Protein AF-F5YII7-F1 (afdb_monomer)

Mean predicted aligned error: 12.64 Å

pLDDT: mean 72.4, std 22.64, range [20.16, 98.38]

Sequence (478 aa):
MKQLIKSAAVVLTGLLVSCAFEPGFPAQTGPGVQIETSVNEYLSRKDVLALSHLQTEHVVGEEKLKTLVLDFIGGGNTPGRSAVSPGPVITGLTKLEGKGFGSPGNNARMSLGNPDPAEIPFYVFTIENREEGTLGFALTCGDDRIGNVLAVVEKGVYDDMENPFLPIFYSYLDQYIGNTIDIYNSITEEDINAALAKSGSSPAPVTRSVLPIIDDMFFYDIESVKDMGIPLLKTYWGQGYPYNALVSSALGGSYPTGCVATAMAQIMAYHKFPNNWYNNGVPLARYNWDAMISGRADNGVATLMVEIGQRVQMGYSPNGSNTDADNIAGAFVNMGYISSSFMSFNPAHIMTSINSGCPVLINGYDTKTVTLSFLGIPIKTKYTGHTWIIDGFRSRYLVVNKTIVNLQNPMQYVHCNLGWDGYCDGWYLGDVFYAAPGMIPEPDPPVQQRSQTPNNYQYKLEIMPYVYPNPALQNMGY

Secondary structure (DSSP, 8-state):
-------------------------PPPPPTT-----EEEEEEPHHHHHHHHTT-S--B--HHHHHHHHHHHTT-S--TT--------EEEEEEEE-S--SS-TT---PBPTT-SS-PBPPEEEEEEEETTTTEEEEEEEESBTTT-SEEEEESS--S-TTT-THHHHHHHHHHHHHHHHHHHHHT--HHHHHHHHHHTT-------SS--TTSTT-EE------SS-SS-S------SSTTTTHHHHHHHTS-----HHHHHHHHHHHHHT--SEEEETTEEEEE--HHHHHTT-S-THHHHHHHHHHHHTT-B--TT--B--THHHHHHHHHTTEE-PPPEE--HHHHHHHHHTT--EEEEEEEEEEEEEPTTS-EEEEEEEEEEEEEEEEEE-EEEETTEEEEES--EEEEEEE-SSTTTT-EEEEHHHHHSSSSSSPPPPP-S-----STT---SEEEEE---EE-HHHHHTT-

Solvent-accessible surface area (backbone atoms only — not comparable to full-atom values): 27402 Å² total; per-residue (Å²): 136,81,86,89,84,88,85,80,89,74,82,86,76,85,78,88,76,77,80,79,79,77,83,86,70,87,86,81,73,71,97,84,69,84,70,81,53,74,47,94,42,65,41,45,74,67,29,54,47,26,55,50,70,75,52,95,74,53,76,50,53,70,70,59,51,50,48,53,51,30,49,73,70,66,57,50,91,62,93,81,73,76,93,69,75,80,61,59,40,78,80,45,78,45,76,55,75,71,67,36,59,78,54,99,83,49,66,46,61,60,40,82,94,49,100,64,69,50,65,58,47,33,38,38,34,32,30,37,31,68,85,80,72,35,48,12,32,31,39,30,34,26,35,59,88,80,35,44,74,42,32,42,26,64,27,40,69,97,40,68,90,83,26,74,58,50,38,36,54,22,40,23,38,50,41,25,50,51,51,48,48,54,54,55,74,67,59,46,73,68,48,29,53,53,28,34,55,52,59,74,43,80,86,64,83,81,64,97,69,87,76,98,45,71,89,65,39,67,47,74,59,84,76,72,91,79,80,62,83,52,57,69,58,85,66,51,53,37,28,47,84,70,39,11,49,55,54,16,66,74,72,74,51,75,30,36,45,15,43,59,26,34,34,53,50,48,54,28,56,66,69,56,47,45,37,45,45,60,62,97,85,40,76,76,51,70,57,57,50,72,44,50,63,71,66,45,98,58,66,59,51,17,51,50,26,50,51,43,24,61,52,32,60,50,48,75,31,70,92,56,23,47,60,62,75,82,31,48,41,55,30,40,42,77,55,46,29,41,58,44,71,74,40,68,62,47,68,70,54,49,53,53,14,45,78,68,75,11,54,24,41,33,39,40,20,26,35,55,48,73,42,60,44,100,86,70,45,82,74,44,78,45,74,45,67,53,33,27,30,41,32,31,55,41,43,48,35,38,34,50,80,53,23,46,31,42,42,69,70,37,59,42,28,33,26,37,46,57,38,48,57,44,46,61,19,31,40,34,39,33,54,26,66,58,57,27,83,84,80,65,76,77,74,80,82,81,82,85,63,77,62,86,47,86,50,39,37,77,75,45,53,30,27,27,42,53,41,45,71,28,66,72,43,56,76,71,61,63

InterPro domains:
  IPR000200 Peptidase C10, streptopain [PF01640] (237-428)
  IPR000200 Peptidase C10, streptopain [PR00797] (252-276)
  IPR000200 Peptidase C10, streptopain [PR00797] (414-435)
  IPR038765 Papain-like cysteine peptidase superfamily [SSF54001] (59-435)
  IPR044934 Peptidase C10, streptopain superfmaily [G3DSA:3.90.70.50] (220-464)

Radius of gyration: 25.05 Å; Cα contacts (8 Å, |Δi|>4): 859; chains: 1; bounding box: 67×79×68 Å

Nearest PDB structures (foldseek):
  3bb7-assembly1_A  TM=6.457E-01  e=1.725E-14  Prevotella intermedia
  3bba-assembly1_A  TM=6.073E-01  e=8.404E-11  Prevotella intermedia

Structure (mmCIF, N/CA/C/O backbone):
data_AF-F5YII7-F1
#
_entry.id   AF-F5YII7-F1
#
loop_
_atom_site.group_PDB
_atom_site.id
_atom_site.type_symbol
_atom_site.label_atom_id
_atom_site.label_alt_id
_atom_site.label_comp_id
_atom_site.label_asym_id
_atom_site.label_entity_id
_atom_site.label_seq_id
_atom_site.pdbx_PDB_ins_code
_atom_site.Cartn_x
_atom_site.Cartn_y
_atom_site.Cartn_z
_atom_site.occupancy
_atom_site.B_iso_or_equiv
_atom_site.auth_seq_id
_atom_site.auth_comp_id
_atom_site.auth_asym_id
_atom_site.auth_atom_id
_atom_site.pdbx_PDB_model_num
ATOM 1 N N . MET A 1 1 ? 13.188 54.161 -24.840 1.00 30.58 1 MET A N 1
ATOM 2 C CA . MET A 1 1 ? 12.229 54.316 -25.957 1.00 30.58 1 MET A CA 1
ATOM 3 C C . MET A 1 1 ? 11.121 53.296 -25.705 1.00 30.58 1 MET A C 1
ATOM 5 O O . MET A 1 1 ? 11.364 52.115 -25.847 1.00 30.58 1 MET A O 1
ATOM 9 N N . LYS A 1 2 ? 10.168 53.649 -24.836 1.00 24.30 2 LYS A N 1
ATOM 10 C CA . LYS A 1 2 ? 8.803 54.078 -25.192 1.00 24.30 2 LYS A CA 1
ATOM 11 C C . LYS A 1 2 ? 7.964 52.958 -25.834 1.00 24.30 2 LYS A C 1
ATOM 13 O O . LYS A 1 2 ? 8.177 52.641 -26.990 1.00 24.30 2 LYS A O 1
ATOM 18 N N . GLN A 1 3 ? 6.982 52.505 -25.046 1.00 23.98 3 GLN A N 1
ATOM 19 C CA . GLN A 1 3 ? 5.601 52.159 -25.414 1.00 23.98 3 GLN A CA 1
ATOM 20 C C . GLN A 1 3 ? 5.353 51.139 -26.535 1.00 23.98 3 GLN A C 1
ATOM 22 O O . GLN A 1 3 ? 5.551 51.438 -27.703 1.00 23.98 3 GLN A O 1
ATOM 27 N N . LEU A 1 4 ? 4.632 50.069 -26.182 1.00 26.09 4 LEU A N 1
ATOM 28 C CA . LEU A 1 4 ? 3.226 49.953 -26.588 1.00 26.09 4 LEU A CA 1
ATOM 29 C C . LEU A 1 4 ? 2.436 49.084 -25.595 1.00 26.09 4 LEU A C 1
ATOM 31 O O . LEU A 1 4 ? 2.820 47.976 -25.246 1.00 26.09 4 LEU A O 1
ATOM 35 N N . ILE A 1 5 ? 1.362 49.693 -25.096 1.00 25.86 5 ILE A N 1
ATOM 36 C CA . ILE A 1 5 ? 0.361 49.216 -24.137 1.00 25.86 5 ILE A CA 1
ATOM 37 C C . ILE A 1 5 ? -0.919 48.929 -24.939 1.00 25.86 5 ILE A C 1
ATOM 39 O O . ILE A 1 5 ? -1.145 49.613 -25.939 1.00 25.86 5 ILE A O 1
ATOM 43 N N . LYS A 1 6 ? -1.784 48.069 -24.372 1.00 23.72 6 LYS A N 1
ATOM 44 C CA . LYS A 1 6 ? -3.248 47.903 -24.571 1.00 23.72 6 LYS A CA 1
ATOM 45 C C . LYS A 1 6 ? -3.612 46.668 -25.397 1.00 23.72 6 LYS A C 1
ATOM 47 O O . LYS A 1 6 ? -3.021 46.443 -26.436 1.00 23.72 6 LYS A O 1
ATOM 52 N N . SER A 1 7 ? -4.607 45.850 -25.066 1.00 22.45 7 SER A N 1
ATOM 53 C CA . SER A 1 7 ? -5.544 45.751 -23.942 1.00 22.45 7 SER A CA 1
ATOM 54 C C . SER A 1 7 ? -6.296 44.435 -24.158 1.00 22.45 7 SER A C 1
ATOM 56 O O . SER A 1 7 ? -6.769 44.203 -25.264 1.00 22.45 7 SER A O 1
ATOM 58 N N . ALA A 1 8 ? -6.474 43.618 -23.125 1.00 22.64 8 ALA A N 1
ATOM 59 C CA . ALA A 1 8 ? -7.580 42.663 -23.055 1.00 22.64 8 ALA A CA 1
ATOM 60 C C . ALA A 1 8 ? -7.880 42.404 -21.577 1.00 22.64 8 ALA A C 1
ATOM 62 O O . ALA A 1 8 ? -7.425 41.436 -20.978 1.00 22.64 8 ALA A O 1
ATOM 63 N N . ALA A 1 9 ? -8.608 43.343 -20.974 1.00 22.47 9 ALA A N 1
ATOM 64 C CA . ALA A 1 9 ? -9.363 43.073 -19.767 1.00 22.47 9 ALA A CA 1
ATOM 65 C C . ALA A 1 9 ? -10.507 42.138 -20.169 1.00 22.47 9 ALA A C 1
ATOM 67 O O . ALA A 1 9 ? -11.498 42.585 -20.743 1.00 22.47 9 ALA A O 1
ATOM 68 N N . VAL A 1 10 ? -10.345 40.841 -19.919 1.00 23.98 10 VAL A N 1
ATOM 69 C CA . VAL A 1 10 ? -11.479 39.923 -19.883 1.00 23.98 10 VAL A CA 1
ATOM 70 C C . VAL A 1 10 ? -11.956 39.897 -18.442 1.00 23.98 10 VAL A C 1
ATOM 72 O O . VAL A 1 10 ? -11.278 39.427 -17.533 1.00 23.98 10 VAL A O 1
ATOM 75 N N . VAL A 1 11 ? -13.122 40.502 -18.265 1.00 22.59 11 VAL A N 1
ATOM 76 C CA . VAL A 1 11 ? -13.971 40.422 -17.088 1.00 22.59 11 VAL A CA 1
ATOM 77 C C . VAL A 1 11 ? -14.243 38.941 -16.809 1.00 22.59 11 VAL A C 1
ATOM 79 O O . VAL A 1 11 ? -14.967 38.294 -17.561 1.00 22.59 11 VAL A O 1
ATOM 82 N N . LEU A 1 12 ? -13.653 38.393 -15.745 1.00 22.33 12 LEU A N 1
ATOM 83 C CA . LEU A 1 12 ? -13.983 37.059 -15.248 1.00 22.33 12 LEU A CA 1
ATOM 84 C C . LEU A 1 12 ? -15.157 37.186 -14.264 1.00 22.33 12 LEU A C 1
ATOM 86 O O . LEU A 1 12 ? -14.990 37.102 -13.051 1.00 22.33 12 LEU A O 1
ATOM 90 N N . THR A 1 13 ? -16.355 37.462 -14.783 1.00 22.33 13 THR A N 1
ATOM 91 C CA . THR A 1 13 ? -17.598 37.240 -14.031 1.00 22.33 13 THR A CA 1
ATOM 92 C C . THR A 1 13 ? -18.026 35.791 -14.194 1.00 22.33 13 THR A C 1
ATOM 94 O O . THR A 1 13 ? -18.364 35.375 -15.295 1.00 22.33 13 THR A O 1
ATOM 97 N N . GLY A 1 14 ? -18.081 35.079 -13.067 1.00 22.17 14 GLY A N 1
ATOM 98 C CA . GLY A 1 14 ? -19.050 34.014 -12.816 1.00 22.17 14 GLY A CA 1
ATOM 99 C C . GLY A 1 14 ? -18.752 32.642 -13.413 1.00 22.17 14 GLY A C 1
ATOM 100 O O . GLY A 1 14 ? -19.131 32.361 -14.540 1.00 22.17 14 GLY A O 1
ATOM 101 N N . LEU A 1 15 ? -18.203 31.753 -12.583 1.00 20.70 15 LEU A N 1
ATOM 102 C CA . LEU A 1 15 ? -18.854 30.490 -12.205 1.00 20.70 15 LEU A CA 1
ATOM 103 C C . LEU A 1 15 ? -18.031 29.862 -11.072 1.00 20.70 15 LEU A C 1
ATOM 105 O O . LEU A 1 15 ? -17.136 29.051 -11.287 1.00 20.70 15 LEU A O 1
ATOM 109 N N . LEU A 1 16 ? -18.329 30.279 -9.838 1.00 20.78 16 LEU A N 1
ATOM 110 C CA . LEU A 1 16 ? -18.077 29.442 -8.670 1.00 20.78 16 LEU A CA 1
ATOM 111 C C . LEU A 1 16 ? -19.004 28.234 -8.813 1.00 20.78 16 LEU A C 1
ATOM 113 O O . LEU A 1 16 ? -20.172 28.297 -8.439 1.00 20.78 16 LEU A O 1
ATOM 117 N N . VAL A 1 17 ? -18.510 27.155 -9.414 1.00 20.27 17 VAL A N 1
ATOM 118 C CA . VAL A 1 17 ? -19.157 25.853 -9.282 1.00 20.27 17 VAL A CA 1
ATOM 119 C C . VAL A 1 17 ? -18.735 25.319 -7.920 1.00 20.27 17 VAL A C 1
ATOM 121 O O . VAL A 1 17 ? -17.680 24.711 -7.766 1.00 20.27 17 VAL A O 1
ATOM 124 N N . SER A 1 18 ? -19.545 25.608 -6.904 1.00 21.38 18 SER A N 1
ATOM 125 C CA . SER A 1 18 ? -19.548 24.817 -5.683 1.00 21.38 18 SER A CA 1
ATOM 126 C C . SER A 1 18 ? -20.050 23.423 -6.053 1.00 21.38 18 SER A C 1
ATOM 128 O O . SER A 1 18 ? -21.255 23.204 -6.174 1.00 21.38 18 SER A O 1
ATOM 130 N N . CYS A 1 19 ? -19.145 22.473 -6.260 1.00 20.16 19 CYS A N 1
ATOM 131 C CA . CYS A 1 19 ? -19.513 21.062 -6.255 1.00 20.16 19 CYS A CA 1
ATOM 132 C C . CYS A 1 19 ? -19.747 20.637 -4.799 1.00 20.16 19 CYS A C 1
ATOM 134 O O . CYS A 1 19 ? -18.913 19.970 -4.196 1.00 20.16 19 CYS A O 1
ATOM 136 N N . ALA A 1 20 ? -20.880 21.048 -4.226 1.00 22.27 20 ALA A N 1
ATOM 137 C CA . ALA A 1 20 ? -21.517 20.271 -3.176 1.00 22.27 20 ALA A CA 1
ATOM 138 C C . ALA A 1 20 ? -22.091 19.033 -3.874 1.00 22.27 20 ALA A C 1
ATOM 140 O O . ALA A 1 20 ? -23.184 19.066 -4.434 1.00 22.27 20 ALA A O 1
ATOM 141 N N . PHE A 1 21 ? -21.280 17.982 -3.967 1.00 22.36 21 PHE A N 1
ATOM 142 C CA . PHE A 1 21 ? -21.750 16.676 -4.397 1.00 22.36 21 PHE A CA 1
ATOM 143 C C . PHE A 1 21 ? -22.321 16.005 -3.145 1.00 22.36 21 PHE A C 1
ATOM 145 O O . PHE A 1 21 ? -21.570 15.479 -2.332 1.00 22.36 21 PHE A O 1
ATOM 152 N N . GLU A 1 22 ? -23.635 16.108 -2.950 1.00 23.97 22 GLU A N 1
ATOM 153 C CA . GLU A 1 22 ? -24.386 15.228 -2.052 1.00 23.97 22 GLU A CA 1
ATOM 154 C C . GLU A 1 22 ? -24.820 14.006 -2.871 1.00 23.97 22 GLU A C 1
ATOM 156 O O . GLU A 1 22 ? -25.709 14.130 -3.720 1.00 23.97 22 GLU A O 1
ATOM 161 N N . PRO A 1 23 ? -24.224 12.818 -2.683 1.00 25.84 23 PRO A N 1
ATOM 162 C CA . PRO A 1 23 ? -24.765 11.610 -3.265 1.00 25.84 23 PRO A CA 1
ATOM 163 C C . PRO A 1 23 ? -25.861 11.095 -2.328 1.00 25.84 23 PRO A C 1
ATOM 165 O O . PRO A 1 23 ? -25.599 10.380 -1.365 1.00 25.84 23 PRO A O 1
ATOM 168 N N . GLY A 1 24 ? -27.106 11.473 -2.609 1.00 24.94 24 GLY A N 1
ATOM 169 C CA . GLY A 1 24 ? -28.259 10.743 -2.097 1.00 24.94 24 GLY A CA 1
ATOM 170 C C . GLY A 1 24 ? -28.347 9.395 -2.810 1.00 24.94 24 GLY A C 1
ATOM 171 O O . GLY A 1 24 ? -28.827 9.334 -3.940 1.00 24.94 24 GLY A O 1
ATOM 172 N N . PHE A 1 25 ? -27.886 8.324 -2.164 1.00 26.69 25 PHE A N 1
ATOM 173 C CA . PHE A 1 25 ? -28.122 6.952 -2.612 1.00 26.69 25 PHE A CA 1
ATOM 174 C C . PHE A 1 25 ? -29.016 6.226 -1.598 1.00 26.69 25 PHE A C 1
ATOM 176 O O . PHE A 1 25 ? -28.711 6.233 -0.406 1.00 26.69 25 PHE A O 1
ATOM 183 N N . PRO A 1 26 ? -30.128 5.607 -2.031 1.00 25.30 26 PRO A N 1
ATOM 184 C CA . PRO A 1 26 ? -30.895 4.724 -1.168 1.00 25.30 26 PRO A CA 1
ATOM 185 C C . PRO A 1 26 ? -30.112 3.420 -0.969 1.00 25.30 26 PRO A C 1
ATOM 187 O O . PRO A 1 26 ? -29.884 2.686 -1.929 1.00 25.30 26 PRO A O 1
ATOM 190 N N . ALA A 1 27 ? -29.715 3.139 0.273 1.00 31.20 27 ALA A N 1
ATOM 191 C CA . ALA A 1 27 ? -29.120 1.866 0.666 1.00 31.20 27 ALA A CA 1
ATOM 192 C C . ALA A 1 27 ? -30.115 0.723 0.397 1.00 31.20 27 ALA A C 1
ATOM 194 O O . ALA A 1 27 ? -31.223 0.729 0.939 1.00 31.20 27 ALA A O 1
ATOM 195 N N . GLN A 1 28 ? -29.745 -0.258 -0.428 1.00 27.92 28 GLN A N 1
ATOM 196 C CA . GLN A 1 28 ? -30.428 -1.551 -0.438 1.00 27.92 28 GLN A CA 1
ATOM 197 C C . GLN A 1 28 ? -29.589 -2.529 0.376 1.00 27.92 28 GLN A C 1
ATOM 199 O O . GLN A 1 28 ? -28.430 -2.781 0.078 1.00 27.92 28 GLN A O 1
ATOM 204 N N . THR A 1 29 ? -30.166 -3.018 1.469 1.00 34.28 29 THR A N 1
ATOM 205 C CA . THR A 1 29 ? -29.465 -3.801 2.482 1.00 34.28 29 THR A CA 1
ATOM 206 C C . THR A 1 29 ? -29.534 -5.299 2.197 1.00 34.28 29 THR A C 1
ATOM 208 O O . THR A 1 29 ? -30.548 -5.827 1.735 1.00 34.28 29 THR A O 1
ATOM 211 N N . GLY A 1 30 ? -28.456 -6.007 2.544 1.00 32.12 30 GLY A N 1
ATOM 212 C CA . GLY A 1 30 ? -28.489 -7.454 2.750 1.00 32.12 30 GLY A CA 1
ATOM 213 C C . GLY A 1 30 ? -29.461 -7.857 3.876 1.00 32.12 30 GLY A C 1
ATOM 214 O O . GLY A 1 30 ? -29.926 -7.013 4.650 1.00 32.12 30 GLY A O 1
ATOM 215 N N . PRO A 1 31 ? -29.808 -9.150 3.990 1.00 31.08 31 PRO A N 1
ATOM 216 C CA . PRO A 1 31 ? -30.879 -9.598 4.872 1.00 31.08 31 PRO A CA 1
ATOM 217 C C . PRO A 1 31 ? -30.448 -9.519 6.345 1.00 31.08 31 PRO A C 1
ATOM 219 O O . PRO A 1 31 ? -29.656 -10.340 6.795 1.00 31.08 31 PRO A O 1
ATOM 222 N N . GLY A 1 32 ? -30.998 -8.572 7.117 1.00 38.06 32 GLY A N 1
ATOM 223 C CA . GLY A 1 32 ? -30.904 -8.633 8.583 1.00 38.06 32 GLY A CA 1
ATOM 224 C C . GLY A 1 32 ? -31.210 -7.364 9.380 1.00 38.06 32 GLY A C 1
ATOM 225 O O . GLY A 1 32 ? -31.740 -7.478 10.482 1.00 38.06 32 GLY A O 1
ATOM 226 N N . VAL A 1 33 ? -30.952 -6.161 8.854 1.00 38.72 33 VAL A N 1
ATOM 227 C CA . VAL A 1 33 ? -31.155 -4.910 9.613 1.00 38.72 33 VAL A CA 1
ATOM 228 C C . VAL A 1 33 ? -32.065 -3.958 8.841 1.00 38.72 33 VAL A C 1
ATOM 230 O O . VAL A 1 33 ? -31.747 -3.521 7.738 1.00 38.72 33 VAL A O 1
ATOM 233 N N . GLN A 1 34 ? -33.232 -3.660 9.418 1.00 37.34 34 GLN A N 1
ATOM 234 C CA . GLN A 1 34 ? -34.125 -2.596 8.952 1.00 37.34 34 GLN A CA 1
ATOM 235 C C . GLN A 1 34 ? -33.504 -1.258 9.385 1.00 37.34 34 GLN A C 1
ATOM 237 O O . GLN A 1 34 ? -33.444 -0.976 10.582 1.00 37.34 34 GLN A O 1
ATOM 242 N N . ILE A 1 35 ? -32.978 -0.492 8.427 1.00 47.47 35 ILE A N 1
ATOM 243 C CA . ILE A 1 35 ? -32.297 0.791 8.654 1.00 47.47 35 ILE A CA 1
ATOM 244 C C . ILE A 1 35 ? -33.331 1.910 8.554 1.00 47.47 35 ILE A C 1
ATOM 246 O O . ILE A 1 35 ? -34.030 2.012 7.548 1.00 47.47 35 ILE A O 1
ATOM 250 N N . GLU A 1 36 ? -33.453 2.728 9.600 1.00 41.91 36 GLU A N 1
ATOM 251 C CA . GLU A 1 36 ? -34.583 3.659 9.727 1.00 41.91 36 GLU A CA 1
ATOM 252 C C . GLU A 1 36 ? -34.295 5.065 9.166 1.00 41.91 36 GLU A C 1
ATOM 254 O O . GLU A 1 36 ? -35.227 5.693 8.677 1.00 41.91 36 GLU A O 1
ATOM 259 N N . THR A 1 37 ? -33.043 5.557 9.153 1.00 52.19 37 THR A N 1
ATOM 260 C CA . THR A 1 37 ? -32.648 6.864 8.560 1.00 52.19 37 THR A CA 1
ATOM 261 C C . THR A 1 37 ? -31.118 6.986 8.351 1.00 52.19 37 THR A C 1
ATOM 263 O O . THR A 1 37 ? -30.356 6.179 8.886 1.00 52.19 37 THR A O 1
ATOM 266 N N . SER A 1 38 ? -30.656 7.991 7.585 1.00 51.88 38 SER A N 1
ATOM 267 C CA . SER A 1 38 ? -29.241 8.410 7.467 1.00 51.88 38 SER A CA 1
ATOM 268 C C . SER A 1 38 ? -29.039 9.820 8.039 1.00 51.88 38 SER A C 1
ATOM 270 O O . SER A 1 38 ? -29.822 10.717 7.720 1.00 51.88 38 SER A O 1
ATOM 272 N N . VAL A 1 39 ? -27.992 10.046 8.841 1.00 58.56 39 VAL A N 1
ATOM 273 C CA . VAL A 1 39 ? -27.667 11.383 9.391 1.00 58.56 39 VAL A CA 1
ATOM 274 C C . VAL A 1 39 ? -26.689 12.132 8.471 1.00 58.56 39 VAL A C 1
ATOM 276 O O . VAL A 1 39 ? -25.735 11.542 7.965 1.00 58.56 39 VAL A O 1
ATOM 279 N N . ASN A 1 40 ? -26.902 13.439 8.267 1.00 58.09 40 ASN A N 1
ATOM 280 C CA . ASN A 1 40 ? -26.084 14.289 7.378 1.00 58.09 40 ASN A CA 1
ATOM 281 C C . ASN A 1 40 ? -24.724 14.718 7.970 1.00 58.09 40 ASN A C 1
ATOM 283 O O . ASN A 1 40 ? -23.935 15.362 7.279 1.00 58.09 40 ASN A O 1
ATOM 287 N N . GLU A 1 41 ? -24.439 14.401 9.234 1.00 70.38 41 GLU A N 1
ATOM 288 C CA . GLU A 1 41 ? -23.177 14.759 9.889 1.00 70.38 41 GLU A CA 1
ATOM 289 C C . GLU A 1 41 ? -22.161 13.609 9.850 1.00 70.38 41 GLU A C 1
ATOM 291 O O . GLU A 1 41 ? -22.517 12.430 9.874 1.00 70.38 41 GLU A O 1
ATOM 296 N N . TYR A 1 42 ? -20.876 13.970 9.779 1.00 77.38 42 TYR A N 1
ATOM 297 C CA . TYR A 1 42 ? -19.761 13.031 9.677 1.00 77.38 42 TYR A CA 1
ATOM 298 C C . TYR A 1 42 ? -19.045 12.890 11.022 1.00 77.38 42 TYR A C 1
ATOM 300 O O . TYR A 1 42 ? -18.550 13.877 11.574 1.00 77.38 42 TYR A O 1
ATOM 308 N N . LEU A 1 43 ? -18.911 11.658 11.512 1.00 77.25 43 LEU A N 1
ATOM 309 C CA . LEU A 1 43 ? -18.154 11.350 12.723 1.00 77.25 43 LEU A CA 1
ATOM 310 C C . LEU A 1 43 ? -16.658 11.250 12.430 1.00 77.25 43 LEU A C 1
ATOM 312 O O . LEU A 1 43 ? -16.215 10.534 11.528 1.00 77.25 43 LEU A O 1
ATOM 316 N N . SER A 1 44 ? -15.867 11.962 13.225 1.00 83.38 44 SER A N 1
ATOM 317 C CA . SER A 1 44 ? -14.417 11.796 13.285 1.00 83.38 44 SER A CA 1
ATOM 318 C C . SER A 1 44 ? -14.039 10.529 14.056 1.00 83.38 44 SER A C 1
ATOM 320 O O . SER A 1 44 ? -14.843 9.966 14.799 1.00 83.38 44 SER A O 1
ATOM 322 N N . ARG A 1 45 ? -12.770 10.113 13.973 1.00 81.75 45 ARG A N 1
ATOM 323 C CA . ARG A 1 45 ? -12.241 9.027 14.817 1.00 81.75 45 ARG A CA 1
ATOM 324 C C . ARG A 1 45 ? -12.376 9.329 16.315 1.00 81.75 45 ARG A C 1
ATOM 326 O O . ARG A 1 45 ? -12.673 8.417 17.079 1.00 81.75 45 ARG A O 1
ATOM 333 N N . LYS A 1 46 ? -12.210 10.594 16.731 1.00 85.62 46 LYS A N 1
ATOM 334 C CA . LYS A 1 46 ? -12.441 11.007 18.125 1.00 85.62 46 LYS A CA 1
ATOM 335 C C . LYS A 1 46 ? -13.906 10.814 18.513 1.00 85.62 46 LYS A C 1
ATOM 337 O O . LYS A 1 46 ? -14.164 10.300 19.592 1.00 85.62 46 LYS A O 1
ATOM 342 N N . ASP A 1 47 ? -14.842 11.160 17.628 1.00 84.75 47 ASP A N 1
ATOM 343 C CA . ASP A 1 47 ? -16.273 10.970 17.890 1.00 84.75 47 ASP A CA 1
ATOM 344 C C . ASP A 1 47 ? -16.626 9.479 18.023 1.00 84.75 47 ASP A C 1
ATOM 346 O O . ASP A 1 47 ? -17.333 9.100 18.949 1.00 84.75 47 ASP A O 1
ATOM 350 N N . VAL A 1 48 ? -16.089 8.615 17.151 1.00 81.56 48 VAL A N 1
ATOM 351 C CA . VAL A 1 48 ? -16.293 7.155 17.242 1.00 81.56 48 VAL A CA 1
ATOM 352 C C . VAL A 1 48 ? -15.752 6.604 18.565 1.00 81.56 48 VAL A C 1
ATOM 354 O O . VAL A 1 48 ? -16.445 5.853 19.248 1.00 81.56 48 VAL A O 1
ATOM 357 N N . LEU A 1 49 ? -14.545 7.013 18.970 1.00 83.50 49 LEU A N 1
ATOM 358 C CA . LEU A 1 49 ? -13.980 6.616 20.263 1.00 83.50 49 LEU A CA 1
ATOM 359 C C . LEU A 1 49 ? -14.780 7.200 21.441 1.00 83.50 49 LEU A C 1
ATOM 361 O O . LEU A 1 49 ? -14.914 6.539 22.467 1.00 83.50 49 LEU A O 1
ATOM 365 N N . ALA A 1 50 ? -15.367 8.390 21.307 1.00 84.94 50 ALA A N 1
ATOM 366 C CA . ALA A 1 50 ? -16.231 8.971 22.335 1.00 84.94 50 ALA A CA 1
ATOM 367 C C . ALA A 1 50 ? -17.531 8.180 22.501 1.00 84.94 50 ALA A C 1
ATOM 369 O O . ALA A 1 50 ? -17.941 7.912 23.625 1.00 84.94 50 ALA A O 1
ATOM 370 N N . LEU A 1 51 ? -18.132 7.713 21.405 1.00 79.88 51 LEU A N 1
ATOM 371 C CA . LEU A 1 51 ? -19.271 6.795 21.476 1.00 79.88 51 LEU A CA 1
ATOM 372 C C . LEU A 1 51 ? -18.889 5.454 22.120 1.00 79.88 51 LEU A C 1
ATOM 374 O O . LEU A 1 51 ? -19.704 4.881 22.838 1.00 79.88 51 LEU A O 1
ATOM 378 N N . SER A 1 52 ? -17.652 4.980 21.933 1.00 79.50 52 SER A N 1
ATOM 379 C CA . SER A 1 52 ? -17.189 3.733 22.559 1.00 79.50 52 SER A CA 1
ATOM 380 C C . SER A 1 52 ? -17.105 3.812 24.094 1.00 79.50 52 SER A C 1
ATOM 382 O O . SER A 1 52 ? -17.329 2.806 24.750 1.00 79.50 52 SER A O 1
ATOM 384 N N . HIS A 1 53 ? -16.948 5.001 24.701 1.00 79.81 53 HIS A N 1
ATOM 385 C CA . HIS A 1 53 ? -17.043 5.169 26.171 1.00 79.81 53 HIS A CA 1
ATOM 386 C C . HIS A 1 53 ? -18.423 4.809 26.750 1.00 79.81 53 HIS A C 1
ATOM 388 O O . HIS A 1 53 ? -18.570 4.667 27.964 1.00 79.81 53 HIS A O 1
ATOM 394 N N . LEU A 1 54 ? -19.447 4.671 25.903 1.00 73.94 54 LEU A N 1
ATOM 395 C CA . LEU A 1 54 ? -20.781 4.223 26.306 1.00 73.94 54 LEU A CA 1
ATOM 396 C C . LEU A 1 54 ? -20.884 2.691 26.415 1.00 73.94 54 LEU A C 1
ATOM 398 O O . LEU A 1 54 ? -21.859 2.188 26.978 1.00 73.94 54 LEU A O 1
ATOM 402 N N . GLN A 1 55 ? -19.910 1.948 25.879 1.00 71.38 55 GLN A N 1
ATOM 403 C CA . GLN A 1 55 ? -19.821 0.495 26.006 1.00 71.38 55 GLN A CA 1
ATOM 404 C C . GLN A 1 55 ? -19.201 0.118 27.355 1.00 71.38 55 GLN A C 1
ATOM 406 O O . GLN A 1 55 ? -18.346 0.814 27.898 1.00 71.38 55 GLN A O 1
ATOM 411 N N . THR A 1 56 ? -19.642 -1.007 27.918 1.00 65.50 56 THR A N 1
ATOM 412 C CA . THR A 1 56 ? -19.111 -1.521 29.191 1.00 65.50 56 THR A CA 1
ATOM 413 C C . THR A 1 56 ? -17.970 -2.516 29.011 1.00 65.50 56 THR A C 1
ATOM 415 O O . THR A 1 56 ? -17.276 -2.817 29.978 1.00 65.50 56 THR A O 1
ATOM 418 N N . GLU A 1 57 ? -17.795 -3.049 27.803 1.00 72.25 57 GLU A N 1
ATOM 419 C CA . GLU A 1 57 ? -16.793 -4.053 27.461 1.00 72.25 57 GLU A CA 1
ATOM 420 C C . GLU A 1 57 ? -16.307 -3.820 26.028 1.00 72.25 57 GLU A C 1
ATOM 422 O O . GLU A 1 57 ? -17.109 -3.530 25.145 1.00 72.25 57 GLU A O 1
ATOM 427 N N . HIS A 1 58 ? -14.995 -3.950 25.832 1.00 75.94 58 HIS A N 1
ATOM 428 C CA . HIS A 1 58 ? -14.312 -3.770 24.543 1.00 75.94 58 HIS A CA 1
ATOM 429 C C . HIS A 1 58 ? -13.592 -5.037 24.075 1.00 75.94 58 HIS A C 1
ATOM 431 O O . HIS A 1 58 ? -12.975 -5.057 23.011 1.00 75.94 58 HIS A O 1
ATOM 437 N N . VAL A 1 59 ? -13.628 -6.090 24.898 1.00 80.69 59 VAL A N 1
ATOM 438 C CA . VAL A 1 59 ? -12.946 -7.347 24.611 1.00 80.69 59 VAL A CA 1
ATOM 439 C C . VAL A 1 59 ? -13.779 -8.146 23.618 1.00 80.69 59 VAL A C 1
ATOM 441 O O . VAL A 1 59 ? -14.935 -8.475 23.870 1.00 80.69 59 VAL A O 1
ATOM 444 N N . VAL A 1 60 ? -13.167 -8.498 22.492 1.00 78.44 60 VAL A N 1
ATOM 445 C CA . VAL A 1 60 ? -13.787 -9.295 21.436 1.00 78.44 60 VAL A CA 1
ATOM 446 C C . VAL A 1 60 ? -13.195 -10.700 21.448 1.00 78.44 60 VAL A C 1
ATOM 448 O O . VAL A 1 60 ? -11.997 -10.894 21.248 1.00 78.44 60 VAL A O 1
ATOM 451 N N . GLY A 1 61 ? -14.053 -11.692 21.693 1.00 83.06 61 GLY A N 1
ATOM 452 C CA . GLY A 1 61 ? -13.664 -13.100 21.753 1.00 83.06 61 GLY A CA 1
ATOM 453 C C . GLY A 1 61 ? -13.360 -13.723 20.386 1.00 83.06 61 GLY A C 1
ATOM 454 O O . GLY A 1 61 ? -13.854 -13.282 19.347 1.00 83.06 61 GLY A O 1
ATOM 455 N N . GLU A 1 62 ? -12.593 -14.814 20.408 1.00 89.25 62 GLU A N 1
ATOM 456 C CA . GLU A 1 62 ? -12.088 -15.536 19.229 1.00 89.25 62 GLU A CA 1
ATOM 457 C C . GLU A 1 62 ? -13.183 -15.938 18.229 1.00 89.25 62 GLU A C 1
ATOM 459 O O . GLU A 1 62 ? -13.006 -15.760 17.027 1.00 89.25 62 GLU A O 1
ATOM 464 N N . GLU A 1 63 ? -14.338 -16.419 18.700 1.00 87.44 63 GLU A N 1
ATOM 465 C CA . GLU A 1 63 ? -15.450 -16.823 17.824 1.00 87.44 63 GLU A CA 1
ATOM 466 C C . GLU A 1 63 ? -16.069 -15.636 17.061 1.00 87.44 63 GLU A C 1
ATOM 468 O O . GLU A 1 63 ? -16.413 -15.762 15.880 1.00 87.44 63 GLU A O 1
ATOM 473 N N . LYS A 1 64 ? -16.157 -14.455 17.695 1.00 83.06 64 LYS A N 1
ATOM 474 C CA . LYS A 1 64 ? -16.630 -13.226 17.032 1.00 83.06 64 LYS A CA 1
ATOM 475 C C . LYS A 1 64 ? -15.602 -12.757 16.001 1.00 83.06 64 LYS A C 1
ATOM 477 O O . LYS A 1 64 ? -15.977 -12.480 14.865 1.00 83.06 64 LYS A O 1
ATOM 482 N N . LEU A 1 65 ? -14.309 -12.765 16.339 1.00 84.69 65 LEU A N 1
ATOM 483 C CA . LEU A 1 65 ? -13.231 -12.442 15.391 1.00 84.69 65 LEU A CA 1
ATOM 484 C C . LEU A 1 65 ? -13.210 -13.396 14.193 1.00 84.69 65 LEU A C 1
ATOM 486 O O . LEU A 1 65 ? -13.109 -12.949 13.054 1.00 84.69 65 LEU A O 1
ATOM 490 N N . LYS A 1 66 ? -13.377 -14.698 14.431 1.00 87.56 66 LYS A N 1
ATOM 491 C CA . LYS A 1 66 ? -13.464 -15.710 13.376 1.00 87.56 66 LYS A CA 1
ATOM 492 C C . LYS A 1 66 ? -14.629 -15.438 12.427 1.00 87.56 66 LYS A C 1
ATOM 494 O O . LYS A 1 66 ? -14.455 -15.533 11.216 1.00 87.56 66 LYS A O 1
ATOM 499 N N . THR A 1 67 ? -15.795 -15.080 12.967 1.00 81.50 67 THR A N 1
ATOM 500 C CA . THR A 1 67 ? -16.979 -14.723 12.169 1.00 81.50 67 THR A CA 1
ATOM 501 C C . THR A 1 67 ? -16.705 -13.492 11.308 1.00 81.50 67 THR A C 1
ATOM 503 O O . THR A 1 67 ? -16.925 -13.538 10.104 1.00 81.50 67 THR A O 1
ATOM 506 N N . LEU A 1 68 ? -16.107 -12.446 11.886 1.00 81.38 68 LEU A N 1
ATOM 507 C CA . LEU A 1 68 ? -15.727 -11.238 11.147 1.00 81.38 68 LEU A CA 1
ATOM 508 C C . LEU A 1 68 ? -14.720 -11.526 10.023 1.00 81.38 68 LEU A C 1
ATOM 510 O O . LEU A 1 68 ? -14.832 -10.955 8.940 1.00 81.38 68 LEU A O 1
ATOM 514 N N . VAL A 1 69 ? -13.753 -12.421 10.248 1.00 84.19 69 VAL A N 1
ATOM 515 C CA . VAL A 1 69 ? -12.815 -12.857 9.200 1.00 84.19 69 VAL A CA 1
ATOM 516 C C . VAL A 1 69 ? -13.548 -13.617 8.093 1.00 84.19 69 VAL A C 1
ATOM 518 O O . VAL A 1 69 ? -13.313 -13.338 6.919 1.00 84.19 69 VAL A O 1
ATOM 521 N N . LEU A 1 70 ? -14.446 -14.545 8.443 1.00 80.31 70 LEU A N 1
ATOM 522 C CA . LEU A 1 70 ? -15.249 -15.292 7.467 1.00 80.31 70 LEU A CA 1
ATOM 523 C C . LEU A 1 70 ? -16.137 -14.366 6.633 1.00 80.31 70 LEU A C 1
ATOM 525 O O . LEU A 1 70 ? -16.201 -14.524 5.415 1.00 80.31 70 LEU A O 1
ATOM 529 N N . ASP A 1 71 ? -16.768 -13.375 7.256 1.00 76.56 71 ASP A N 1
ATOM 530 C CA . ASP A 1 71 ? -17.568 -12.374 6.553 1.00 76.56 71 ASP A CA 1
ATOM 531 C C . ASP A 1 71 ? -16.694 -11.528 5.617 1.00 76.56 71 ASP A C 1
ATOM 533 O O . ASP A 1 71 ? -17.064 -11.295 4.464 1.00 76.56 71 ASP A O 1
ATOM 537 N N . PHE A 1 72 ? -15.489 -11.146 6.057 1.00 78.44 72 PHE A N 1
ATOM 538 C CA . PHE A 1 72 ? -14.551 -10.362 5.251 1.00 78.44 72 PHE A CA 1
ATOM 539 C C . PHE A 1 72 ? -14.096 -11.089 3.975 1.00 78.44 72 PHE A C 1
ATOM 541 O O . PHE A 1 72 ? -13.969 -10.456 2.919 1.00 78.44 72 PHE A O 1
ATOM 548 N N . ILE A 1 73 ? -13.845 -12.401 4.067 1.00 77.62 73 ILE A N 1
ATOM 549 C CA . ILE A 1 73 ? -13.415 -13.244 2.935 1.00 77.62 73 ILE A CA 1
ATOM 550 C C . ILE A 1 73 ? -14.589 -13.814 2.123 1.00 77.62 73 ILE A C 1
ATOM 552 O O . ILE A 1 73 ? -14.369 -14.550 1.165 1.00 77.62 73 ILE A O 1
ATOM 556 N N . GLY A 1 74 ? -15.836 -13.478 2.476 1.00 67.25 74 GLY A N 1
ATOM 557 C CA . GLY A 1 74 ? -17.035 -13.942 1.770 1.00 67.25 74 GLY A CA 1
ATOM 558 C C . GLY A 1 74 ? -17.444 -15.392 2.073 1.00 67.25 74 GLY A C 1
ATOM 559 O O . GLY A 1 74 ? -18.220 -15.972 1.317 1.00 67.25 74 GLY A O 1
ATOM 560 N N . GLY A 1 75 ? -16.941 -15.974 3.166 1.00 47.12 75 GLY A N 1
ATOM 561 C CA . GLY A 1 75 ? -17.269 -17.315 3.666 1.00 47.12 75 GLY A CA 1
ATOM 562 C C . GLY A 1 75 ? -18.472 -17.372 4.622 1.00 47.12 75 GLY A C 1
ATOM 563 O O . GLY A 1 75 ? -18.802 -18.448 5.123 1.00 47.12 75 GLY A O 1
ATOM 564 N N . GLY A 1 76 ? -19.130 -16.241 4.893 1.00 35.06 76 GLY A N 1
ATOM 565 C CA . GLY A 1 76 ? -20.353 -16.178 5.695 1.00 35.06 76 GLY A CA 1
ATOM 566 C C . GLY A 1 76 ? -21.567 -16.734 4.940 1.00 35.06 76 GLY A C 1
ATOM 567 O O . GLY A 1 76 ? -21.852 -16.332 3.810 1.00 35.06 76 GLY A O 1
ATOM 568 N N . ASN A 1 77 ? -22.305 -17.658 5.567 1.00 33.59 77 ASN A N 1
ATOM 569 C CA . ASN A 1 77 ? -23.579 -18.193 5.072 1.00 33.59 77 ASN A CA 1
ATOM 570 C C . ASN A 1 77 ? -24.614 -17.066 4.900 1.00 33.59 77 ASN A C 1
ATOM 572 O O . ASN A 1 77 ? -25.435 -16.825 5.782 1.00 33.59 77 ASN A O 1
ATOM 576 N N . THR A 1 78 ? -24.625 -16.401 3.748 1.00 31.64 78 THR A N 1
ATOM 577 C CA . THR A 1 78 ? -25.766 -15.588 3.321 1.00 31.64 78 THR A CA 1
ATOM 578 C C . THR A 1 78 ? -26.871 -16.540 2.851 1.00 31.64 78 THR A C 1
ATOM 580 O O . THR A 1 78 ? -26.662 -17.292 1.892 1.00 31.64 78 THR A O 1
ATOM 583 N N . PRO A 1 79 ? -28.057 -16.562 3.493 1.00 28.02 79 PRO A N 1
ATOM 584 C CA . PRO A 1 79 ? -29.156 -17.405 3.044 1.00 28.02 79 PRO A CA 1
ATOM 585 C C . PRO A 1 79 ? -29.594 -16.937 1.651 1.00 28.02 79 PRO A C 1
ATOM 587 O O . PRO A 1 79 ? -30.182 -15.869 1.512 1.00 28.02 79 PRO A O 1
ATOM 590 N N . GLY A 1 80 ? -29.282 -17.713 0.610 1.00 33.28 80 GLY A N 1
ATOM 591 C CA . GLY A 1 80 ? -29.769 -17.454 -0.750 1.00 33.28 80 GLY A CA 1
ATOM 592 C C . GLY A 1 80 ? -28.766 -17.638 -1.889 1.00 33.28 80 GLY A C 1
ATOM 593 O O . GLY A 1 80 ? -29.199 -17.718 -3.037 1.00 33.28 80 GLY A O 1
ATOM 594 N N . ARG A 1 81 ? -27.456 -17.767 -1.634 1.00 37.56 81 ARG A N 1
ATOM 595 C CA . ARG A 1 81 ? -26.505 -18.133 -2.700 1.00 37.56 81 ARG A CA 1
ATOM 596 C C . ARG A 1 81 ? -26.445 -19.653 -2.846 1.00 37.56 81 ARG A C 1
ATOM 598 O O . ARG A 1 81 ? -25.894 -20.354 -2.004 1.00 37.56 81 ARG A O 1
ATOM 605 N N . SER A 1 82 ? -27.076 -20.171 -3.902 1.00 33.28 82 SER A N 1
ATOM 606 C CA . SER A 1 82 ? -26.952 -21.574 -4.307 1.00 33.28 82 SER A CA 1
ATOM 607 C C . SER A 1 82 ? -25.482 -21.963 -4.483 1.00 33.28 82 SER A C 1
ATOM 609 O O . SER A 1 82 ? -24.693 -21.167 -4.978 1.00 33.28 82 SER A O 1
ATOM 611 N N . ALA A 1 83 ? -25.163 -23.189 -4.065 1.00 43.88 83 ALA A N 1
ATOM 612 C CA . ALA A 1 83 ? -23.854 -23.836 -4.071 1.00 43.88 83 ALA A CA 1
ATOM 613 C C . ALA A 1 83 ? -22.898 -23.371 -5.188 1.00 43.88 83 ALA A C 1
ATOM 615 O O . ALA A 1 83 ? -23.099 -23.682 -6.361 1.00 43.88 83 ALA A O 1
ATOM 616 N N . VAL A 1 84 ? -21.816 -22.699 -4.796 1.00 40.88 84 VAL A N 1
ATOM 617 C CA . VAL A 1 84 ? -20.617 -22.476 -5.613 1.00 40.88 84 VAL A CA 1
ATOM 618 C C . VAL A 1 84 ? -19.412 -22.842 -4.739 1.00 40.88 84 VAL A C 1
ATOM 620 O O . VAL A 1 84 ? -19.480 -22.613 -3.537 1.00 40.88 84 VAL A O 1
ATOM 623 N N . SER A 1 85 ? -18.414 -23.498 -5.352 1.00 46.56 85 SER A N 1
ATOM 624 C CA . SER A 1 85 ? -17.067 -23.930 -4.895 1.00 46.56 85 SER A CA 1
ATOM 625 C C . SER A 1 85 ? -16.653 -23.620 -3.439 1.00 46.56 85 SER A C 1
ATOM 627 O O . SER A 1 85 ? -16.895 -22.509 -2.976 1.00 46.56 85 SER A O 1
ATOM 629 N N . PRO A 1 86 ? -15.978 -24.534 -2.702 1.00 54.62 86 PRO A N 1
ATOM 630 C CA . PRO A 1 86 ? -15.545 -24.251 -1.333 1.00 54.62 86 PRO A CA 1
ATOM 631 C C . PRO A 1 86 ? -14.541 -23.090 -1.334 1.00 54.62 86 PRO A C 1
ATOM 633 O O . PRO A 1 86 ? -13.370 -23.285 -1.648 1.00 54.62 86 PRO A O 1
ATOM 636 N N . GLY A 1 87 ? -15.028 -21.889 -1.014 1.00 62.53 87 GLY A N 1
ATOM 637 C CA . GLY A 1 87 ? -14.225 -20.676 -0.899 1.00 62.53 87 GLY A CA 1
ATOM 638 C C . GLY A 1 87 ? -13.172 -20.771 0.212 1.00 62.53 87 GLY A C 1
ATOM 639 O O . GLY A 1 87 ? -13.026 -21.824 0.840 1.00 62.53 87 GLY A O 1
ATOM 640 N N . PRO A 1 88 ? -12.435 -19.679 0.475 1.00 76.69 88 PRO A N 1
ATOM 641 C CA . PRO A 1 88 ? -11.407 -19.655 1.506 1.00 76.69 88 PRO A CA 1
ATOM 642 C C . PRO A 1 88 ? -11.954 -20.136 2.856 1.00 76.69 88 PRO A C 1
ATOM 644 O O . PRO A 1 88 ? -13.029 -19.717 3.289 1.00 76.69 88 PRO A O 1
ATOM 647 N N . VAL A 1 89 ? -11.217 -21.020 3.527 1.00 87.12 89 VAL A N 1
ATOM 648 C CA . VAL A 1 89 ? -11.604 -21.572 4.833 1.00 87.12 89 VAL A CA 1
ATOM 649 C C . VAL A 1 89 ? -10.546 -21.287 5.884 1.00 87.12 89 VAL A C 1
ATOM 651 O O . VAL A 1 89 ? -9.351 -21.283 5.603 1.00 87.12 89 VAL A O 1
ATOM 654 N N . ILE A 1 90 ? -10.984 -21.096 7.125 1.00 89.56 90 ILE A N 1
ATOM 655 C CA . ILE A 1 90 ? -10.080 -20.968 8.268 1.00 89.56 90 ILE A CA 1
ATOM 656 C C . ILE A 1 90 ? -9.671 -22.367 8.735 1.00 89.56 90 ILE A C 1
ATOM 658 O O . ILE A 1 90 ? -10.529 -23.179 9.089 1.00 89.56 90 ILE A O 1
ATOM 662 N N . THR A 1 91 ? -8.368 -22.640 8.762 1.00 91.19 91 THR A N 1
ATOM 663 C CA . THR A 1 91 ? -7.798 -23.953 9.119 1.00 91.19 91 THR A CA 1
ATOM 664 C C . THR A 1 91 ? -6.960 -23.934 10.393 1.00 91.19 91 THR A C 1
ATOM 666 O O . THR A 1 91 ? -6.701 -24.992 10.964 1.00 91.19 91 THR A O 1
ATOM 669 N N . GLY A 1 92 ? -6.573 -22.751 10.872 1.00 90.69 92 GLY A N 1
ATOM 670 C CA . GLY A 1 92 ? -5.743 -22.584 12.062 1.00 90.69 92 GLY A CA 1
ATOM 671 C C . GLY A 1 92 ? -6.036 -21.285 12.803 1.00 90.69 92 GLY A C 1
ATOM 672 O O . GLY A 1 92 ? -6.584 -20.342 12.231 1.00 90.69 92 GLY A O 1
ATOM 673 N N . LEU A 1 93 ? -5.667 -21.255 14.082 1.00 92.19 93 LEU A N 1
ATOM 674 C CA . LEU A 1 93 ? -5.740 -20.092 14.960 1.00 92.19 93 LEU A CA 1
ATOM 675 C C . LEU A 1 93 ? -4.522 -20.096 15.883 1.00 92.19 93 LEU A C 1
ATOM 677 O O . LEU A 1 93 ? -4.265 -21.085 16.568 1.00 92.19 93 LEU A O 1
ATOM 681 N N . THR A 1 94 ? -3.823 -18.968 15.931 1.00 90.25 94 THR A N 1
ATOM 682 C CA . THR A 1 94 ? -2.716 -18.713 16.850 1.00 90.25 94 THR A CA 1
ATOM 683 C C . THR A 1 94 ? -3.005 -17.440 17.633 1.00 90.25 94 THR A C 1
ATOM 685 O O . THR A 1 94 ? -3.184 -16.376 17.040 1.00 90.25 94 THR A O 1
ATOM 688 N N . LYS A 1 95 ? -3.020 -17.526 18.966 1.00 87.06 95 LYS A N 1
ATOM 689 C CA . LYS A 1 95 ? -3.014 -16.348 19.842 1.00 87.06 95 LYS A CA 1
ATOM 690 C C . LYS A 1 95 ? -1.586 -15.825 19.977 1.00 87.06 95 LYS A C 1
ATOM 692 O O . LYS A 1 95 ? -0.661 -16.601 20.209 1.00 87.06 95 LYS A O 1
ATOM 697 N N . LEU A 1 96 ? -1.403 -14.520 19.832 1.00 79.50 96 LEU A N 1
ATOM 698 C CA . LEU A 1 96 ? -0.112 -13.863 19.996 1.00 79.50 96 LEU A CA 1
ATOM 699 C C . LEU A 1 96 ? 0.027 -13.414 21.454 1.00 79.50 96 LEU A C 1
ATOM 701 O O . LEU A 1 96 ? -0.666 -12.500 21.894 1.00 79.50 96 LEU A O 1
ATOM 705 N N . GLU A 1 97 ? 0.893 -14.080 22.215 1.00 62.59 97 GLU A N 1
ATOM 706 C CA . GLU A 1 97 ? 1.153 -13.747 23.622 1.00 62.59 97 GLU A CA 1
ATOM 707 C C . GLU A 1 97 ? 2.334 -12.769 23.750 1.00 62.59 97 GLU A C 1
ATOM 709 O O . GLU A 1 97 ? 3.397 -13.004 23.168 1.00 62.59 97 GLU A O 1
ATOM 714 N N . GLY A 1 98 ? 2.168 -11.683 24.519 1.00 53.06 98 GLY A N 1
ATOM 715 C CA . GLY A 1 98 ? 3.260 -10.871 25.080 1.00 53.06 98 GLY A CA 1
ATOM 716 C C . GLY A 1 98 ? 4.228 -10.156 24.120 1.00 53.06 98 GLY A C 1
ATOM 717 O O . GLY A 1 98 ? 5.172 -9.516 24.587 1.00 53.06 98 GLY A O 1
ATOM 718 N N . LYS A 1 99 ? 4.050 -10.225 22.795 1.00 47.44 99 LYS A N 1
ATOM 719 C CA . LYS A 1 99 ? 4.932 -9.556 21.822 1.00 47.44 99 LYS A CA 1
ATOM 720 C C . LYS A 1 99 ? 4.321 -8.240 21.349 1.00 47.44 99 LYS A C 1
ATOM 722 O O . LYS A 1 99 ? 3.299 -8.241 20.674 1.00 47.44 99 LYS A O 1
ATOM 727 N N . GLY A 1 100 ? 4.967 -7.118 21.669 1.00 48.91 100 GLY A N 1
ATOM 728 C CA . GLY A 1 100 ? 4.718 -5.878 20.936 1.00 48.91 100 GLY A CA 1
ATOM 729 C C . GLY A 1 100 ? 5.165 -6.019 19.487 1.00 48.91 100 GLY A C 1
ATOM 730 O O . GLY A 1 100 ? 6.139 -6.716 19.188 1.00 48.91 100 GLY A O 1
ATOM 731 N N . PHE A 1 101 ? 4.447 -5.365 18.585 1.00 52.44 101 PHE A N 1
ATOM 732 C CA . PHE A 1 101 ? 4.699 -5.435 17.156 1.00 52.44 101 PHE A CA 1
ATOM 733 C C . PHE A 1 101 ? 5.899 -4.548 16.788 1.00 52.44 101 PHE A C 1
ATOM 735 O O . PHE A 1 101 ? 5.760 -3.394 16.404 1.00 52.44 101 PHE A O 1
ATOM 742 N N . GLY A 1 102 ? 7.114 -5.095 16.902 1.00 41.34 102 GLY A N 1
ATOM 743 C CA . GLY A 1 102 ? 8.268 -4.618 16.127 1.00 41.34 102 GLY A CA 1
ATOM 744 C C . GLY A 1 102 ? 9.197 -3.563 16.747 1.00 41.34 102 GLY A C 1
ATOM 745 O O . GLY A 1 102 ? 10.114 -3.125 16.055 1.00 41.34 102 GLY A O 1
ATOM 746 N N . SER A 1 103 ? 9.063 -3.185 18.023 1.00 35.31 103 SER A N 1
ATOM 747 C CA . SER A 1 103 ? 10.039 -2.290 18.677 1.00 35.31 103 SER A CA 1
ATOM 748 C C . SER A 1 103 ? 10.758 -2.977 19.851 1.00 35.31 103 SER A C 1
ATOM 750 O O . SER A 1 103 ? 10.079 -3.466 20.759 1.00 35.31 103 SER A O 1
ATOM 752 N N . PRO A 1 104 ? 12.112 -3.023 19.892 1.00 29.58 104 PRO A N 1
ATOM 753 C CA . PRO A 1 104 ? 12.847 -3.520 21.052 1.00 29.58 104 PRO A CA 1
ATOM 754 C C . PRO A 1 104 ? 12.579 -2.594 22.248 1.00 29.58 104 PRO A C 1
ATOM 756 O O . PRO A 1 104 ? 13.187 -1.533 22.367 1.00 29.58 104 PRO A O 1
ATOM 759 N N . GLY A 1 105 ? 11.638 -2.973 23.115 1.00 32.53 105 GLY A N 1
ATOM 760 C CA . GLY A 1 105 ? 11.309 -2.227 24.335 1.00 32.53 105 GLY A CA 1
ATOM 761 C C . GLY A 1 105 ? 9.823 -2.126 24.679 1.00 32.53 105 GLY A C 1
ATOM 762 O O . GLY A 1 105 ? 9.513 -1.853 25.833 1.00 32.53 105 GLY A O 1
ATOM 763 N N . ASN A 1 106 ? 8.909 -2.399 23.743 1.00 37.81 106 ASN A N 1
ATOM 764 C CA . ASN A 1 106 ? 7.467 -2.320 24.001 1.00 37.81 106 ASN A CA 1
ATOM 765 C C . ASN A 1 106 ? 6.866 -3.720 24.143 1.00 37.81 106 ASN A C 1
ATOM 767 O O . ASN A 1 106 ? 6.161 -4.196 23.262 1.00 37.81 106 ASN A O 1
ATOM 771 N N . ASN A 1 107 ? 7.163 -4.404 25.245 1.00 35.53 107 ASN A N 1
ATOM 772 C CA . ASN A 1 107 ? 6.453 -5.634 25.593 1.00 35.53 107 ASN A CA 1
ATOM 773 C C . ASN A 1 107 ? 5.027 -5.262 26.034 1.00 35.53 107 ASN A C 1
ATOM 775 O O . ASN A 1 107 ? 4.877 -4.387 26.881 1.00 35.53 107 ASN A O 1
ATOM 779 N N . ALA A 1 108 ? 4.024 -5.916 25.441 1.00 39.97 108 ALA A N 1
ATOM 780 C CA . ALA A 1 108 ? 2.599 -5.858 25.782 1.00 39.97 108 ALA A CA 1
ATOM 781 C C . ALA A 1 108 ? 1.968 -4.452 25.898 1.00 39.97 108 ALA A C 1
ATOM 783 O O . ALA A 1 108 ? 2.026 -3.783 26.929 1.00 39.97 108 ALA A O 1
ATOM 784 N N . ARG A 1 109 ? 1.284 -4.004 24.837 1.00 49.59 109 ARG A N 1
ATOM 785 C CA . ARG A 1 109 ? 0.476 -2.777 24.901 1.00 49.59 109 ARG A CA 1
ATOM 786 C C . ARG A 1 109 ? -0.815 -3.050 25.681 1.00 49.59 109 ARG A C 1
ATOM 788 O O . ARG A 1 109 ? -1.520 -4.028 25.435 1.00 49.59 109 ARG A O 1
ATOM 795 N N . MET A 1 110 ? -1.055 -2.186 26.660 1.00 47.91 110 MET A N 1
ATOM 796 C CA . MET A 1 110 ? -2.057 -2.312 27.719 1.00 47.91 110 MET A CA 1
ATOM 797 C C . MET A 1 110 ? -3.465 -2.020 27.182 1.00 47.91 110 MET A C 1
ATOM 799 O O . MET A 1 110 ? -3.632 -1.096 26.385 1.00 47.91 110 MET A O 1
ATOM 803 N N . SER A 1 111 ? -4.479 -2.768 27.630 1.00 43.75 111 SER A N 1
ATOM 804 C CA . SER A 1 111 ? -5.882 -2.466 27.323 1.00 43.75 111 SER A CA 1
ATOM 805 C C . SER A 1 111 ? -6.283 -1.092 27.865 1.00 43.75 111 SER A C 1
ATOM 807 O O . SER A 1 111 ? -5.901 -0.686 28.965 1.00 43.75 111 SER A O 1
ATOM 809 N N . LEU A 1 112 ? -7.076 -0.372 27.077 1.00 48.62 112 LEU A N 1
ATOM 810 C CA . LEU A 1 112 ? -7.598 0.942 27.428 1.00 48.62 112 LEU A CA 1
ATOM 811 C C . LEU A 1 112 ? -8.672 0.847 28.524 1.00 48.62 112 LEU A C 1
ATOM 813 O O . LEU A 1 112 ? -9.589 0.030 28.442 1.00 48.62 112 LEU A O 1
ATOM 817 N N . GLY A 1 113 ? -8.596 1.725 29.529 1.00 42.50 113 GLY A N 1
ATOM 818 C CA . GLY A 1 113 ? -9.679 1.956 30.497 1.00 42.50 113 GLY A CA 1
ATOM 819 C C . GLY A 1 113 ? -9.842 0.940 31.638 1.00 42.50 113 GLY A C 1
ATOM 820 O O . GLY A 1 113 ? -10.807 1.061 32.389 1.00 42.50 113 GLY A O 1
ATOM 821 N N . ASN A 1 114 ? -8.932 -0.024 31.819 1.00 40.12 114 ASN A N 1
ATOM 822 C CA . ASN A 1 114 ? -8.985 -0.971 32.940 1.00 40.12 114 ASN A CA 1
ATOM 823 C C . ASN A 1 114 ? -7.992 -0.554 34.054 1.00 40.12 114 ASN A C 1
ATOM 825 O O . ASN A 1 114 ? -6.834 -0.277 33.737 1.00 40.12 114 ASN A O 1
ATOM 829 N N . PRO A 1 115 ? -8.382 -0.500 35.347 1.00 36.62 115 PRO A N 1
ATOM 830 C CA . PRO A 1 115 ? -7.447 -0.247 36.453 1.00 36.62 115 PRO A CA 1
ATOM 831 C C . PRO A 1 115 ? -6.378 -1.340 36.630 1.00 36.62 115 PRO A C 1
ATOM 833 O O . PRO A 1 115 ? -5.387 -1.096 37.316 1.00 36.62 115 PRO A O 1
ATOM 836 N N . ASP A 1 116 ? -6.570 -2.510 36.012 1.00 39.81 116 ASP A N 1
ATOM 837 C CA . ASP A 1 116 ? -5.602 -3.606 35.942 1.00 39.81 116 ASP A CA 1
ATOM 838 C C . ASP A 1 116 ? -5.317 -3.913 34.453 1.00 39.81 116 ASP A C 1
ATOM 840 O O . ASP A 1 116 ? -6.245 -4.263 33.713 1.00 39.81 116 ASP A O 1
ATOM 844 N N . PRO A 1 117 ? -4.090 -3.700 33.947 1.00 47.97 117 PRO A N 1
ATOM 845 C CA . PRO A 1 117 ? -3.806 -3.733 32.517 1.00 47.97 117 PRO A CA 1
ATOM 846 C C . PRO A 1 117 ? -3.784 -5.166 31.979 1.00 47.97 117 PRO A C 1
ATOM 848 O O . PRO A 1 117 ? -2.749 -5.826 31.958 1.00 47.97 117 PRO A O 1
ATOM 851 N N . ALA A 1 118 ? -4.929 -5.644 31.496 1.00 53.16 118 ALA A N 1
ATOM 852 C CA . ALA A 1 118 ? -4.965 -6.819 30.633 1.00 53.16 118 ALA A CA 1
ATOM 853 C C . ALA A 1 118 ? -4.267 -6.490 29.297 1.00 53.16 118 ALA A C 1
ATOM 855 O O . ALA A 1 118 ? -4.483 -5.415 28.733 1.00 53.16 118 ALA A O 1
ATOM 856 N N . GLU A 1 119 ? -3.412 -7.384 28.797 1.00 63.59 119 GLU A N 1
ATOM 857 C CA . GLU A 1 119 ? -2.777 -7.235 27.479 1.00 63.59 119 GLU A CA 1
ATOM 858 C C . GLU A 1 119 ? -3.846 -7.222 26.375 1.00 63.59 119 GLU A C 1
ATOM 860 O O . GLU A 1 119 ? -4.789 -8.014 26.430 1.00 63.59 119 GLU A O 1
ATOM 865 N N . ILE A 1 120 ? -3.704 -6.356 25.363 1.00 67.88 120 ILE A N 1
ATOM 866 C CA . ILE A 1 120 ? -4.557 -6.401 24.164 1.00 67.88 120 ILE A CA 1
ATOM 867 C C . ILE A 1 120 ? -4.266 -7.721 23.424 1.00 67.88 120 ILE A C 1
ATOM 869 O O . ILE A 1 120 ? -3.134 -7.903 22.964 1.00 67.88 120 ILE A O 1
ATOM 873 N N . PRO A 1 121 ? -5.230 -8.653 23.292 1.00 77.88 121 PRO A N 1
ATOM 874 C CA . PRO A 1 121 ? -4.964 -9.937 22.662 1.00 77.88 121 PRO A CA 1
ATOM 875 C C . PRO A 1 121 ? -5.033 -9.805 21.139 1.00 77.88 121 PRO A C 1
ATOM 877 O O . PRO A 1 121 ? -6.011 -9.301 20.591 1.00 77.88 121 PRO A O 1
ATOM 880 N N . PHE A 1 122 ? -4.015 -10.307 20.445 1.00 86.06 122 PHE A N 1
ATOM 881 C CA . PHE A 1 122 ? -4.015 -10.403 18.987 1.00 86.06 122 PHE A CA 1
ATOM 882 C C . PHE A 1 122 ? -4.082 -11.861 18.554 1.00 86.06 122 PHE A C 1
ATOM 884 O O . PHE A 1 122 ? -3.554 -12.751 19.228 1.00 86.06 122 PHE A O 1
ATOM 891 N N . TYR A 1 123 ? -4.712 -12.102 17.409 1.00 89.25 123 TYR A N 1
ATOM 892 C CA . TYR A 1 123 ? -4.911 -13.445 16.883 1.00 89.25 123 TYR A CA 1
ATOM 893 C C . TYR A 1 123 ? -4.623 -13.507 15.392 1.00 89.25 123 TYR A C 1
ATOM 895 O O . TYR A 1 123 ? -4.958 -12.593 14.635 1.00 89.25 123 TYR A O 1
ATOM 903 N N . VAL A 1 124 ? -4.039 -14.624 14.974 1.00 93.00 124 VAL A N 1
ATOM 904 C CA . VAL A 1 124 ? -3.762 -14.942 13.578 1.00 93.00 124 VAL A CA 1
ATOM 905 C C . VAL A 1 124 ? -4.585 -16.153 13.186 1.00 93.00 124 VAL A C 1
ATOM 907 O O . VAL A 1 124 ? -4.398 -17.238 13.735 1.00 93.00 124 VAL A O 1
ATOM 910 N N . PHE A 1 125 ? -5.477 -15.974 12.220 1.00 92.88 125 PHE A N 1
ATOM 911 C CA . PHE A 1 125 ? -6.222 -17.064 11.605 1.00 92.88 125 PHE A CA 1
ATOM 912 C C . PHE A 1 125 ? -5.509 -17.500 10.330 1.00 92.88 125 PHE A C 1
ATOM 914 O O . PHE A 1 125 ? -5.269 -16.672 9.456 1.00 92.88 125 PHE A O 1
ATOM 921 N N . THR A 1 126 ? -5.189 -18.785 10.197 1.00 93.69 126 THR A N 1
ATOM 922 C CA . THR A 1 126 ? -4.674 -19.341 8.938 1.00 93.69 126 THR A CA 1
ATOM 923 C C . THR A 1 126 ? -5.832 -19.549 7.975 1.00 93.69 126 THR A C 1
ATOM 925 O O . THR A 1 126 ? -6.830 -20.176 8.339 1.00 93.69 126 THR A O 1
ATOM 928 N N . ILE A 1 127 ? -5.690 -19.036 6.755 1.00 90.88 127 ILE A N 1
ATOM 929 C CA . ILE A 1 127 ? -6.687 -19.129 5.690 1.00 90.88 127 ILE A CA 1
ATOM 930 C C . ILE A 1 127 ? -6.132 -20.044 4.601 1.00 90.88 127 ILE A C 1
ATOM 932 O O . ILE A 1 127 ? -5.021 -19.846 4.124 1.00 90.88 127 ILE A O 1
ATOM 936 N N . GLU A 1 128 ? -6.897 -21.052 4.203 1.00 89.62 128 GLU A N 1
ATOM 937 C CA . GLU A 1 128 ? -6.574 -21.928 3.079 1.00 89.62 128 GLU A CA 1
ATOM 938 C C . GLU A 1 128 ? -7.513 -21.608 1.913 1.00 89.62 128 GLU A C 1
ATOM 940 O O . GLU A 1 128 ? -8.733 -21.758 2.033 1.00 89.62 128 GLU A O 1
ATOM 945 N N . ASN A 1 129 ? -6.946 -21.203 0.775 1.00 83.19 129 ASN A N 1
ATOM 946 C CA . ASN A 1 129 ? -7.669 -21.144 -0.488 1.00 83.19 129 ASN A CA 1
ATOM 947 C C . ASN A 1 129 ? -7.432 -22.454 -1.247 1.00 83.19 129 ASN A C 1
ATOM 949 O O . ASN A 1 129 ? -6.394 -22.667 -1.876 1.00 83.19 129 ASN A O 1
ATOM 953 N N . ARG A 1 130 ? -8.412 -23.357 -1.169 1.00 80.56 130 ARG A N 1
ATOM 954 C CA . ARG A 1 130 ? -8.306 -24.712 -1.729 1.00 80.56 130 ARG A CA 1
ATOM 955 C C . ARG A 1 130 ? -8.315 -24.748 -3.253 1.00 80.56 130 ARG A C 1
ATOM 957 O O . ARG A 1 130 ? -7.803 -25.706 -3.823 1.00 80.56 130 ARG A O 1
ATOM 964 N N . GLU A 1 131 ? -8.905 -23.747 -3.899 1.00 76.62 131 GLU A N 1
ATOM 965 C CA . GLU A 1 131 ? -8.966 -23.665 -5.360 1.00 76.62 131 GLU A CA 1
ATOM 966 C C . GLU A 1 131 ? -7.607 -23.271 -5.945 1.00 76.62 131 GLU A C 1
ATOM 968 O O . GLU A 1 131 ? -7.137 -23.882 -6.903 1.00 76.62 131 GLU A O 1
ATOM 973 N N . GLU A 1 132 ? -6.939 -22.307 -5.314 1.00 75.06 132 GLU A N 1
ATOM 974 C CA . GLU A 1 132 ? -5.614 -21.838 -5.728 1.00 75.06 132 GLU A CA 1
ATOM 975 C C . GLU A 1 132 ? -4.463 -22.648 -5.111 1.00 75.06 132 GLU A C 1
ATOM 977 O O . GLU A 1 132 ? -3.320 -22.546 -5.557 1.00 75.06 132 GLU A O 1
ATOM 982 N N . GLY A 1 133 ? -4.748 -23.462 -4.089 1.00 82.56 133 GLY A N 1
ATOM 983 C CA . GLY A 1 133 ? -3.740 -24.214 -3.341 1.00 82.56 133 GLY A CA 1
ATOM 984 C C . GLY A 1 133 ? -2.803 -23.311 -2.534 1.00 82.56 133 GLY A C 1
ATOM 985 O O . GLY A 1 133 ? -1.639 -23.659 -2.329 1.00 82.56 133 GLY A O 1
ATOM 986 N N . THR A 1 134 ? -3.282 -22.140 -2.113 1.00 84.12 134 THR A N 1
ATOM 987 C CA . THR A 1 134 ? -2.505 -21.130 -1.389 1.00 84.12 134 THR A CA 1
ATOM 988 C C . THR A 1 134 ? -2.891 -21.085 0.088 1.00 84.12 134 THR A C 1
ATOM 990 O O . THR A 1 134 ? -4.026 -21.369 0.482 1.00 84.12 134 THR A O 1
ATOM 993 N N . LEU A 1 135 ? -1.910 -20.737 0.920 1.00 90.81 135 LEU A N 1
ATOM 994 C CA . LEU A 1 135 ? -2.112 -20.412 2.327 1.00 90.81 135 LEU A CA 1
ATOM 995 C C . LEU A 1 135 ? -1.941 -18.910 2.506 1.00 90.81 135 LEU A C 1
ATOM 997 O O . LEU A 1 135 ? -0.996 -18.335 1.970 1.00 90.81 135 LEU A O 1
ATOM 1001 N N . GLY A 1 136 ? -2.840 -18.322 3.278 1.00 91.94 136 GLY A N 1
ATOM 1002 C CA . GLY A 1 136 ? -2.859 -16.932 3.692 1.00 91.94 136 GLY A CA 1
ATOM 1003 C C . GLY A 1 136 ? -3.148 -16.819 5.187 1.00 91.94 136 GLY A C 1
ATOM 1004 O O . GLY A 1 136 ? -3.196 -17.815 5.921 1.00 91.94 136 GLY A O 1
ATOM 1005 N N . PHE A 1 137 ? -3.375 -15.598 5.658 1.00 93.31 137 PHE A N 1
ATOM 1006 C CA . PHE A 1 137 ? -3.717 -15.358 7.056 1.00 93.31 137 PHE A CA 1
ATOM 1007 C C . PHE A 1 137 ? -4.583 -14.113 7.246 1.00 93.31 137 PHE A C 1
ATOM 1009 O O . PHE A 1 137 ? -4.553 -13.187 6.440 1.00 93.31 137 PHE A O 1
ATOM 1016 N N . ALA A 1 138 ? -5.313 -14.060 8.358 1.00 92.75 138 ALA A N 1
ATOM 1017 C CA . ALA A 1 138 ? -5.904 -12.832 8.872 1.00 92.75 138 ALA A CA 1
ATOM 1018 C C . ALA A 1 138 ? -5.307 -12.481 10.234 1.00 92.75 138 ALA A C 1
ATOM 1020 O O . ALA A 1 138 ? -5.293 -13.317 11.137 1.00 92.75 138 ALA A O 1
ATOM 1021 N N . LEU A 1 139 ? -4.846 -11.240 10.383 1.00 92.31 139 LEU A N 1
ATOM 1022 C CA . LEU A 1 139 ? -4.429 -10.667 11.659 1.00 92.31 139 LEU A CA 1
ATOM 1023 C C . LEU A 1 139 ? -5.605 -9.906 12.268 1.00 92.31 139 LEU A C 1
ATOM 1025 O O . LEU A 1 139 ? -6.227 -9.071 11.608 1.00 92.31 139 LEU A O 1
ATOM 1029 N N . THR A 1 140 ? -5.886 -10.172 13.536 1.00 89.38 140 THR A N 1
ATOM 1030 C CA . THR A 1 140 ? -7.030 -9.619 14.261 1.00 89.38 140 THR A CA 1
ATOM 1031 C C . THR A 1 140 ? -6.633 -9.123 15.649 1.00 89.38 140 THR A C 1
ATOM 1033 O O . THR A 1 140 ? -5.619 -9.551 16.206 1.00 89.38 140 THR A O 1
ATOM 1036 N N . CYS A 1 141 ? -7.433 -8.213 16.196 1.00 86.06 141 CYS A N 1
ATOM 1037 C CA . CYS A 1 141 ? -7.286 -7.647 17.532 1.00 86.06 141 CYS A CA 1
ATOM 1038 C C . CYS A 1 141 ? -8.567 -7.897 18.327 1.00 86.06 141 CYS A C 1
ATOM 1040 O O . CYS A 1 141 ? -9.659 -7.648 17.827 1.00 86.06 141 CYS A O 1
ATOM 1042 N N . GLY A 1 142 ? -8.438 -8.358 19.567 1.00 81.69 142 GLY A N 1
ATOM 1043 C CA . GLY A 1 142 ? -9.561 -8.541 20.482 1.00 81.69 142 GLY A CA 1
ATOM 1044 C C . GLY A 1 142 ? -9.948 -7.279 21.253 1.00 81.69 142 GLY A C 1
ATOM 1045 O O . GLY A 1 142 ? -10.568 -7.409 22.299 1.00 81.69 142 GLY A O 1
ATOM 1046 N N . ASP A 1 143 ? -9.563 -6.087 20.791 1.00 81.81 143 ASP A N 1
ATOM 1047 C CA . ASP A 1 143 ? -9.993 -4.795 21.341 1.00 81.81 143 ASP A CA 1
ATOM 1048 C C . ASP A 1 143 ? -10.647 -3.965 20.227 1.00 81.81 143 ASP A C 1
ATOM 1050 O O . ASP A 1 143 ? -9.980 -3.522 19.280 1.00 81.81 143 ASP A O 1
ATOM 1054 N N . ASP A 1 144 ? -11.964 -3.778 20.317 1.00 77.88 144 ASP A N 1
ATOM 1055 C CA . ASP A 1 144 ? -12.769 -3.184 19.243 1.00 77.88 144 ASP A CA 1
ATOM 1056 C C . ASP A 1 144 ? -12.456 -1.704 18.967 1.00 77.88 144 ASP A C 1
ATOM 1058 O O . ASP A 1 144 ? -12.709 -1.214 17.862 1.00 77.88 144 ASP A O 1
ATOM 1062 N N . ARG A 1 145 ? -11.808 -1.014 19.913 1.00 80.44 145 ARG A N 1
ATOM 1063 C CA . ARG A 1 145 ? -11.349 0.377 19.766 1.00 80.44 145 ARG A CA 1
ATOM 1064 C C . ARG A 1 145 ? -10.158 0.499 18.822 1.00 80.44 145 ARG A C 1
ATOM 1066 O O . ARG A 1 145 ? -9.972 1.544 18.200 1.00 80.44 145 ARG A O 1
ATOM 1073 N N . ILE A 1 146 ? -9.348 -0.557 18.718 1.00 81.19 146 ILE A N 1
ATOM 1074 C CA . ILE A 1 146 ? -8.258 -0.676 17.737 1.00 81.19 146 ILE A CA 1
ATOM 1075 C C . ILE A 1 146 ? -8.817 -1.144 16.385 1.00 81.19 146 ILE A C 1
ATOM 1077 O O . ILE A 1 146 ? -8.354 -0.727 15.329 1.00 81.19 146 ILE A O 1
ATOM 1081 N N . GLY A 1 147 ? -9.838 -1.995 16.408 1.00 80.56 147 GLY A N 1
ATOM 1082 C CA . GLY A 1 147 ? -10.446 -2.581 15.219 1.00 80.56 147 GLY A CA 1
ATOM 1083 C C . GLY A 1 147 ? -10.137 -4.069 15.100 1.00 80.56 147 GLY A C 1
ATOM 1084 O O . GLY A 1 147 ? -9.007 -4.510 15.277 1.00 80.56 147 GLY A O 1
ATOM 1085 N N . ASN A 1 148 ? -11.168 -4.847 14.781 1.00 84.25 148 ASN A N 1
ATOM 1086 C CA . ASN A 1 148 ? -11.140 -6.298 14.960 1.00 84.25 148 ASN A CA 1
ATOM 1087 C C . ASN A 1 148 ? -10.342 -7.048 13.890 1.00 84.25 148 ASN A C 1
ATOM 1089 O O . ASN A 1 148 ? -9.553 -7.923 14.223 1.00 84.25 148 ASN A O 1
ATOM 1093 N N . VAL A 1 149 ? -10.523 -6.717 12.608 1.00 88.00 149 VAL A N 1
ATOM 1094 C CA . VAL A 1 149 ? -9.750 -7.302 11.499 1.00 88.00 149 VAL A CA 1
ATOM 1095 C C . VAL A 1 149 ? -8.727 -6.270 11.042 1.00 88.00 149 VAL A C 1
ATOM 1097 O O . VAL A 1 149 ? -9.104 -5.209 10.550 1.00 88.00 149 VAL A O 1
ATOM 1100 N N . LEU A 1 150 ? -7.440 -6.554 11.225 1.00 89.56 150 LEU A N 1
ATOM 1101 C CA . LEU A 1 150 ? -6.350 -5.619 10.930 1.00 89.56 150 LEU A CA 1
ATOM 1102 C C . LEU A 1 150 ? -5.740 -5.853 9.553 1.00 89.56 150 LEU A C 1
ATOM 1104 O O . LEU A 1 150 ? -5.401 -4.896 8.860 1.00 89.56 150 LEU A O 1
ATOM 1108 N N . ALA A 1 151 ? -5.608 -7.116 9.157 1.00 91.56 151 ALA A N 1
ATOM 1109 C CA . ALA A 1 151 ? -5.146 -7.491 7.832 1.00 91.56 151 ALA A CA 1
ATOM 1110 C C . ALA A 1 151 ? -5.762 -8.821 7.398 1.00 91.56 151 ALA A C 1
ATOM 1112 O O . ALA A 1 151 ? -5.991 -9.694 8.234 1.00 91.56 151 ALA A O 1
ATOM 1113 N N . VAL A 1 152 ? -5.981 -8.980 6.096 1.00 90.88 152 VAL A N 1
ATOM 1114 C CA . VAL A 1 152 ? -6.343 -10.240 5.444 1.00 90.88 152 VAL A CA 1
ATOM 1115 C C . VAL A 1 152 ? -5.457 -10.402 4.218 1.00 90.88 152 VAL A C 1
ATOM 1117 O O . VAL A 1 152 ? -5.554 -9.628 3.269 1.00 90.88 152 VAL A O 1
ATOM 1120 N N . VAL A 1 153 ? -4.590 -11.404 4.266 1.00 91.19 153 VAL A N 1
ATOM 1121 C CA . VAL A 1 153 ? -3.597 -11.735 3.246 1.00 91.19 153 VAL A CA 1
ATOM 1122 C C . VAL A 1 153 ? -3.996 -13.051 2.600 1.00 91.19 153 VAL A C 1
ATOM 1124 O O . VAL A 1 153 ? -4.136 -14.061 3.288 1.00 91.19 153 VAL A O 1
ATOM 1127 N N . GLU A 1 154 ? -4.179 -13.039 1.284 1.00 83.56 154 GLU A N 1
ATOM 1128 C CA . GLU A 1 154 ? -4.707 -14.186 0.531 1.00 83.56 154 GLU A CA 1
ATOM 1129 C C . GLU A 1 154 ? -3.638 -15.262 0.302 1.00 83.56 154 GLU A C 1
ATOM 1131 O O . GLU A 1 154 ? -3.923 -16.457 0.365 1.00 83.56 154 GLU A O 1
ATOM 1136 N N . LYS A 1 155 ? -2.386 -14.835 0.102 1.00 88.56 155 LYS A N 1
ATOM 1137 C CA . LYS A 1 155 ? -1.223 -15.701 -0.095 1.00 88.56 155 LYS A CA 1
ATOM 1138 C C . LYS A 1 155 ? -0.051 -15.183 0.728 1.00 88.56 155 LYS A C 1
ATOM 1140 O O . LYS A 1 155 ? 0.443 -14.091 0.480 1.00 88.56 155 LYS A O 1
ATOM 1145 N N . GLY A 1 156 ? 0.441 -15.977 1.665 1.00 86.50 156 GLY A N 1
ATOM 1146 C CA . GLY A 1 156 ? 1.591 -15.654 2.499 1.00 86.50 156 GLY A CA 1
ATOM 1147 C C . GLY A 1 156 ? 1.514 -16.307 3.869 1.00 86.50 156 GLY A C 1
ATOM 1148 O O . GLY A 1 156 ? 0.450 -16.753 4.298 1.00 86.50 156 GLY A O 1
ATOM 1149 N N . VAL A 1 157 ? 2.644 -16.348 4.573 1.00 82.00 157 VAL A N 1
ATOM 1150 C CA . VAL A 1 157 ? 2.669 -16.787 5.970 1.00 82.00 157 VAL A CA 1
ATOM 1151 C C . VAL A 1 157 ? 2.766 -15.602 6.922 1.00 82.00 157 VAL A C 1
ATOM 1153 O O . VAL A 1 157 ? 3.299 -14.537 6.597 1.00 82.00 157 VAL A O 1
ATOM 1156 N N . TYR A 1 158 ? 2.236 -15.808 8.123 1.00 80.81 158 TYR A N 1
ATOM 1157 C CA . TYR A 1 158 ? 2.458 -14.918 9.250 1.00 80.81 158 TYR A CA 1
ATOM 1158 C C . TYR A 1 158 ? 3.826 -15.237 9.873 1.00 80.81 158 TYR A C 1
ATOM 1160 O O . TYR A 1 158 ? 3.922 -16.007 10.826 1.00 80.81 158 TYR A O 1
ATOM 1168 N N . ASP A 1 159 ? 4.892 -14.702 9.283 1.00 75.81 159 ASP A N 1
ATOM 1169 C CA . ASP A 1 159 ? 6.263 -14.813 9.789 1.00 75.81 159 ASP A CA 1
ATOM 1170 C C . ASP A 1 159 ? 7.058 -13.573 9.361 1.00 75.81 159 ASP A C 1
ATOM 1172 O O . ASP A 1 159 ? 7.183 -13.304 8.170 1.00 75.81 159 ASP A O 1
ATOM 1176 N N . ASP A 1 160 ? 7.600 -12.814 10.312 1.00 60.72 160 ASP A N 1
ATOM 1177 C CA . ASP A 1 160 ? 8.308 -11.554 10.040 1.00 60.72 160 ASP A CA 1
ATOM 1178 C C . ASP A 1 160 ? 9.630 -11.744 9.272 1.00 60.72 160 ASP A C 1
ATOM 1180 O O . ASP A 1 160 ? 10.132 -10.796 8.665 1.00 60.72 160 ASP A O 1
ATOM 1184 N N . MET A 1 161 ? 10.217 -12.947 9.298 1.00 61.72 161 MET A N 1
ATOM 1185 C CA . MET A 1 161 ? 11.415 -13.278 8.520 1.00 61.72 161 MET A CA 1
ATOM 1186 C C . MET A 1 161 ? 11.074 -13.609 7.069 1.00 61.72 161 MET A C 1
ATOM 1188 O O . MET A 1 161 ? 11.872 -13.326 6.175 1.00 61.72 161 MET A O 1
ATOM 1192 N N . GLU A 1 162 ? 9.904 -14.203 6.832 1.00 65.62 162 GLU A N 1
ATOM 1193 C CA . GLU A 1 162 ? 9.456 -14.583 5.489 1.00 65.62 162 GLU A CA 1
ATOM 1194 C C . GLU A 1 162 ? 8.576 -13.513 4.834 1.00 65.62 162 GLU A C 1
ATOM 1196 O O . GLU A 1 162 ? 8.486 -13.467 3.610 1.00 65.62 162 GLU A O 1
ATOM 1201 N N . ASN A 1 163 ? 7.948 -12.637 5.621 1.00 72.06 163 ASN A N 1
ATOM 1202 C CA . ASN A 1 163 ? 7.058 -11.571 5.179 1.00 72.06 163 ASN A CA 1
ATOM 1203 C C . ASN A 1 163 ? 7.652 -10.192 5.520 1.00 72.06 163 ASN A C 1
ATOM 1205 O O . ASN A 1 163 ? 7.390 -9.646 6.595 1.00 72.06 163 ASN A O 1
ATOM 1209 N N . PRO A 1 164 ? 8.398 -9.573 4.587 1.00 71.50 164 PRO A N 1
ATOM 1210 C CA . PRO A 1 164 ? 9.028 -8.283 4.834 1.00 71.50 164 PRO A CA 1
ATOM 1211 C C . PRO A 1 164 ? 8.025 -7.133 4.987 1.00 71.50 164 PRO A C 1
ATOM 1213 O O . PRO A 1 164 ? 8.426 -6.055 5.417 1.00 71.50 164 PRO A O 1
ATOM 1216 N N . PHE A 1 165 ? 6.741 -7.336 4.660 1.00 79.44 165 PHE A N 1
ATOM 1217 C CA . PHE A 1 165 ? 5.701 -6.322 4.829 1.00 79.44 165 PHE A CA 1
ATOM 1218 C C . PHE A 1 165 ? 5.117 -6.283 6.243 1.00 79.44 165 PHE A C 1
ATOM 1220 O O . PHE A 1 165 ? 4.669 -5.222 6.676 1.00 79.44 165 PHE A O 1
ATOM 1227 N N . LEU A 1 166 ? 5.151 -7.390 6.996 1.00 77.25 166 LEU A N 1
ATOM 1228 C CA . LEU A 1 166 ? 4.669 -7.401 8.383 1.00 77.25 166 LEU A CA 1
ATOM 1229 C C . LEU A 1 166 ? 5.409 -6.386 9.261 1.00 77.25 166 LEU A C 1
ATOM 1231 O O . LEU A 1 166 ? 4.726 -5.571 9.878 1.00 77.25 166 LEU A O 1
ATOM 1235 N N . PRO A 1 167 ? 6.755 -6.307 9.255 1.00 74.62 167 PRO A N 1
ATOM 1236 C CA . PRO A 1 167 ? 7.469 -5.253 9.975 1.00 74.62 167 PRO A CA 1
ATOM 1237 C C . PRO A 1 167 ? 7.045 -3.826 9.581 1.00 74.62 167 PRO A C 1
ATOM 1239 O O . PRO A 1 167 ? 6.928 -2.958 10.449 1.00 74.62 167 PRO A O 1
ATOM 1242 N N . ILE A 1 168 ? 6.746 -3.591 8.294 1.00 78.06 168 ILE A N 1
ATOM 1243 C CA . ILE A 1 168 ? 6.236 -2.301 7.793 1.00 78.06 168 ILE A CA 1
ATOM 1244 C C . ILE A 1 168 ? 4.901 -1.988 8.455 1.00 78.06 168 ILE A C 1
ATOM 1246 O O . ILE A 1 168 ? 4.752 -0.958 9.114 1.00 78.06 168 ILE A O 1
ATOM 1250 N N . PHE A 1 169 ? 3.942 -2.900 8.304 1.00 83.56 169 PHE A N 1
ATOM 1251 C CA . PHE A 1 169 ? 2.598 -2.743 8.834 1.00 83.56 169 PHE A CA 1
ATOM 1252 C C . PHE A 1 169 ? 2.610 -2.594 10.359 1.00 83.56 169 PHE A C 1
ATOM 1254 O O . PHE A 1 169 ? 1.927 -1.727 10.894 1.00 83.56 169 PHE A O 1
ATOM 1261 N N . TYR A 1 170 ? 3.448 -3.361 11.053 1.00 78.50 170 TYR A N 1
ATOM 1262 C CA . TYR A 1 170 ? 3.632 -3.296 12.500 1.00 78.50 170 TYR A CA 1
ATOM 1263 C C . TYR A 1 170 ? 4.158 -1.961 12.984 1.00 78.50 170 TYR A C 1
ATOM 1265 O O . TYR A 1 170 ? 3.601 -1.418 13.932 1.00 78.50 170 TYR A O 1
ATOM 1273 N N . SER A 1 171 ? 5.162 -1.392 12.312 1.00 73.44 171 SER A N 1
ATOM 1274 C CA . SER A 1 171 ? 5.698 -0.080 12.690 1.00 73.44 171 SER A CA 1
ATOM 1275 C C . SER A 1 171 ? 4.623 1.013 12.688 1.00 73.44 171 SER A C 1
ATOM 1277 O O . SER A 1 171 ? 4.638 1.912 13.532 1.00 73.44 171 SER A O 1
ATOM 1279 N N . TYR A 1 172 ? 3.649 0.911 11.782 1.00 79.19 172 TYR A N 1
ATOM 1280 C CA . TYR A 1 172 ? 2.500 1.805 11.722 1.00 79.19 172 TYR A CA 1
ATOM 1281 C C . TYR A 1 172 ? 1.388 1.405 12.696 1.00 79.19 172 TYR A C 1
ATOM 1283 O O . TYR A 1 172 ? 0.802 2.277 13.335 1.00 79.19 172 TYR A O 1
ATOM 1291 N N . LEU A 1 173 ? 1.122 0.106 12.865 1.00 82.62 173 LEU A N 1
ATOM 1292 C CA . LEU A 1 173 ? 0.102 -0.416 13.778 1.00 82.62 173 LEU A CA 1
ATOM 1293 C C . LEU A 1 173 ? 0.411 -0.021 15.222 1.00 82.62 173 LEU A C 1
ATOM 1295 O O . LEU A 1 173 ? -0.466 0.434 15.952 1.00 82.62 173 LEU A O 1
ATOM 1299 N N . ASP A 1 174 ? 1.677 -0.120 15.607 1.00 76.06 174 ASP A N 1
ATOM 1300 C CA . ASP A 1 174 ? 2.169 0.308 16.905 1.00 76.06 174 ASP A CA 1
ATOM 1301 C C . ASP A 1 174 ? 1.870 1.796 17.151 1.00 76.06 174 ASP A C 1
ATOM 1303 O O . ASP A 1 174 ? 1.400 2.196 18.218 1.00 76.06 174 ASP A O 1
ATOM 1307 N N . GLN A 1 175 ? 2.084 2.650 16.159 1.00 75.00 175 GLN A N 1
ATOM 1308 C CA . GLN A 1 175 ? 1.803 4.080 16.293 1.00 75.00 175 GLN A CA 1
ATOM 1309 C C . GLN A 1 175 ? 0.302 4.360 16.334 1.00 75.00 175 GLN A C 1
ATOM 1311 O O . GLN A 1 175 ? -0.160 5.130 17.177 1.00 75.00 175 GLN A O 1
ATOM 1316 N N . TYR A 1 176 ? -0.467 3.673 15.490 1.00 82.94 176 TYR A N 1
ATOM 1317 C CA . TYR A 1 176 ? -1.922 3.733 15.480 1.00 82.94 176 TYR A CA 1
ATOM 1318 C C . TYR A 1 176 ? -2.520 3.367 16.844 1.00 82.94 176 TYR A C 1
ATOM 1320 O O . TYR A 1 176 ? -3.334 4.134 17.360 1.00 82.94 176 TYR A O 1
ATOM 1328 N N . ILE A 1 177 ? -2.072 2.265 17.461 1.00 81.25 177 ILE A N 1
ATOM 1329 C CA . ILE A 1 177 ? -2.524 1.825 18.790 1.00 81.25 177 ILE A CA 1
ATOM 1330 C C . ILE A 1 177 ? -2.200 2.880 19.850 1.00 81.25 177 ILE A C 1
ATOM 1332 O O . ILE A 1 177 ? -3.073 3.237 20.638 1.00 81.25 177 ILE A O 1
ATOM 1336 N N . GLY A 1 178 ? -0.967 3.405 19.861 1.00 76.56 178 GLY A N 1
ATOM 1337 C CA . GLY A 1 178 ? -0.566 4.456 20.806 1.00 76.56 178 GLY A CA 1
ATOM 1338 C C . GLY A 1 178 ? -1.437 5.707 20.673 1.00 76.56 178 GLY A C 1
ATOM 1339 O O . GLY A 1 178 ? -1.969 6.212 21.654 1.00 76.56 178 GLY A O 1
ATOM 1340 N N . ASN A 1 179 ? -1.692 6.138 19.439 1.00 79.31 179 ASN A N 1
ATOM 1341 C CA . ASN A 1 179 ? -2.569 7.268 19.175 1.00 79.31 179 ASN A CA 1
ATOM 1342 C C . ASN A 1 179 ? -4.041 6.982 19.538 1.00 79.31 179 ASN A C 1
ATOM 1344 O O . ASN A 1 179 ? -4.722 7.882 20.025 1.00 79.31 179 ASN A O 1
ATOM 1348 N N . THR A 1 180 ? -4.540 5.749 19.349 1.00 82.75 180 THR A N 1
ATOM 1349 C CA . THR A 1 180 ? -5.878 5.356 19.833 1.00 82.75 180 THR A CA 1
ATOM 1350 C C . THR A 1 180 ? -5.958 5.513 21.346 1.00 82.75 180 THR A C 1
ATOM 1352 O O . THR A 1 180 ? -6.933 6.071 21.843 1.00 82.75 180 THR A O 1
ATOM 1355 N N . ILE A 1 181 ? -4.927 5.052 22.060 1.00 79.94 181 ILE A N 1
ATOM 1356 C CA . ILE A 1 181 ? -4.832 5.136 23.519 1.00 79.94 181 ILE A CA 1
ATOM 1357 C C . ILE A 1 181 ? -4.892 6.589 23.987 1.00 79.94 181 ILE A C 1
ATOM 1359 O O . ILE A 1 181 ? -5.715 6.931 24.838 1.00 79.94 181 ILE A O 1
ATOM 1363 N N . ASP A 1 182 ? -4.070 7.448 23.389 1.00 81.31 182 ASP A N 1
ATOM 1364 C CA . ASP A 1 182 ? -3.992 8.862 23.747 1.00 81.31 182 ASP A CA 1
ATOM 1365 C C . ASP A 1 182 ? -5.314 9.589 23.483 1.00 81.31 182 ASP A C 1
ATOM 1367 O O . ASP A 1 182 ? -5.816 10.299 24.357 1.00 81.31 182 ASP A O 1
ATOM 1371 N N . ILE A 1 183 ? -5.924 9.375 22.307 1.00 82.62 183 ILE A N 1
ATOM 1372 C CA . ILE A 1 183 ? -7.230 9.962 21.988 1.00 82.62 183 ILE A CA 1
ATOM 1373 C C . ILE A 1 183 ? -8.265 9.475 22.995 1.00 82.62 183 ILE A C 1
ATOM 1375 O O . ILE A 1 183 ? -8.945 10.304 23.594 1.00 82.62 183 ILE A O 1
ATOM 1379 N N . TYR A 1 184 ? -8.368 8.162 23.205 1.00 84.38 184 TYR A N 1
ATOM 1380 C CA . TYR A 1 184 ? -9.399 7.572 24.052 1.00 84.38 184 TYR A CA 1
ATOM 1381 C C . TYR A 1 184 ? -9.321 8.071 25.502 1.00 84.38 184 TYR A C 1
ATOM 1383 O O . TYR A 1 184 ? -10.348 8.421 26.082 1.00 84.38 184 TYR A O 1
ATOM 1391 N N . ASN A 1 185 ? -8.111 8.173 26.061 1.00 85.56 185 ASN A N 1
ATOM 1392 C CA . ASN A 1 185 ? -7.880 8.683 27.416 1.00 85.56 185 ASN A CA 1
ATOM 1393 C C . ASN A 1 185 ? -8.111 10.198 27.547 1.00 85.56 185 ASN A C 1
ATOM 1395 O O . ASN A 1 185 ? -8.318 10.691 28.653 1.00 85.56 185 ASN A O 1
ATOM 1399 N N . SER A 1 186 ? -8.070 10.942 26.437 1.00 87.44 186 SER A N 1
ATOM 1400 C CA . SER A 1 186 ? -8.320 12.390 26.409 1.00 87.44 186 SER A CA 1
ATOM 1401 C C . SER A 1 186 ? -9.800 12.773 26.269 1.00 87.44 186 SER A C 1
ATOM 1403 O O . SER A 1 186 ? -10.123 13.961 26.290 1.00 87.44 186 SER A O 1
ATOM 1405 N N . ILE A 1 187 ? -10.695 11.796 26.082 1.00 86.44 187 ILE A N 1
ATOM 1406 C CA . ILE A 1 187 ? -12.127 12.035 25.858 1.00 86.44 187 ILE A CA 1
ATOM 1407 C C . ILE A 1 187 ? -12.794 12.561 27.127 1.00 86.44 187 ILE A C 1
ATOM 1409 O O . ILE A 1 187 ? -12.635 12.014 28.216 1.00 86.44 187 ILE A O 1
ATOM 1413 N N . THR A 1 188 ? -13.583 13.619 26.955 1.00 92.31 188 THR A N 1
ATOM 1414 C CA . THR A 1 188 ? -14.373 14.261 28.011 1.00 92.31 188 THR A CA 1
ATOM 1415 C C . THR A 1 188 ? -15.866 13.954 27.866 1.00 92.31 188 THR A C 1
ATOM 1417 O O . THR A 1 188 ? -16.325 13.528 26.807 1.00 92.31 188 THR A O 1
ATOM 1420 N N . GLU A 1 189 ? -16.664 14.236 28.901 1.00 89.81 189 GLU A N 1
ATOM 1421 C CA . GLU A 1 189 ? -18.133 14.156 28.802 1.00 89.81 189 GLU A CA 1
ATOM 1422 C C . GLU A 1 189 ? -18.697 15.076 27.704 1.00 89.81 189 GLU A C 1
ATOM 1424 O O . GLU A 1 189 ? -19.675 14.730 27.041 1.00 89.81 189 GLU A O 1
ATOM 1429 N N . GLU A 1 190 ? -18.069 16.233 27.469 1.00 90.56 190 GLU A N 1
ATOM 1430 C CA . GLU A 1 190 ? -18.451 17.150 26.388 1.00 90.56 190 GLU A CA 1
ATOM 1431 C C . GLU A 1 190 ? -18.251 16.510 25.010 1.00 90.56 190 GLU A C 1
ATOM 1433 O O . GLU A 1 190 ? -19.130 16.614 24.153 1.00 90.56 190 GLU A O 1
ATOM 1438 N N . ASP A 1 191 ? -17.143 15.789 24.814 1.00 88.50 191 ASP A N 1
ATOM 1439 C CA . ASP A 1 191 ? -16.866 15.063 23.572 1.00 88.50 191 ASP A CA 1
ATOM 1440 C C . ASP A 1 191 ? -17.887 13.942 23.327 1.00 88.50 191 ASP A C 1
ATOM 1442 O O . ASP A 1 191 ? -18.363 13.773 22.204 1.00 88.50 191 ASP A O 1
ATOM 1446 N N . ILE A 1 192 ? -18.265 13.205 24.378 1.00 85.56 192 ILE A N 1
ATOM 1447 C CA . ILE A 1 192 ? -19.287 12.147 24.305 1.00 85.56 192 ILE A CA 1
ATOM 1448 C C . ILE A 1 192 ? -20.636 12.743 23.893 1.00 85.56 192 ILE A C 1
ATOM 1450 O O . ILE A 1 192 ? -21.278 12.253 22.961 1.00 85.56 192 ILE A O 1
ATOM 1454 N N . ASN A 1 193 ? -21.054 13.832 24.541 1.00 84.38 193 ASN A N 1
ATOM 1455 C CA . ASN A 1 193 ? -22.315 14.504 24.229 1.00 84.38 193 ASN A CA 1
ATOM 1456 C C . ASN A 1 193 ? -22.325 15.080 22.805 1.00 84.38 193 ASN A C 1
ATOM 1458 O O . ASN A 1 193 ? -23.337 14.983 22.107 1.00 84.38 193 ASN A O 1
ATOM 1462 N N . ALA A 1 194 ? -21.199 15.634 22.347 1.00 86.75 194 ALA A N 1
ATOM 1463 C CA . ALA A 1 194 ? -21.052 16.116 20.979 1.00 86.75 194 ALA A CA 1
ATOM 1464 C C . ALA A 1 194 ? -21.150 14.974 19.953 1.00 86.75 194 ALA A C 1
ATOM 1466 O O . ALA A 1 194 ? -21.836 15.116 18.940 1.00 86.75 194 ALA A O 1
ATOM 1467 N N . ALA A 1 195 ? -20.515 13.828 20.216 1.00 83.19 195 ALA A N 1
ATOM 1468 C CA . ALA A 1 195 ? -20.582 12.661 19.341 1.00 83.19 195 ALA A CA 1
ATOM 1469 C C . ALA A 1 195 ? -21.996 12.054 19.283 1.00 83.19 195 ALA A C 1
ATOM 1471 O O . ALA A 1 195 ? -22.477 11.699 18.203 1.00 83.19 195 ALA A O 1
ATOM 1472 N N . LEU A 1 196 ? -22.700 11.998 20.419 1.00 81.19 196 LEU A N 1
ATOM 1473 C CA . LEU A 1 196 ? -24.099 11.566 20.483 1.00 81.19 196 LEU A CA 1
ATOM 1474 C C . LEU A 1 196 ? -25.003 12.454 19.625 1.00 81.19 196 LEU A C 1
ATOM 1476 O O . LEU A 1 196 ? -25.758 11.925 18.806 1.00 81.19 196 LEU A O 1
ATOM 1480 N N . ALA A 1 197 ? -24.862 13.778 19.744 1.00 81.62 197 ALA A N 1
ATOM 1481 C CA . ALA A 1 197 ? -25.619 14.734 18.940 1.00 81.62 197 ALA A CA 1
ATOM 1482 C C . ALA A 1 197 ? -25.400 14.518 17.431 1.00 81.62 197 ALA A C 1
ATOM 1484 O O . ALA A 1 197 ? -26.375 14.410 16.687 1.00 81.62 197 ALA A O 1
ATOM 1485 N N . LYS A 1 198 ? -24.141 14.350 16.999 1.00 79.06 198 LYS A N 1
ATOM 1486 C CA . LYS A 1 198 ? -23.788 14.059 15.596 1.00 79.06 198 LYS A CA 1
ATOM 1487 C C . LYS A 1 198 ? -24.364 12.735 15.092 1.00 79.06 198 LYS A C 1
ATOM 1489 O O . LYS A 1 198 ? -24.732 12.620 13.930 1.00 79.06 198 LYS A O 1
ATOM 1494 N N . SER A 1 199 ? -24.446 11.723 15.958 1.00 70.44 199 SER A N 1
ATOM 1495 C CA . SER A 1 199 ? -24.988 10.401 15.608 1.00 70.44 199 SER A CA 1
ATOM 1496 C C . SER A 1 199 ? -26.518 10.363 15.480 1.00 70.44 199 SER A C 1
ATOM 1498 O O . SER A 1 199 ? -27.076 9.312 15.175 1.00 70.44 199 SER A O 1
ATOM 1500 N N . GLY A 1 200 ? -27.215 11.477 15.742 1.00 66.88 200 GLY A N 1
ATOM 1501 C CA . GLY A 1 200 ? -28.680 11.517 15.799 1.00 66.88 200 GLY A CA 1
ATOM 1502 C C . GLY A 1 200 ? -29.268 10.872 17.062 1.00 66.88 200 GLY A C 1
ATOM 1503 O O . GLY A 1 200 ? -30.473 10.632 17.126 1.00 66.88 200 GLY A O 1
ATOM 1504 N N . SER A 1 201 ? -28.438 10.600 18.074 1.00 61.28 201 SER A N 1
ATOM 1505 C CA . SER A 1 201 ? -28.848 10.006 19.352 1.00 61.28 201 SER A CA 1
ATOM 1506 C C . SER A 1 201 ? -29.149 11.093 20.391 1.00 61.28 201 SER A C 1
ATOM 1508 O O . SER A 1 201 ? -28.423 12.078 20.504 1.00 61.28 201 SER A O 1
ATOM 1510 N N . SER A 1 202 ? -30.226 10.936 21.172 1.00 48.66 202 SER A N 1
ATOM 1511 C CA . SER A 1 202 ? -30.626 11.934 22.179 1.00 48.66 202 SER A CA 1
ATOM 1512 C C . SER A 1 202 ? -29.782 11.828 23.465 1.00 48.66 202 SER A C 1
ATOM 1514 O O . SER A 1 202 ? -29.595 10.714 23.956 1.00 48.66 202 SER A O 1
ATOM 1516 N N . PRO A 1 203 ? -29.338 12.951 24.070 1.00 44.03 203 PRO A N 1
ATOM 1517 C CA . PRO A 1 203 ? -28.518 12.986 25.288 1.00 44.03 203 PRO A CA 1
ATOM 1518 C C . PRO A 1 203 ? -29.325 12.747 26.581 1.00 44.03 203 PRO A C 1
ATOM 1520 O O . PRO A 1 203 ? -29.058 13.373 27.607 1.00 44.03 203 PRO A O 1
ATOM 1523 N N . ALA A 1 204 ? -30.353 11.888 26.555 1.00 41.59 204 ALA A N 1
ATOM 1524 C CA . ALA A 1 204 ? -31.095 11.550 27.771 1.00 41.59 204 ALA A CA 1
ATOM 1525 C C . ALA A 1 204 ? -30.106 11.089 28.861 1.00 41.59 204 ALA A C 1
ATOM 1527 O O . ALA A 1 204 ? -29.131 10.411 28.527 1.00 41.59 204 ALA A O 1
ATOM 1528 N N . PRO A 1 205 ? -30.312 11.467 30.141 1.00 39.00 205 PRO A N 1
ATOM 1529 C CA . PRO A 1 205 ? -29.350 11.182 31.195 1.00 39.00 205 PRO A CA 1
ATOM 1530 C C . PRO A 1 205 ? -29.087 9.684 31.194 1.00 39.00 205 PRO A C 1
ATOM 1532 O O . PRO A 1 205 ? -30.022 8.895 31.336 1.00 39.00 205 PRO A O 1
ATOM 1535 N N . VAL A 1 206 ? -27.826 9.323 30.958 1.00 40.94 206 VAL A N 1
ATOM 1536 C CA . VAL A 1 206 ? -27.355 7.951 30.788 1.00 40.94 206 VAL A CA 1
ATOM 1537 C C . VAL A 1 206 ? -27.563 7.214 32.109 1.00 40.94 206 VAL A C 1
ATOM 1539 O O . VAL A 1 206 ? -26.665 7.075 32.936 1.00 40.94 206 VAL A O 1
ATOM 1542 N N . THR A 1 207 ? -28.787 6.758 32.367 1.00 35.28 207 THR A N 1
ATOM 1543 C CA . THR A 1 207 ? -29.019 5.715 33.352 1.00 35.28 207 THR A CA 1
ATOM 1544 C C . THR A 1 207 ? -28.348 4.483 32.784 1.00 35.28 207 THR A C 1
ATOM 1546 O O . THR A 1 207 ? -28.675 4.058 31.681 1.00 35.28 207 THR A O 1
ATOM 1549 N N . ARG A 1 208 ? -27.374 3.985 33.547 1.00 38.53 208 ARG A N 1
ATOM 1550 C CA . ARG A 1 208 ? -26.367 2.931 33.319 1.00 38.53 208 ARG A CA 1
ATOM 1551 C C . ARG A 1 208 ? -26.901 1.553 32.885 1.00 38.53 208 ARG A C 1
ATOM 1553 O O . ARG A 1 208 ? -26.284 0.525 33.136 1.00 38.53 208 ARG A O 1
ATOM 1560 N N . SER A 1 209 ? -28.073 1.509 32.287 1.00 38.81 209 SER A N 1
ATOM 1561 C CA . SER A 1 209 ? -28.803 0.324 31.906 1.00 38.81 209 SER A CA 1
ATOM 1562 C C . SER A 1 209 ? -29.536 0.624 30.604 1.00 38.81 209 SER A C 1
ATOM 1564 O O . SER A 1 209 ? -30.465 1.429 30.601 1.00 38.81 209 SER A O 1
ATOM 1566 N N . VAL A 1 210 ? -29.176 -0.116 29.554 1.00 40.22 210 VAL A N 1
ATOM 1567 C CA . VAL A 1 210 ? -29.937 -0.288 28.306 1.00 40.22 210 VAL A CA 1
ATOM 1568 C C . VAL A 1 210 ? -29.655 0.748 27.203 1.00 40.22 210 VAL A C 1
ATOM 1570 O O . VAL A 1 210 ? -30.480 1.600 26.895 1.00 40.22 210 VAL A O 1
ATOM 1573 N N . LEU A 1 211 ? -28.537 0.564 26.493 1.00 39.66 211 LEU A N 1
ATOM 1574 C CA . LEU A 1 211 ? -28.540 0.693 25.030 1.00 39.66 211 LEU A CA 1
ATOM 1575 C C . LEU A 1 211 ? -28.198 -0.690 24.447 1.00 39.66 211 LEU A C 1
ATOM 1577 O O . LE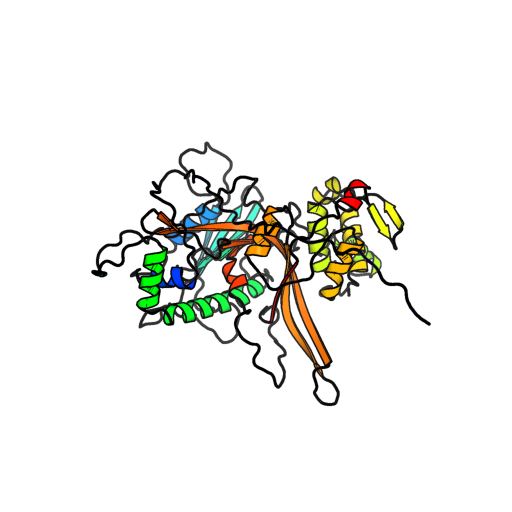U A 1 211 ? -27.032 -1.074 24.445 1.00 39.66 211 LEU A O 1
ATOM 1581 N N . PRO A 1 212 ? -29.185 -1.478 23.980 1.00 39.31 212 PRO A N 1
ATOM 1582 C CA . PRO A 1 212 ? -28.966 -2.796 23.378 1.00 39.31 212 PRO A CA 1
ATOM 1583 C C . PRO A 1 212 ? -28.460 -2.665 21.929 1.00 39.31 212 PRO A C 1
ATOM 1585 O O . PRO A 1 212 ? -29.007 -3.274 21.017 1.00 39.31 212 PRO A O 1
ATOM 1588 N N . ILE A 1 213 ? -27.508 -1.760 21.690 1.00 43.69 213 ILE A N 1
ATOM 1589 C CA . ILE A 1 213 ? -27.319 -1.151 20.368 1.00 43.69 213 ILE A CA 1
ATOM 1590 C C . ILE A 1 213 ? -25.883 -1.261 19.839 1.00 43.69 213 ILE A C 1
ATOM 1592 O O . ILE A 1 213 ? -25.673 -1.199 18.633 1.00 43.69 213 ILE A O 1
ATOM 1596 N N . ILE A 1 214 ? -24.891 -1.446 20.704 1.00 44.91 214 ILE A N 1
ATOM 1597 C CA . ILE A 1 214 ? -23.490 -1.196 20.334 1.00 44.91 214 ILE A CA 1
ATOM 1598 C C . ILE A 1 214 ? -22.710 -2.476 19.986 1.00 44.91 214 ILE A C 1
ATOM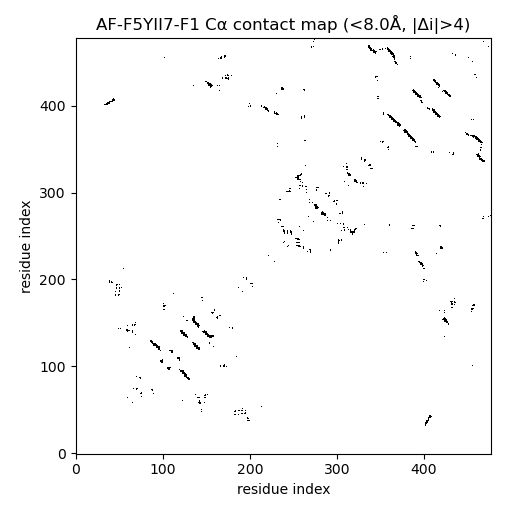 1600 O O . ILE A 1 214 ? -21.496 -2.424 19.823 1.00 44.91 214 ILE A O 1
ATOM 1604 N N . ASP A 1 215 ? -23.377 -3.629 19.893 1.00 39.16 215 ASP A N 1
ATOM 160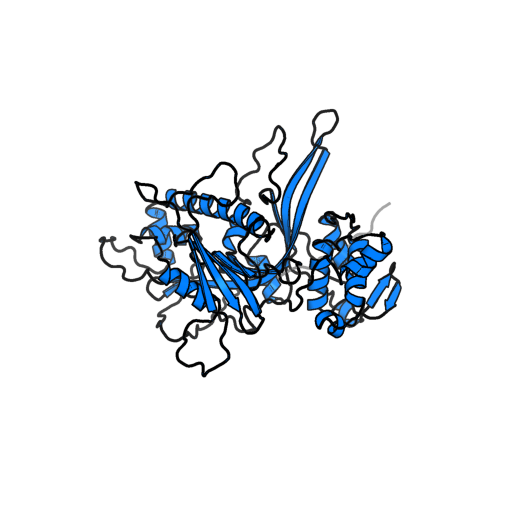5 C CA . ASP A 1 215 ? -22.693 -4.915 19.684 1.00 39.16 215 ASP A CA 1
ATOM 1606 C C . ASP A 1 215 ? -22.260 -5.123 18.213 1.00 39.16 215 ASP A C 1
ATOM 1608 O O . ASP A 1 215 ? -21.220 -5.728 17.951 1.00 39.16 215 ASP A O 1
ATOM 1612 N N . ASP A 1 216 ? -22.985 -4.517 17.260 1.00 45.88 216 ASP A N 1
ATOM 1613 C CA . ASP A 1 216 ? -22.749 -4.618 15.808 1.00 45.88 216 ASP A CA 1
ATOM 1614 C C . ASP A 1 216 ? -22.468 -3.235 15.193 1.00 45.88 216 ASP A C 1
ATOM 1616 O O . ASP A 1 216 ? -23.139 -2.773 14.270 1.00 45.88 216 ASP A O 1
ATOM 1620 N N . MET A 1 217 ? -21.493 -2.516 15.757 1.00 46.53 217 MET A N 1
ATOM 1621 C CA . MET A 1 217 ? -21.271 -1.091 15.469 1.00 46.53 217 MET A CA 1
ATOM 1622 C C . MET A 1 217 ? -20.838 -0.794 14.018 1.00 46.53 217 MET A C 1
ATOM 1624 O O . MET A 1 217 ? -20.946 0.343 13.558 1.00 46.53 217 MET A O 1
ATOM 1628 N N . PHE A 1 218 ? -20.376 -1.794 13.267 1.00 47.19 218 PHE A N 1
ATOM 1629 C CA . PHE A 1 218 ? -19.864 -1.612 11.912 1.00 47.19 218 PHE A CA 1
ATOM 1630 C C . PHE A 1 218 ? -20.548 -2.564 10.939 1.00 47.19 218 PHE A C 1
ATOM 1632 O O . PHE A 1 218 ? -20.393 -3.778 11.042 1.00 47.19 218 PHE A O 1
ATOM 1639 N N . PHE A 1 219 ? -21.245 -1.997 9.957 1.00 45.44 219 PHE A N 1
ATOM 1640 C CA . PHE A 1 219 ? -21.701 -2.734 8.786 1.00 45.44 219 PHE A CA 1
ATOM 1641 C C . PHE A 1 219 ? -20.840 -2.329 7.592 1.00 45.44 219 PHE A C 1
ATOM 1643 O O . PHE A 1 219 ? -20.583 -1.146 7.341 1.00 45.44 219 PHE A O 1
ATOM 1650 N N . TYR A 1 220 ? -20.371 -3.334 6.862 1.00 40.69 220 TYR A N 1
ATOM 1651 C CA . TYR A 1 220 ? -19.713 -3.136 5.582 1.00 40.69 220 TYR A CA 1
ATOM 1652 C C . TYR A 1 220 ? -20.791 -2.860 4.545 1.00 40.69 220 TYR A C 1
ATOM 1654 O O . TYR A 1 220 ? -21.571 -3.753 4.216 1.00 40.69 220 TYR A O 1
ATOM 1662 N N . ASP A 1 221 ? -20.835 -1.639 4.025 1.00 36.88 221 ASP A N 1
ATOM 1663 C CA . ASP A 1 221 ? -21.506 -1.438 2.753 1.00 36.88 221 ASP A CA 1
ATOM 1664 C C . ASP A 1 221 ? -20.511 -1.841 1.664 1.00 36.88 221 ASP A C 1
ATOM 1666 O O . ASP A 1 221 ? -19.470 -1.208 1.461 1.00 36.88 221 ASP A O 1
ATOM 1670 N N . ILE A 1 222 ? -20.792 -2.973 1.028 1.00 38.56 222 ILE A N 1
ATOM 1671 C CA . ILE A 1 222 ? -20.040 -3.454 -0.133 1.00 38.56 222 ILE A CA 1
ATOM 1672 C C . ILE A 1 222 ? -20.535 -2.737 -1.407 1.00 38.56 222 ILE A C 1
ATOM 1674 O O . ILE A 1 222 ? -19.958 -2.907 -2.482 1.00 38.56 222 ILE A O 1
ATOM 1678 N N . GLU A 1 223 ? -21.548 -1.873 -1.313 1.00 29.02 223 GLU A N 1
ATOM 1679 C CA . GLU A 1 223 ? -22.202 -1.267 -2.461 1.00 29.02 223 GLU A CA 1
ATOM 1680 C C . GLU A 1 223 ? -21.892 0.230 -2.602 1.00 29.02 223 GLU A C 1
ATOM 1682 O O . GLU A 1 223 ? -22.654 1.116 -2.236 1.00 29.02 223 GLU A O 1
ATOM 1687 N N . SER A 1 224 ? -20.817 0.526 -3.336 1.00 30.91 224 SER A N 1
ATOM 1688 C CA . SER A 1 224 ? -20.953 1.541 -4.385 1.00 30.91 224 SER A CA 1
ATOM 1689 C C . SER A 1 224 ? -20.703 0.869 -5.730 1.00 30.91 224 SER A C 1
ATOM 1691 O O . SER A 1 224 ? -19.600 0.467 -6.098 1.00 30.91 224 SER A O 1
ATOM 1693 N N . VAL A 1 225 ? -21.813 0.625 -6.417 1.00 37.19 225 VAL A N 1
ATOM 1694 C CA . VAL A 1 225 ? -21.912 -0.172 -7.635 1.00 37.19 225 VAL A CA 1
ATOM 1695 C C . VAL A 1 225 ? -21.320 0.606 -8.809 1.00 37.19 225 VAL A C 1
ATOM 1697 O O . VAL A 1 225 ? -22.013 1.329 -9.525 1.00 37.19 225 VAL A O 1
ATOM 1700 N N . LYS A 1 226 ? -20.016 0.419 -9.018 1.00 33.81 226 LYS A N 1
ATOM 1701 C CA . LYS A 1 226 ? -19.417 0.248 -10.347 1.00 33.81 226 LYS A CA 1
ATOM 1702 C C . LYS A 1 226 ? -18.118 -0.557 -10.212 1.00 33.81 226 LYS A C 1
ATOM 1704 O O . LYS A 1 226 ? -17.023 -0.018 -10.201 1.00 33.81 226 LYS A O 1
ATOM 1709 N N . ASP A 1 227 ? -18.309 -1.864 -10.078 1.00 37.53 227 ASP A N 1
ATOM 1710 C CA . ASP A 1 227 ? -17.306 -2.927 -10.177 1.00 37.53 227 ASP A CA 1
ATOM 1711 C C . ASP A 1 227 ? -16.225 -3.006 -9.088 1.00 37.53 227 ASP A C 1
ATOM 1713 O O . ASP A 1 227 ? -15.033 -2.862 -9.328 1.00 37.53 227 ASP A O 1
ATOM 1717 N N . MET A 1 228 ? -16.721 -3.454 -7.928 1.00 42.00 228 MET A N 1
ATOM 1718 C CA . MET A 1 228 ? -16.094 -4.390 -6.991 1.00 42.00 228 MET A CA 1
ATOM 1719 C C . MET A 1 228 ? -14.976 -3.824 -6.104 1.00 42.00 228 MET A C 1
ATOM 1721 O O . MET A 1 228 ? -13.972 -3.307 -6.576 1.00 42.00 228 MET A O 1
ATOM 1725 N N . GLY A 1 229 ? -15.083 -4.075 -4.793 1.00 49.53 229 GLY A N 1
ATOM 1726 C CA . GLY A 1 229 ? -13.947 -4.127 -3.860 1.00 49.53 229 GLY A CA 1
ATOM 1727 C C . GLY A 1 229 ? -12.983 -5.272 -4.201 1.00 49.53 229 GLY A C 1
ATOM 1728 O O . GLY A 1 229 ? -12.595 -6.047 -3.331 1.00 49.53 229 GLY A O 1
ATOM 1729 N N . ILE A 1 230 ? -12.673 -5.407 -5.488 1.00 68.38 230 ILE A N 1
ATOM 1730 C CA . ILE A 1 230 ? -11.686 -6.267 -6.099 1.00 68.38 230 ILE A CA 1
ATOM 1731 C C . ILE A 1 230 ? -10.530 -5.345 -6.489 1.00 68.38 230 ILE A C 1
ATOM 1733 O O . ILE A 1 230 ? -10.762 -4.309 -7.114 1.00 68.38 230 ILE A O 1
ATOM 1737 N N . PRO A 1 231 ? -9.294 -5.727 -6.161 1.00 84.81 231 PRO A N 1
ATOM 1738 C CA . PRO A 1 231 ? -8.100 -4.997 -6.571 1.00 84.81 231 PRO A CA 1
ATOM 1739 C C . PRO A 1 231 ? -8.103 -4.687 -8.080 1.00 84.81 231 PRO A C 1
ATOM 1741 O O . PRO A 1 231 ? -8.420 -5.561 -8.903 1.00 84.81 231 PRO A O 1
ATOM 1744 N N . LEU A 1 232 ? -7.798 -3.438 -8.456 1.00 90.56 232 LEU A N 1
ATOM 1745 C CA . LEU A 1 232 ? -7.764 -2.985 -9.851 1.00 90.56 232 LEU A CA 1
ATOM 1746 C C . LEU A 1 232 ? -6.764 -3.812 -10.665 1.00 90.56 232 LEU A C 1
ATOM 1748 O O . LEU A 1 232 ? -7.055 -4.185 -11.806 1.00 90.56 232 LEU A O 1
ATOM 1752 N N . LEU A 1 233 ? -5.596 -4.119 -10.092 1.00 92.62 233 LEU A N 1
ATOM 1753 C CA . LEU A 1 233 ? -4.585 -4.903 -10.785 1.00 92.62 233 LEU A CA 1
ATOM 1754 C C . LEU A 1 233 ? -5.029 -6.362 -10.925 1.00 92.62 233 LEU A C 1
ATOM 1756 O O . LEU A 1 233 ? -5.789 -6.919 -10.133 1.00 92.62 233 LEU A O 1
ATOM 1760 N N . LYS A 1 234 ? -4.530 -6.986 -11.992 1.00 90.62 234 LYS A N 1
ATOM 1761 C CA . LYS A 1 234 ? -4.617 -8.436 -12.241 1.00 90.62 234 LYS A CA 1
ATOM 1762 C C . LYS A 1 234 ? -3.241 -9.086 -12.341 1.00 90.62 234 LYS A C 1
ATOM 1764 O O . LYS A 1 234 ? -3.131 -10.287 -12.557 1.00 90.62 234 LYS A O 1
ATOM 1769 N N . THR A 1 235 ? -2.196 -8.271 -12.251 1.00 93.06 235 THR A N 1
ATOM 1770 C CA . THR A 1 235 ? -0.809 -8.708 -12.251 1.00 93.06 235 THR A CA 1
ATOM 1771 C C . THR A 1 235 ? -0.359 -8.938 -10.821 1.00 93.06 235 THR A C 1
ATOM 1773 O O . THR A 1 235 ? -0.681 -8.155 -9.932 1.00 93.06 235 THR A O 1
ATOM 1776 N N . TYR A 1 236 ? 0.446 -9.976 -10.648 1.00 92.88 236 TYR A N 1
ATOM 1777 C CA . TYR A 1 236 ? 1.131 -10.306 -9.406 1.00 92.88 236 TYR A CA 1
ATOM 1778 C C . TYR A 1 236 ? 2.616 -10.425 -9.732 1.00 92.88 236 TYR A C 1
ATOM 1780 O O . TYR A 1 236 ? 3.190 -11.504 -9.653 1.00 92.88 236 TYR A O 1
ATOM 1788 N N . TRP A 1 237 ? 3.211 -9.358 -10.269 1.00 95.31 237 TRP A N 1
ATOM 1789 C CA . TRP A 1 237 ? 4.600 -9.399 -10.728 1.00 95.31 237 TRP A CA 1
ATOM 1790 C C . TRP A 1 237 ? 5.577 -9.238 -9.567 1.00 95.31 237 TRP A C 1
ATOM 1792 O O . TRP A 1 237 ? 5.287 -8.588 -8.565 1.00 95.31 237 TRP A O 1
ATOM 1802 N N . GLY A 1 238 ? 6.744 -9.854 -9.716 1.00 93.69 238 GLY A N 1
ATOM 1803 C CA . GLY A 1 238 ? 7.838 -9.824 -8.761 1.00 93.69 238 GLY A CA 1
ATOM 1804 C C . GLY A 1 238 ? 9.054 -9.059 -9.271 1.00 93.69 238 GLY A C 1
ATOM 1805 O O . GLY A 1 238 ? 9.072 -8.487 -10.362 1.00 93.69 238 GLY A O 1
ATOM 1806 N N . GLN A 1 239 ? 10.120 -9.105 -8.474 1.00 94.12 239 GLN A N 1
ATOM 1807 C CA . GLN A 1 239 ? 11.404 -8.482 -8.811 1.00 94.12 239 GLN A CA 1
ATOM 1808 C C . GLN A 1 239 ? 12.451 -9.468 -9.335 1.00 94.12 239 GLN A C 1
ATOM 1810 O O . GLN A 1 239 ? 13.485 -9.043 -9.852 1.00 94.12 239 GLN A O 1
ATOM 1815 N N . GLY A 1 240 ? 12.221 -10.770 -9.147 1.00 91.44 240 GLY A N 1
ATOM 1816 C CA . GLY A 1 240 ? 13.133 -11.847 -9.525 1.00 91.44 240 GLY A CA 1
ATOM 1817 C C . GLY A 1 240 ? 12.909 -12.355 -10.948 1.00 91.44 240 GLY A C 1
ATOM 1818 O O . GLY A 1 240 ? 12.365 -11.659 -11.804 1.00 91.44 240 GLY A O 1
ATOM 1819 N N . TYR A 1 241 ? 13.340 -13.585 -11.213 1.00 90.75 241 TYR A N 1
ATOM 1820 C CA . TYR A 1 241 ? 13.073 -14.245 -12.490 1.00 90.75 241 TYR A CA 1
ATOM 1821 C C . TYR A 1 241 ? 11.566 -14.557 -12.618 1.00 90.75 241 TYR A C 1
ATOM 1823 O O . TYR A 1 241 ? 10.985 -15.018 -11.638 1.00 90.75 241 TYR A O 1
ATOM 1831 N N . PRO A 1 242 ? 10.926 -14.365 -13.792 1.00 92.12 242 PRO A N 1
ATOM 1832 C CA . PRO A 1 242 ? 11.517 -13.988 -15.082 1.00 92.12 242 PRO A CA 1
ATOM 1833 C C . PRO A 1 242 ? 11.652 -12.475 -15.321 1.00 92.12 242 PRO A C 1
ATOM 1835 O O . PRO A 1 242 ? 12.277 -12.067 -16.299 1.00 92.12 242 PRO A O 1
ATOM 1838 N N . TYR A 1 243 ? 11.107 -11.630 -14.448 1.00 93.50 243 TYR A N 1
ATOM 1839 C CA . TYR A 1 243 ? 11.041 -10.175 -14.635 1.00 93.50 243 TYR A CA 1
ATOM 1840 C C . TYR A 1 243 ? 12.419 -9.512 -14.732 1.00 93.50 243 TYR A C 1
ATOM 1842 O O . TYR A 1 243 ? 12.598 -8.543 -15.467 1.00 93.50 243 TYR A O 1
ATOM 1850 N N . ASN A 1 244 ? 13.420 -10.048 -14.033 1.00 94.06 244 ASN A N 1
ATOM 1851 C CA . ASN A 1 244 ? 14.789 -9.541 -14.065 1.00 94.06 244 ASN A CA 1
ATOM 1852 C C . ASN A 1 244 ? 15.709 -10.230 -15.082 1.00 94.06 244 ASN A C 1
ATOM 1854 O O . ASN A 1 244 ? 16.923 -10.016 -15.022 1.00 94.06 244 ASN A O 1
ATOM 1858 N N . ALA A 1 245 ? 15.187 -11.059 -15.993 1.00 93.31 245 ALA A N 1
ATOM 1859 C CA . ALA A 1 245 ? 16.018 -11.877 -16.880 1.00 93.31 245 ALA A CA 1
ATOM 1860 C C . ALA A 1 245 ? 17.014 -11.037 -17.703 1.00 93.31 245 ALA A C 1
ATOM 1862 O O . ALA A 1 245 ? 18.198 -11.371 -17.777 1.00 93.31 245 ALA A O 1
ATOM 1863 N N . LEU A 1 246 ? 16.565 -9.907 -18.264 1.00 92.12 246 LEU A N 1
ATOM 1864 C CA . LEU A 1 246 ? 17.421 -9.015 -19.056 1.00 92.12 246 LEU A CA 1
ATOM 1865 C C . LEU A 1 246 ? 18.412 -8.221 -18.197 1.00 92.12 246 LEU A C 1
ATOM 1867 O O . LEU A 1 246 ? 19.568 -8.078 -18.587 1.00 92.12 246 LEU A O 1
ATOM 1871 N N . VAL A 1 247 ? 17.992 -7.755 -17.016 1.00 91.44 247 VAL A N 1
ATOM 1872 C CA . VAL A 1 247 ? 18.882 -7.078 -16.054 1.00 91.44 247 VAL A CA 1
ATOM 1873 C C . VAL A 1 247 ? 20.010 -8.024 -15.639 1.00 91.44 247 VAL A C 1
ATOM 1875 O O . VAL A 1 247 ? 21.187 -7.678 -15.723 1.00 91.44 247 VAL A O 1
ATOM 1878 N N . SER A 1 248 ? 19.649 -9.247 -15.255 1.00 90.88 248 SER A N 1
ATOM 1879 C CA . SER A 1 248 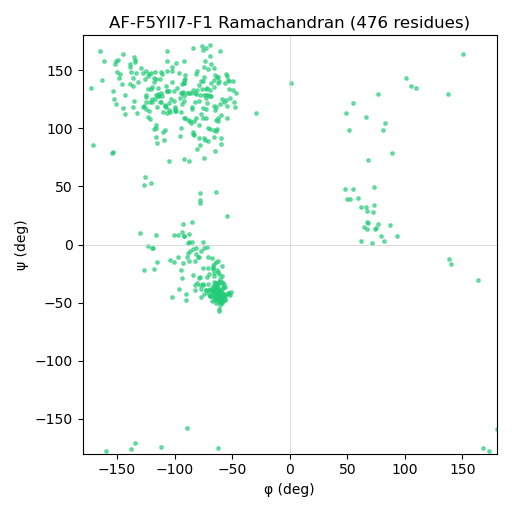? 20.585 -10.276 -14.804 1.00 90.88 248 SER A CA 1
ATOM 1880 C C . SER A 1 248 ? 21.558 -10.688 -15.909 1.00 90.88 248 SER A C 1
ATOM 1882 O O . SER A 1 248 ? 22.761 -10.808 -15.669 1.00 90.88 248 SER A O 1
ATOM 1884 N N . SER A 1 249 ? 21.061 -10.831 -17.143 1.00 90.88 249 SER A N 1
ATOM 1885 C CA . SER A 1 249 ? 21.901 -11.111 -18.311 1.00 90.88 249 SER A CA 1
ATOM 1886 C C . SER A 1 249 ? 22.873 -9.973 -18.626 1.00 90.88 249 SER A C 1
ATOM 1888 O O . SER A 1 249 ? 23.996 -10.249 -19.039 1.00 90.88 249 SER A O 1
ATOM 1890 N N . ALA A 1 250 ? 22.458 -8.713 -18.471 1.00 88.44 250 ALA A N 1
ATOM 1891 C CA . ALA A 1 250 ? 23.295 -7.556 -18.779 1.00 88.44 250 ALA A CA 1
ATOM 1892 C C . ALA A 1 250 ? 24.383 -7.313 -17.719 1.00 88.44 250 ALA A C 1
ATOM 1894 O O . ALA A 1 250 ? 25.485 -6.889 -18.062 1.00 88.44 250 ALA A O 1
ATOM 1895 N N . LEU A 1 251 ? 24.081 -7.579 -16.444 1.00 89.75 251 LEU A N 1
ATOM 1896 C CA . LEU A 1 251 ? 24.978 -7.298 -15.317 1.00 89.75 251 LEU A CA 1
ATOM 1897 C C . LEU A 1 251 ? 25.814 -8.503 -14.861 1.00 89.75 251 LEU A C 1
ATOM 1899 O O . LEU A 1 251 ? 26.747 -8.326 -14.083 1.00 89.75 251 LEU A O 1
ATOM 1903 N N . GLY A 1 252 ? 25.521 -9.714 -15.344 1.00 86.12 252 GLY A N 1
ATOM 1904 C CA . GLY A 1 252 ? 26.310 -10.907 -15.028 1.00 86.12 252 GLY A CA 1
ATOM 1905 C C . GLY A 1 252 ? 26.103 -11.417 -13.598 1.00 86.12 252 GLY A C 1
ATOM 1906 O O . GLY A 1 252 ? 27.068 -11.673 -12.883 1.00 86.12 252 GLY A O 1
ATOM 1907 N N . GLY A 1 253 ? 24.848 -11.572 -13.175 1.00 85.56 253 GLY A N 1
ATOM 1908 C CA . GLY A 1 253 ? 24.471 -12.093 -11.856 1.00 85.56 253 GLY A CA 1
ATOM 1909 C C . GLY A 1 253 ? 22.965 -11.981 -11.621 1.00 85.56 253 GLY A C 1
ATOM 1910 O O . GLY A 1 253 ? 22.247 -11.536 -12.508 1.00 85.56 253 GLY A O 1
ATOM 1911 N N . SER A 1 254 ? 22.471 -12.365 -10.443 1.00 87.25 254 SER A N 1
ATOM 1912 C CA . SER A 1 254 ? 21.057 -12.164 -10.094 1.00 87.25 254 SER A CA 1
ATOM 1913 C C . SER A 1 254 ? 20.867 -10.775 -9.494 1.00 87.25 254 SER A C 1
ATOM 1915 O O . SER A 1 254 ? 21.266 -10.531 -8.357 1.00 87.25 254 SER A O 1
ATOM 1917 N N . TYR A 1 255 ? 20.269 -9.870 -10.265 1.00 92.12 255 TYR A N 1
ATOM 1918 C CA . TYR A 1 255 ? 19.981 -8.499 -9.840 1.00 92.12 255 TYR A CA 1
ATOM 1919 C C . TYR A 1 255 ? 18.471 -8.271 -9.903 1.00 92.12 255 TYR A C 1
ATOM 1921 O O . TYR A 1 255 ? 17.893 -8.476 -10.970 1.00 92.12 255 TYR A O 1
ATOM 1929 N N . PRO A 1 256 ? 17.798 -7.881 -8.809 1.00 93.06 256 PRO A N 1
ATOM 1930 C CA . PRO A 1 256 ? 16.366 -7.613 -8.837 1.00 93.06 256 PRO A CA 1
ATOM 1931 C C . PRO A 1 256 ? 16.046 -6.396 -9.713 1.00 93.06 256 PRO A C 1
ATOM 1933 O O . PRO A 1 256 ? 16.854 -5.470 -9.831 1.00 93.06 256 PRO A O 1
ATOM 1936 N N . THR A 1 257 ? 14.847 -6.365 -10.296 1.00 93.81 257 THR A N 1
ATOM 1937 C CA . THR A 1 257 ? 14.368 -5.215 -11.090 1.00 93.81 257 THR A CA 1
ATOM 1938 C C . THR A 1 257 ? 14.274 -3.929 -10.262 1.00 93.81 257 THR A C 1
ATOM 1940 O O . THR A 1 257 ? 14.527 -2.848 -10.791 1.00 93.81 257 THR A O 1
ATOM 1943 N N . GLY A 1 258 ? 13.958 -4.056 -8.969 1.00 93.62 258 GLY A N 1
ATOM 1944 C CA . GLY A 1 258 ? 13.650 -2.966 -8.044 1.00 93.62 258 GLY A CA 1
ATOM 1945 C C . GLY A 1 258 ? 12.141 -2.810 -7.824 1.00 93.62 258 GLY A C 1
ATOM 1946 O O . GLY A 1 258 ? 11.342 -2.970 -8.753 1.00 93.62 258 GLY A O 1
ATOM 1947 N N . CYS A 1 259 ? 11.746 -2.475 -6.592 1.00 94.44 259 CYS A N 1
ATOM 1948 C CA . CYS A 1 259 ? 10.341 -2.311 -6.196 1.00 94.44 259 CYS A CA 1
ATOM 1949 C C . CYS A 1 259 ? 9.642 -1.223 -7.022 1.00 94.44 259 CYS A C 1
ATOM 1951 O O . CYS A 1 259 ? 8.566 -1.461 -7.560 1.00 94.44 259 CYS A O 1
ATOM 1953 N N . VAL A 1 260 ? 10.310 -0.085 -7.243 1.00 96.56 260 VAL A N 1
ATOM 1954 C CA . VAL A 1 260 ? 9.811 1.009 -8.092 1.00 96.56 260 VAL A CA 1
ATOM 1955 C C . VAL A 1 260 ? 9.539 0.538 -9.520 1.00 96.56 260 VAL A C 1
ATOM 1957 O O . VAL A 1 260 ? 8.462 0.795 -10.050 1.00 96.56 260 VAL A O 1
ATOM 1960 N N . ALA A 1 261 ? 10.481 -0.181 -10.142 1.00 97.62 261 ALA A N 1
ATOM 1961 C CA . ALA A 1 261 ? 10.302 -0.658 -11.513 1.00 97.62 261 ALA A CA 1
ATOM 1962 C C . ALA A 1 261 ? 9.122 -1.631 -11.617 1.00 97.62 261 ALA A C 1
ATOM 1964 O O . ALA A 1 261 ? 8.298 -1.509 -12.521 1.00 97.62 261 ALA A O 1
ATOM 1965 N N . THR A 1 262 ? 9.007 -2.537 -10.646 1.00 97.81 262 THR A N 1
ATOM 1966 C CA . THR A 1 262 ? 7.918 -3.519 -10.576 1.00 97.81 262 THR A CA 1
ATOM 1967 C C . THR A 1 262 ? 6.568 -2.847 -10.380 1.00 97.81 262 THR A C 1
ATOM 1969 O O . THR A 1 262 ? 5.627 -3.133 -11.115 1.00 97.81 262 THR A O 1
ATOM 1972 N N . ALA A 1 263 ? 6.472 -1.901 -9.447 1.00 98.12 263 ALA A N 1
ATOM 1973 C CA . ALA A 1 263 ? 5.233 -1.193 -9.178 1.00 98.12 263 ALA A CA 1
ATOM 1974 C C . ALA A 1 263 ? 4.785 -0.346 -10.386 1.00 98.12 263 ALA A C 1
ATOM 1976 O O . ALA A 1 263 ? 3.645 -0.445 -10.837 1.00 98.12 263 ALA A O 1
ATOM 1977 N N . MET A 1 264 ? 5.700 0.414 -10.995 1.00 98.38 264 MET A N 1
ATOM 1978 C CA . MET A 1 264 ? 5.403 1.166 -12.218 1.00 98.38 264 MET A CA 1
ATOM 1979 C C . MET A 1 264 ? 4.957 0.251 -13.367 1.00 98.38 264 MET A C 1
ATOM 1981 O O . MET A 1 264 ? 3.982 0.562 -14.047 1.00 98.38 264 MET A O 1
ATOM 1985 N N . ALA A 1 265 ? 5.628 -0.889 -13.565 1.00 97.56 265 ALA A N 1
ATOM 1986 C CA . ALA A 1 265 ? 5.294 -1.842 -14.619 1.00 97.56 265 ALA A CA 1
ATOM 1987 C C . ALA A 1 265 ? 3.878 -2.412 -14.457 1.00 97.56 265 ALA A C 1
ATOM 1989 O O . ALA A 1 265 ? 3.154 -2.533 -15.442 1.00 97.56 265 ALA A O 1
ATOM 1990 N N . GLN A 1 266 ? 3.464 -2.727 -13.227 1.00 98.19 266 GLN A N 1
ATOM 1991 C CA . GLN A 1 266 ? 2.120 -3.240 -12.955 1.00 98.19 266 GLN A CA 1
ATOM 1992 C C . GLN A 1 266 ? 1.026 -2.180 -13.170 1.00 98.19 266 GLN A C 1
ATOM 1994 O O . GLN A 1 266 ? -0.010 -2.493 -13.755 1.00 98.19 266 GLN A O 1
ATOM 1999 N N . ILE A 1 267 ? 1.268 -0.914 -12.798 1.00 98.31 267 ILE A N 1
ATOM 2000 C CA . ILE A 1 267 ? 0.362 0.201 -13.146 1.00 98.31 267 ILE A CA 1
ATOM 2001 C C . ILE A 1 267 ? 0.241 0.325 -14.672 1.00 98.31 267 ILE A C 1
ATOM 2003 O O . ILE A 1 267 ? -0.864 0.405 -15.209 1.00 98.31 267 ILE A O 1
ATOM 2007 N N . MET A 1 268 ? 1.368 0.262 -15.388 1.00 97.38 268 MET A N 1
ATOM 2008 C CA . MET A 1 268 ? 1.379 0.333 -16.852 1.00 97.38 268 MET A CA 1
ATOM 2009 C C . MET A 1 268 ? 0.648 -0.839 -17.512 1.00 97.38 268 MET A C 1
ATOM 2011 O O . MET A 1 268 ? -0.047 -0.651 -18.511 1.00 97.38 268 MET A O 1
ATOM 2015 N N . ALA A 1 269 ? 0.756 -2.036 -16.935 1.00 96.31 269 ALA A N 1
ATOM 2016 C CA . ALA A 1 269 ? 0.033 -3.216 -17.386 1.00 96.31 269 ALA A CA 1
ATOM 2017 C C . ALA A 1 269 ? -1.479 -3.078 -17.180 1.00 96.31 269 ALA A C 1
ATOM 2019 O O . ALA A 1 269 ? -2.245 -3.438 -18.073 1.00 96.31 269 ALA A O 1
ATOM 2020 N N . TYR A 1 270 ? -1.914 -2.510 -16.051 1.00 96.88 270 TYR A N 1
ATOM 2021 C CA . TYR A 1 270 ? -3.325 -2.218 -15.801 1.00 96.88 270 TYR A CA 1
ATOM 2022 C C . TYR A 1 270 ? -3.905 -1.273 -16.868 1.00 96.88 270 TYR A C 1
ATOM 2024 O O . TYR A 1 270 ? -4.965 -1.546 -17.432 1.00 96.88 270 TYR A O 1
ATOM 2032 N N . HIS A 1 271 ? -3.179 -0.209 -17.224 1.00 96.50 271 HIS A N 1
ATOM 2033 C CA . HIS A 1 271 ? -3.600 0.714 -18.286 1.00 96.50 271 HIS A CA 1
ATOM 2034 C C . HIS A 1 271 ? -3.326 0.208 -19.711 1.00 96.50 271 HIS A C 1
ATOM 2036 O O . HIS A 1 271 ? -3.813 0.815 -20.667 1.00 96.50 271 HIS A O 1
ATOM 2042 N N . LYS A 1 272 ? -2.557 -0.879 -19.864 1.00 95.38 272 LYS A N 1
ATOM 2043 C CA . LYS A 1 272 ? -2.048 -1.411 -21.142 1.00 95.38 272 LYS A CA 1
ATOM 2044 C C . LYS A 1 272 ? -1.414 -0.321 -22.015 1.00 95.38 272 LYS A C 1
ATOM 2046 O O . LYS A 1 272 ? -1.723 -0.196 -23.201 1.00 95.38 272 LYS A O 1
ATOM 2051 N N . PHE A 1 273 ? -0.553 0.496 -21.411 1.00 95.06 273 PHE A N 1
ATOM 2052 C CA . PHE A 1 273 ? 0.067 1.655 -22.054 1.00 95.06 273 PHE A CA 1
ATOM 2053 C C . PHE A 1 273 ? 1.484 1.900 -21.494 1.00 95.06 273 PHE A C 1
ATOM 2055 O O . PHE A 1 273 ? 1.683 1.731 -20.287 1.00 95.06 273 PHE A O 1
ATOM 2062 N N . PRO A 1 274 ? 2.477 2.325 -22.303 1.00 93.31 274 PRO A N 1
ATOM 2063 C CA . PRO A 1 274 ? 2.415 2.693 -23.728 1.00 93.31 274 PRO A CA 1
ATOM 2064 C C . PRO A 1 274 ? 2.243 1.501 -24.680 1.00 93.31 274 PRO A C 1
ATOM 2066 O O . PRO A 1 274 ? 2.348 0.346 -24.280 1.00 93.31 274 PRO A O 1
ATOM 2069 N N . ASN A 1 275 ? 1.961 1.753 -25.955 1.00 89.94 275 ASN A N 1
ATOM 2070 C CA . ASN A 1 275 ? 1.850 0.707 -26.973 1.00 89.94 275 ASN A CA 1
ATOM 2071 C C . ASN A 1 275 ? 3.206 0.216 -27.463 1.00 89.94 275 ASN A C 1
ATOM 2073 O O . ASN A 1 275 ? 3.300 -0.929 -27.906 1.00 89.94 275 ASN A O 1
ATOM 2077 N N . ASN A 1 276 ? 4.226 1.073 -27.439 1.00 86.69 276 ASN A N 1
ATOM 2078 C CA . ASN A 1 276 ? 5.564 0.757 -27.918 1.00 86.69 276 ASN A CA 1
ATOM 2079 C C . ASN A 1 276 ? 6.586 0.823 -26.788 1.00 86.69 276 ASN A C 1
ATOM 2081 O O . ASN A 1 276 ? 6.475 1.638 -25.873 1.00 86.69 276 ASN A O 1
ATOM 2085 N N . TRP A 1 277 ? 7.611 -0.016 -26.895 1.00 79.06 277 TRP A N 1
ATOM 2086 C CA . TRP A 1 277 ? 8.817 0.105 -26.085 1.00 79.06 277 TRP A CA 1
ATOM 2087 C C . TRP A 1 277 ? 9.829 0.970 -26.842 1.00 79.06 277 TRP A C 1
ATOM 2089 O O . TRP A 1 277 ? 9.941 0.896 -28.074 1.00 79.06 277 TRP A O 1
ATOM 2099 N N . TYR A 1 278 ? 10.506 1.848 -26.108 1.00 72.44 278 TYR A N 1
ATOM 2100 C CA . TYR A 1 278 ? 11.368 2.893 -26.642 1.00 72.44 278 TYR A CA 1
ATOM 2101 C C . TYR A 1 278 ? 12.775 2.805 -26.065 1.00 72.44 278 TYR A C 1
ATOM 2103 O O . TYR A 1 278 ? 12.977 2.967 -24.857 1.00 72.44 278 TYR A O 1
ATOM 2111 N N . ASN A 1 279 ? 13.761 2.759 -26.959 1.00 69.38 279 ASN A N 1
ATOM 2112 C CA . ASN A 1 279 ? 15.166 2.947 -26.618 1.00 69.38 279 ASN A CA 1
ATOM 2113 C C . ASN A 1 279 ? 15.621 4.340 -27.067 1.00 69.38 279 ASN A C 1
ATOM 2115 O O . ASN A 1 279 ? 15.608 4.643 -28.259 1.00 69.38 279 ASN A O 1
ATOM 2119 N N . ASN A 1 280 ? 15.995 5.204 -26.117 1.00 66.06 280 ASN A N 1
ATOM 2120 C CA . ASN A 1 280 ? 16.425 6.586 -26.377 1.00 66.06 280 ASN A CA 1
ATOM 2121 C C . ASN A 1 280 ? 15.459 7.385 -27.283 1.00 66.06 280 ASN A C 1
ATOM 2123 O O . ASN A 1 280 ? 15.887 8.137 -28.156 1.00 66.06 280 ASN A O 1
ATOM 2127 N N . GLY A 1 281 ? 14.147 7.203 -27.094 1.00 65.00 281 GLY A N 1
ATOM 2128 C CA . GLY A 1 281 ? 13.106 7.894 -27.866 1.00 65.00 281 GLY A CA 1
ATOM 2129 C C . GLY A 1 281 ? 12.783 7.274 -29.231 1.00 65.00 281 GLY A C 1
ATOM 2130 O O . GLY A 1 281 ? 11.929 7.799 -29.941 1.00 65.00 281 GLY A O 1
ATOM 2131 N N . VAL A 1 282 ? 13.408 6.149 -29.595 1.00 70.94 282 VAL A N 1
ATOM 2132 C CA . VAL A 1 282 ? 13.112 5.408 -30.831 1.00 70.94 282 VAL A CA 1
ATOM 2133 C C . VAL A 1 282 ? 12.215 4.205 -30.513 1.00 70.94 282 VAL A C 1
ATOM 2135 O O . VAL A 1 282 ? 12.620 3.378 -29.692 1.00 70.94 282 VAL A O 1
ATOM 2138 N N . PRO A 1 283 ? 11.027 4.073 -31.139 1.00 75.56 283 PRO A N 1
ATOM 2139 C CA . PRO A 1 283 ? 10.170 2.908 -30.944 1.00 75.56 283 PRO A CA 1
ATOM 2140 C C . PRO A 1 283 ? 10.825 1.672 -31.568 1.00 75.56 283 PRO A C 1
ATOM 2142 O O . PRO A 1 283 ? 11.221 1.700 -32.735 1.00 75.56 283 PRO A O 1
ATOM 2145 N N . LEU A 1 284 ? 10.946 0.591 -30.797 1.00 78.50 284 LEU A N 1
ATOM 2146 C CA . LEU A 1 284 ? 11.596 -0.643 -31.250 1.00 78.50 284 LEU A CA 1
ATOM 2147 C C . LEU A 1 284 ? 10.592 -1.735 -31.629 1.00 78.50 284 LEU A C 1
ATOM 2149 O O . LEU A 1 284 ? 10.736 -2.368 -32.673 1.00 78.50 284 LEU A O 1
ATOM 2153 N N . ALA A 1 285 ? 9.566 -1.955 -30.808 1.00 82.06 285 ALA A N 1
ATOM 2154 C CA . ALA A 1 285 ? 8.431 -2.818 -31.133 1.00 82.06 285 ALA A CA 1
ATOM 2155 C C . ALA A 1 285 ? 7.220 -2.471 -30.255 1.00 82.06 285 ALA A C 1
ATOM 2157 O O . ALA A 1 285 ? 7.273 -1.558 -29.430 1.00 82.06 285 ALA A O 1
ATOM 2158 N N . ARG A 1 286 ? 6.130 -3.223 -30.422 1.00 86.94 286 ARG A N 1
ATOM 2159 C CA . ARG A 1 286 ? 4.908 -3.062 -29.628 1.00 86.94 286 ARG A CA 1
ATOM 2160 C C . ARG A 1 286 ? 4.922 -3.959 -28.395 1.00 86.94 286 ARG A C 1
ATOM 2162 O O . ARG A 1 286 ? 5.333 -5.114 -28.494 1.00 86.94 286 ARG A O 1
ATOM 2169 N N . TYR A 1 287 ? 4.415 -3.455 -27.276 1.00 89.69 287 TYR A N 1
ATOM 2170 C CA . TYR A 1 287 ? 4.103 -4.274 -26.110 1.00 89.69 287 TYR A CA 1
ATOM 2171 C C . TYR A 1 287 ? 2.901 -5.174 -26.416 1.00 89.69 287 TYR A C 1
ATOM 2173 O O . TYR A 1 287 ? 1.843 -4.707 -26.842 1.00 89.69 287 TYR A O 1
ATOM 2181 N N . ASN A 1 288 ? 3.045 -6.479 -26.182 1.00 91.19 288 ASN A N 1
ATOM 2182 C CA . ASN A 1 288 ? 1.925 -7.415 -26.206 1.00 91.19 288 ASN A CA 1
ATOM 2183 C C . ASN A 1 288 ? 1.352 -7.548 -24.791 1.00 91.19 288 ASN A C 1
ATOM 2185 O O . ASN A 1 288 ? 1.564 -8.556 -24.117 1.00 91.19 288 ASN A O 1
ATOM 2189 N N . TRP A 1 289 ? 0.639 -6.512 -24.339 1.00 93.00 289 TRP A N 1
ATOM 2190 C CA . TRP A 1 289 ? 0.114 -6.434 -22.973 1.00 93.00 289 TRP A CA 1
ATOM 2191 C C . TRP A 1 289 ? -0.701 -7.662 -22.571 1.00 93.00 289 TRP A C 1
ATOM 2193 O O . TRP A 1 289 ? -0.517 -8.182 -21.476 1.00 93.00 289 TRP A O 1
ATOM 2203 N N . ASP A 1 290 ? -1.543 -8.188 -23.463 1.00 91.50 290 ASP A N 1
ATOM 2204 C CA . ASP A 1 290 ? -2.338 -9.382 -23.165 1.00 91.50 290 ASP A CA 1
ATOM 2205 C C . ASP A 1 290 ? -1.460 -10.619 -22.936 1.00 91.50 290 ASP A C 1
ATOM 2207 O O . ASP A 1 290 ? -1.763 -11.437 -22.067 1.00 91.50 290 ASP A O 1
ATOM 2211 N N . ALA A 1 291 ? -0.366 -10.782 -23.690 1.00 90.19 291 ALA A N 1
ATOM 2212 C CA . ALA A 1 291 ? 0.588 -11.868 -23.453 1.00 90.19 291 ALA A CA 1
ATOM 2213 C C . ALA A 1 291 ? 1.371 -11.676 -22.153 1.00 90.19 291 ALA A C 1
ATOM 2215 O O . ALA A 1 291 ? 1.497 -12.627 -21.386 1.00 90.19 291 ALA A O 1
ATOM 2216 N N . MET A 1 292 ? 1.821 -10.449 -21.894 1.00 91.12 292 MET A N 1
ATOM 2217 C CA . MET A 1 292 ? 2.557 -10.086 -20.685 1.00 91.12 292 MET A CA 1
ATOM 2218 C C . MET A 1 292 ? 1.724 -10.323 -19.417 1.00 91.12 292 MET A C 1
ATOM 2220 O O . MET A 1 292 ? 2.208 -10.930 -18.467 1.00 91.12 292 MET A O 1
ATOM 2224 N N . ILE A 1 293 ? 0.459 -9.892 -19.409 1.00 91.50 293 ILE A N 1
ATOM 2225 C CA . ILE A 1 293 ? -0.450 -10.028 -18.259 1.00 91.50 293 ILE A CA 1
ATOM 2226 C C . ILE A 1 293 ? -0.849 -11.490 -18.038 1.00 91.50 293 ILE A C 1
ATOM 2228 O O . ILE A 1 293 ? -0.899 -11.941 -16.900 1.00 91.50 293 ILE A O 1
ATOM 2232 N N . SER A 1 294 ? -1.094 -12.253 -19.110 1.00 87.06 294 SER A N 1
ATOM 2233 C CA . SER A 1 294 ? -1.449 -13.679 -18.999 1.00 87.06 294 SER A CA 1
ATOM 2234 C C . SER A 1 294 ? -0.265 -14.599 -18.671 1.00 87.06 294 SER A C 1
ATOM 2236 O O . SER A 1 294 ? -0.445 -15.814 -18.617 1.00 87.06 294 SER A O 1
ATOM 2238 N N . GLY A 1 295 ? 0.942 -14.053 -18.477 1.00 79.19 295 GLY A N 1
ATOM 2239 C CA . GLY A 1 295 ? 2.138 -14.833 -18.148 1.00 79.19 295 GLY A CA 1
ATOM 2240 C C . GLY A 1 295 ? 2.628 -15.730 -19.289 1.00 79.19 295 GLY A C 1
ATOM 2241 O O . GLY A 1 295 ? 3.374 -16.680 -19.053 1.00 79.19 295 GLY A O 1
ATOM 2242 N N . ARG A 1 296 ? 2.218 -15.464 -20.539 1.00 71.56 296 ARG A N 1
ATOM 2243 C CA . ARG A 1 296 ? 2.759 -16.180 -21.703 1.00 71.56 296 ARG A CA 1
ATOM 2244 C C . ARG A 1 296 ? 4.237 -15.830 -21.856 1.00 71.56 296 ARG A C 1
ATOM 2246 O O . ARG A 1 296 ? 4.614 -14.681 -21.658 1.00 71.56 296 ARG A O 1
ATOM 2253 N N . ALA A 1 297 ? 5.054 -16.819 -22.228 1.00 60.09 297 ALA A N 1
ATOM 2254 C CA . ALA A 1 297 ? 6.499 -16.670 -22.389 1.00 60.09 297 ALA A CA 1
ATOM 2255 C C . ALA A 1 297 ? 6.843 -15.609 -23.452 1.00 60.09 297 ALA A C 1
ATOM 2257 O O . ALA A 1 297 ? 6.938 -15.901 -24.643 1.00 60.09 297 ALA A O 1
ATOM 2258 N N . ASP A 1 298 ? 7.013 -14.373 -22.997 1.00 65.31 298 ASP A N 1
ATOM 2259 C CA . ASP A 1 298 ? 7.472 -13.223 -23.757 1.00 65.31 298 ASP A CA 1
ATOM 2260 C C . ASP A 1 298 ? 8.439 -12.426 -22.875 1.00 65.31 298 ASP A C 1
ATOM 2262 O O . ASP A 1 298 ? 8.198 -12.215 -21.685 1.00 65.31 298 ASP A O 1
ATOM 2266 N N . ASN A 1 299 ? 9.536 -11.955 -23.465 1.00 79.75 299 ASN A N 1
ATOM 2267 C CA . ASN A 1 299 ? 10.495 -11.101 -22.766 1.00 79.75 299 ASN A CA 1
ATOM 2268 C C . ASN A 1 299 ? 9.939 -9.684 -22.530 1.00 79.75 299 ASN A C 1
ATOM 2270 O O . ASN A 1 299 ? 10.618 -8.875 -21.905 1.00 79.75 299 ASN A O 1
ATOM 2274 N N . GLY A 1 300 ? 8.721 -9.375 -22.994 1.00 88.88 300 GLY A N 1
ATOM 2275 C CA . GLY A 1 300 ? 8.082 -8.065 -22.883 1.00 88.88 300 GLY A CA 1
ATOM 2276 C C . GLY A 1 300 ? 8.071 -7.483 -21.468 1.00 88.88 300 GLY A C 1
ATOM 2277 O O . GLY A 1 300 ? 8.378 -6.304 -21.303 1.00 88.88 300 GLY A O 1
ATOM 2278 N N . VAL A 1 301 ? 7.810 -8.295 -20.433 1.00 92.38 301 VAL A N 1
ATOM 2279 C CA . VAL A 1 301 ? 7.842 -7.802 -19.040 1.00 92.38 301 VAL A CA 1
ATOM 2280 C C . VAL A 1 301 ? 9.267 -7.468 -18.606 1.00 92.38 301 VAL A C 1
ATOM 2282 O O . VAL A 1 301 ? 9.500 -6.398 -18.053 1.00 92.38 301 VAL A O 1
ATOM 2285 N N . ALA A 1 302 ? 10.243 -8.325 -18.912 1.00 92.38 302 ALA A N 1
ATOM 2286 C CA . ALA A 1 302 ? 11.641 -8.048 -18.588 1.00 92.38 302 ALA A CA 1
ATOM 2287 C C . ALA A 1 302 ? 12.180 -6.818 -19.342 1.00 92.38 302 ALA A C 1
ATOM 2289 O O . ALA A 1 302 ? 12.942 -6.033 -18.778 1.00 92.38 302 ALA A O 1
ATOM 2290 N N . THR A 1 303 ? 11.749 -6.611 -20.589 1.00 91.94 303 THR A N 1
ATOM 2291 C CA . THR A 1 303 ? 12.044 -5.404 -21.374 1.00 91.94 303 THR A CA 1
ATOM 2292 C C . THR A 1 303 ? 11.472 -4.160 -20.701 1.00 91.94 303 THR A C 1
ATOM 2294 O O . THR A 1 303 ? 12.214 -3.208 -20.467 1.00 91.94 303 THR A O 1
ATOM 2297 N N . LEU A 1 304 ? 10.193 -4.187 -20.313 1.00 93.56 304 LEU A N 1
ATOM 2298 C CA . LEU A 1 304 ? 9.543 -3.080 -19.608 1.00 93.56 304 LEU A CA 1
ATOM 2299 C C . LEU A 1 304 ? 10.275 -2.724 -18.304 1.00 93.56 304 LEU A C 1
ATOM 2301 O O . LEU A 1 304 ? 10.518 -1.551 -18.026 1.00 93.56 304 LEU A O 1
ATOM 2305 N N . MET A 1 305 ? 10.690 -3.730 -17.531 1.00 94.75 305 MET A N 1
ATOM 2306 C CA . MET A 1 305 ? 11.438 -3.535 -16.283 1.00 94.75 305 MET A CA 1
ATOM 2307 C C . MET A 1 305 ? 12.780 -2.824 -16.512 1.00 94.75 305 MET A C 1
ATOM 2309 O O . MET A 1 305 ? 13.152 -1.944 -15.734 1.00 94.75 305 MET A O 1
ATOM 2313 N N . VAL A 1 306 ? 13.497 -3.161 -17.592 1.00 92.44 306 VAL A N 1
ATOM 2314 C CA . VAL A 1 306 ? 14.740 -2.472 -17.983 1.00 92.44 306 VAL A CA 1
ATOM 2315 C C . VAL A 1 306 ? 14.458 -1.035 -18.420 1.00 92.44 306 VAL A C 1
ATOM 2317 O O . VAL A 1 306 ? 15.168 -0.122 -18.000 1.00 92.44 306 VAL A O 1
ATOM 2320 N N . GLU A 1 307 ? 13.421 -0.808 -19.228 1.00 92.25 307 GLU A N 1
ATOM 2321 C CA . GLU A 1 307 ? 13.067 0.531 -19.713 1.00 92.25 307 GLU A CA 1
ATOM 2322 C C . GLU A 1 307 ? 12.692 1.493 -18.592 1.00 92.25 307 GLU A C 1
ATOM 2324 O O . GLU A 1 307 ? 13.102 2.662 -18.607 1.00 92.25 307 GLU A O 1
ATOM 2329 N N . ILE A 1 308 ? 11.920 1.004 -17.621 1.00 95.06 308 ILE A N 1
ATOM 2330 C CA . ILE A 1 308 ? 11.587 1.766 -16.424 1.00 95.06 308 ILE A CA 1
ATOM 2331 C C . ILE A 1 308 ? 12.860 2.004 -15.619 1.00 95.06 308 ILE A C 1
ATOM 2333 O O . ILE A 1 308 ? 13.142 3.150 -15.278 1.00 95.06 308 ILE A O 1
ATOM 2337 N N . GLY A 1 309 ? 13.665 0.961 -15.391 1.00 94.94 309 GLY A N 1
ATOM 2338 C CA . GLY A 1 309 ? 14.938 1.049 -14.679 1.00 94.94 309 GLY A CA 1
ATOM 2339 C C . GLY A 1 309 ? 15.872 2.129 -15.231 1.00 94.94 309 GLY A C 1
ATOM 2340 O O . GLY A 1 309 ? 16.424 2.920 -14.471 1.00 94.94 309 GLY A O 1
ATOM 2341 N N . GLN A 1 310 ? 15.990 2.237 -16.555 1.00 92.88 310 GLN A N 1
ATOM 2342 C CA . GLN A 1 310 ? 16.762 3.296 -17.211 1.00 92.88 310 GLN A CA 1
ATOM 2343 C C . GLN A 1 310 ? 16.188 4.694 -16.941 1.00 92.88 310 GLN A C 1
ATOM 2345 O O . GLN A 1 310 ? 16.939 5.617 -16.625 1.00 92.88 310 GLN A O 1
ATOM 2350 N N . ARG A 1 311 ? 14.863 4.862 -17.031 1.00 93.25 311 ARG A N 1
ATOM 2351 C CA . ARG A 1 311 ? 14.187 6.163 -16.857 1.00 93.25 311 ARG A CA 1
ATOM 2352 C C . ARG A 1 311 ? 14.203 6.655 -15.421 1.00 93.25 311 ARG A C 1
ATOM 2354 O O . ARG A 1 311 ? 14.325 7.856 -15.200 1.00 93.25 311 ARG A O 1
ATOM 2361 N N . VAL A 1 312 ? 14.126 5.736 -14.464 1.00 95.06 312 VAL A N 1
ATOM 2362 C CA . VAL A 1 312 ? 14.286 6.068 -13.049 1.00 95.06 312 VAL A CA 1
ATOM 2363 C C . VAL A 1 312 ? 15.752 6.101 -12.624 1.00 95.06 312 VAL A C 1
ATOM 2365 O O . VAL A 1 312 ? 16.013 6.329 -11.456 1.00 95.06 312 VAL A O 1
ATOM 2368 N N . GLN A 1 313 ? 16.727 5.893 -13.517 1.00 94.94 313 GLN A N 1
ATOM 2369 C CA . GLN A 1 313 ? 18.156 5.868 -13.164 1.00 94.94 313 GLN A CA 1
ATOM 2370 C C . GLN A 1 313 ? 18.469 4.850 -12.048 1.00 94.94 313 GLN A C 1
ATOM 2372 O O . GLN A 1 313 ? 19.123 5.163 -11.053 1.00 94.94 313 GLN A O 1
ATOM 2377 N N . MET A 1 314 ? 17.952 3.630 -12.199 1.00 94.56 314 MET A N 1
ATOM 2378 C CA . MET A 1 314 ? 18.037 2.566 -11.201 1.00 94.56 314 MET A CA 1
ATOM 2379 C C . MET A 1 314 ? 19.490 2.215 -10.854 1.00 94.56 314 MET A C 1
ATOM 2381 O O . MET A 1 314 ? 20.289 1.845 -11.716 1.00 94.56 314 MET A O 1
ATOM 2385 N N . GLY A 1 315 ? 19.813 2.266 -9.563 1.00 93.94 315 GLY A N 1
ATOM 2386 C CA . GLY A 1 315 ? 21.030 1.701 -8.998 1.00 93.94 315 GLY A CA 1
ATOM 2387 C C . GLY A 1 315 ? 20.838 0.216 -8.706 1.00 93.94 315 GLY A C 1
ATOM 2388 O O . GLY A 1 315 ? 20.295 -0.143 -7.661 1.00 93.94 315 GLY A O 1
ATOM 2389 N N . TYR A 1 316 ? 21.282 -0.646 -9.622 1.00 91.62 316 TYR A N 1
ATOM 2390 C CA . TYR A 1 316 ? 21.177 -2.100 -9.473 1.00 91.62 316 TYR A CA 1
ATOM 2391 C C . TYR A 1 316 ? 22.211 -2.668 -8.493 1.00 91.62 316 TYR A C 1
ATOM 2393 O O . TYR A 1 316 ? 23.403 -2.372 -8.584 1.00 91.62 316 TYR A O 1
ATOM 2401 N N . SER A 1 317 ? 21.765 -3.540 -7.586 1.00 88.69 317 SER A N 1
ATOM 2402 C CA . SER A 1 317 ? 22.626 -4.273 -6.647 1.00 88.69 317 SER A CA 1
ATOM 2403 C C . SER A 1 317 ? 22.036 -5.655 -6.345 1.00 88.69 317 SER A C 1
ATOM 2405 O O . SER A 1 317 ? 20.811 -5.769 -6.287 1.00 88.69 317 SER A O 1
ATOM 2407 N N . PRO A 1 318 ? 22.854 -6.702 -6.106 1.00 83.69 318 PRO A N 1
ATOM 2408 C CA . PRO A 1 318 ? 22.349 -8.051 -5.825 1.00 83.69 318 PRO A CA 1
ATOM 2409 C C . PRO A 1 318 ? 21.428 -8.123 -4.599 1.00 83.69 318 PRO A C 1
ATOM 2411 O O . PRO A 1 318 ? 20.551 -8.977 -4.540 1.00 83.69 318 PRO A O 1
ATOM 2414 N N . ASN A 1 319 ? 21.603 -7.204 -3.642 1.00 80.50 319 ASN A N 1
ATOM 2415 C CA . ASN A 1 319 ? 20.848 -7.167 -2.385 1.00 80.50 319 ASN A CA 1
ATOM 2416 C C . ASN A 1 319 ? 19.648 -6.201 -2.417 1.00 80.50 319 ASN A C 1
ATOM 2418 O O . ASN A 1 319 ? 19.069 -5.922 -1.373 1.00 80.50 319 ASN A O 1
ATOM 2422 N N . GLY A 1 320 ? 19.308 -5.644 -3.583 1.00 81.62 320 GLY A N 1
ATOM 2423 C CA . GLY A 1 320 ? 18.202 -4.699 -3.736 1.00 81.62 320 GLY A CA 1
ATOM 2424 C C . GLY A 1 320 ? 18.554 -3.527 -4.645 1.00 81.62 320 GLY A C 1
ATOM 2425 O O . GLY A 1 320 ? 19.569 -2.856 -4.454 1.00 81.62 320 GLY A O 1
ATOM 2426 N N . SER A 1 321 ? 17.693 -3.261 -5.623 1.00 87.38 321 SER A N 1
ATOM 2427 C CA . SER A 1 321 ? 17.854 -2.167 -6.586 1.00 87.38 321 SER A CA 1
ATOM 2428 C C . SER A 1 321 ? 17.023 -0.960 -6.155 1.00 87.38 321 SER A C 1
ATOM 2430 O O . SER A 1 321 ? 15.868 -1.120 -5.764 1.00 87.38 321 SER A O 1
ATOM 2432 N N . ASN A 1 322 ? 17.607 0.239 -6.203 1.00 87.88 322 ASN A N 1
ATOM 2433 C CA . ASN A 1 322 ? 16.999 1.461 -5.664 1.00 87.88 322 ASN A CA 1
ATOM 2434 C C . ASN A 1 322 ? 17.103 2.655 -6.622 1.00 87.88 322 ASN A C 1
ATOM 2436 O O . ASN A 1 322 ? 17.963 2.703 -7.499 1.00 87.88 322 ASN A O 1
ATOM 2440 N N . THR A 1 323 ? 16.233 3.639 -6.420 1.00 91.25 323 THR A N 1
ATOM 2441 C CA . THR A 1 323 ? 16.249 4.928 -7.117 1.00 91.25 323 THR A CA 1
ATOM 2442 C C . THR A 1 323 ? 15.793 6.045 -6.177 1.00 91.25 323 THR A C 1
ATOM 2444 O O . THR A 1 323 ? 15.225 5.780 -5.118 1.00 91.25 323 THR A O 1
ATOM 2447 N N . ASP A 1 324 ? 16.064 7.290 -6.561 1.00 88.62 324 ASP A N 1
ATOM 2448 C CA . ASP A 1 324 ? 15.489 8.472 -5.931 1.00 88.62 324 ASP A CA 1
ATOM 2449 C C . ASP A 1 324 ? 14.003 8.609 -6.309 1.00 88.62 324 ASP A C 1
ATOM 2451 O O . ASP A 1 324 ? 13.639 8.491 -7.484 1.00 88.62 324 ASP A O 1
ATOM 2455 N N . ALA A 1 325 ? 13.142 8.873 -5.323 1.00 87.06 325 ALA A N 1
ATOM 2456 C CA . ALA A 1 325 ? 11.700 9.001 -5.527 1.00 87.06 325 ALA A CA 1
ATOM 2457 C C . ALA A 1 325 ? 11.348 10.145 -6.494 1.00 87.06 325 ALA A C 1
ATOM 2459 O O . ALA A 1 325 ? 10.382 10.037 -7.254 1.00 87.06 325 ALA A O 1
ATOM 2460 N N . ASP A 1 326 ? 12.178 11.191 -6.544 1.00 89.50 326 ASP A N 1
ATOM 2461 C CA . ASP A 1 326 ? 12.004 12.333 -7.446 1.00 89.50 326 ASP A CA 1
ATOM 2462 C C . ASP A 1 326 ? 12.095 11.941 -8.935 1.00 89.50 326 ASP A C 1
ATOM 2464 O O . ASP A 1 326 ? 11.539 12.623 -9.800 1.00 89.50 326 ASP A O 1
ATOM 2468 N N . ASN A 1 327 ? 12.733 10.809 -9.260 1.00 94.12 327 ASN A N 1
ATOM 2469 C CA . ASN A 1 327 ? 12.828 10.326 -10.639 1.00 94.12 327 ASN A CA 1
ATOM 2470 C C . ASN A 1 327 ? 11.519 9.697 -11.150 1.00 94.12 327 ASN A C 1
ATOM 2472 O O . ASN A 1 327 ? 11.327 9.580 -12.362 1.00 94.12 327 ASN A O 1
ATOM 2476 N N . ILE A 1 328 ? 10.620 9.276 -10.254 1.00 95.81 328 ILE A N 1
ATOM 2477 C CA . ILE A 1 328 ? 9.456 8.445 -10.595 1.00 95.81 328 ILE A CA 1
ATOM 2478 C C . ILE A 1 328 ? 8.449 9.217 -11.454 1.00 95.81 328 ILE A C 1
ATOM 2480 O O . ILE A 1 328 ? 8.038 8.732 -12.509 1.00 95.81 328 ILE A O 1
ATOM 2484 N N . ALA A 1 329 ? 8.091 10.441 -11.052 1.00 95.81 329 ALA A N 1
ATOM 2485 C CA . ALA A 1 329 ? 7.137 11.265 -11.798 1.00 95.81 329 ALA A CA 1
ATOM 2486 C C . ALA A 1 329 ? 7.655 11.575 -13.215 1.00 95.81 329 ALA A C 1
ATOM 2488 O O . ALA A 1 329 ? 6.943 11.408 -14.204 1.00 95.81 329 ALA A O 1
ATOM 2489 N N . GLY A 1 330 ? 8.935 11.947 -13.333 1.00 95.19 330 GLY A N 1
ATOM 2490 C CA . GLY A 1 330 ? 9.571 12.178 -14.631 1.00 95.19 330 GLY A CA 1
ATOM 2491 C C . GLY A 1 330 ? 9.597 10.924 -15.510 1.00 95.19 330 GLY A C 1
ATOM 2492 O O . GLY A 1 330 ? 9.362 11.009 -16.716 1.00 95.19 330 GLY A O 1
ATOM 2493 N N . ALA A 1 331 ? 9.826 9.749 -14.920 1.00 95.31 331 ALA A N 1
ATOM 2494 C CA . ALA A 1 331 ? 9.807 8.484 -15.645 1.00 95.31 331 ALA A CA 1
ATOM 2495 C C . ALA A 1 331 ? 8.410 8.134 -16.184 1.00 95.31 331 ALA A C 1
ATOM 2497 O O . ALA A 1 331 ? 8.310 7.726 -17.341 1.00 95.31 331 ALA A O 1
ATOM 2498 N N . PHE A 1 332 ? 7.340 8.355 -15.411 1.00 96.69 332 PHE A N 1
ATOM 2499 C CA . PHE A 1 332 ? 5.964 8.229 -15.905 1.00 96.69 332 PHE A CA 1
ATOM 2500 C C . PHE A 1 332 ? 5.690 9.182 -17.074 1.00 96.69 332 PHE A C 1
ATOM 2502 O O . PHE A 1 332 ? 5.233 8.739 -18.130 1.00 96.69 332 PHE A O 1
ATOM 2509 N N . VAL A 1 333 ? 6.038 10.464 -16.935 1.00 95.00 333 VAL A N 1
ATOM 2510 C CA . VAL A 1 333 ? 5.862 11.462 -18.005 1.00 95.00 333 VAL A CA 1
ATOM 2511 C C . VAL A 1 333 ? 6.604 11.055 -19.282 1.00 95.00 333 VAL A C 1
ATOM 2513 O O . VAL A 1 333 ? 6.029 11.087 -20.369 1.00 95.00 333 VAL A O 1
ATOM 2516 N N . ASN A 1 334 ? 7.843 10.573 -19.164 1.00 91.94 334 ASN A N 1
ATOM 2517 C CA . ASN A 1 334 ? 8.630 10.077 -20.300 1.00 91.94 334 ASN A CA 1
ATOM 2518 C C . ASN A 1 334 ? 8.053 8.795 -20.933 1.00 91.94 334 ASN A C 1
ATOM 2520 O O . ASN A 1 334 ? 8.362 8.474 -22.082 1.00 91.94 334 ASN A O 1
ATOM 2524 N N . MET A 1 335 ? 7.217 8.062 -20.196 1.00 92.62 335 MET A N 1
ATOM 2525 C CA . MET A 1 335 ? 6.456 6.902 -20.674 1.00 92.62 335 MET A CA 1
ATOM 2526 C C . MET A 1 335 ? 5.060 7.286 -21.190 1.00 92.62 335 MET A C 1
ATOM 2528 O O . MET A 1 335 ? 4.269 6.409 -21.517 1.00 92.62 335 MET A O 1
ATOM 2532 N N . GLY A 1 336 ? 4.758 8.583 -21.295 1.00 94.25 336 GLY A N 1
ATOM 2533 C CA . GLY A 1 336 ? 3.512 9.098 -21.856 1.00 94.25 336 GLY A CA 1
ATOM 2534 C C . GLY A 1 336 ? 2.360 9.218 -20.856 1.00 94.25 336 GLY A C 1
ATOM 2535 O O . GLY A 1 336 ? 1.208 9.336 -21.270 1.00 94.25 336 GLY A O 1
ATOM 2536 N N . TYR A 1 337 ? 2.644 9.182 -19.556 1.00 96.56 337 TYR A N 1
ATOM 2537 C CA . TYR A 1 337 ? 1.642 9.341 -18.503 1.00 96.56 337 TYR A CA 1
ATOM 2538 C C . TYR A 1 337 ? 1.487 10.796 -18.067 1.00 96.56 337 TYR A C 1
ATOM 2540 O O . TYR A 1 337 ? 2.388 11.624 -18.205 1.00 96.56 337 TYR A O 1
ATOM 2548 N N . ILE A 1 338 ? 0.330 11.087 -17.486 1.00 96.31 338 ILE A N 1
ATOM 2549 C CA . ILE A 1 338 ? 0.156 12.188 -16.547 1.00 96.31 338 ILE A CA 1
ATOM 2550 C C . ILE A 1 338 ? 0.353 11.596 -15.149 1.00 96.31 338 ILE A C 1
ATOM 2552 O O . ILE A 1 338 ? -0.227 10.563 -14.820 1.00 96.31 338 ILE A O 1
ATOM 2556 N N . SER A 1 339 ? 1.189 12.238 -14.339 1.00 92.94 339 SER A N 1
ATOM 2557 C CA . SER A 1 339 ? 1.456 11.842 -12.955 1.00 92.94 339 SER A CA 1
ATOM 2558 C C . SER A 1 339 ? 1.513 13.074 -12.059 1.00 92.94 339 SER A C 1
ATOM 2560 O O . SER A 1 339 ? 1.960 14.138 -12.496 1.00 92.94 339 SER A O 1
ATOM 2562 N N . SER A 1 340 ? 1.109 12.934 -10.798 1.00 87.12 340 SER A N 1
ATOM 2563 C CA . SER A 1 340 ? 1.348 13.957 -9.779 1.00 87.12 340 SER A CA 1
ATOM 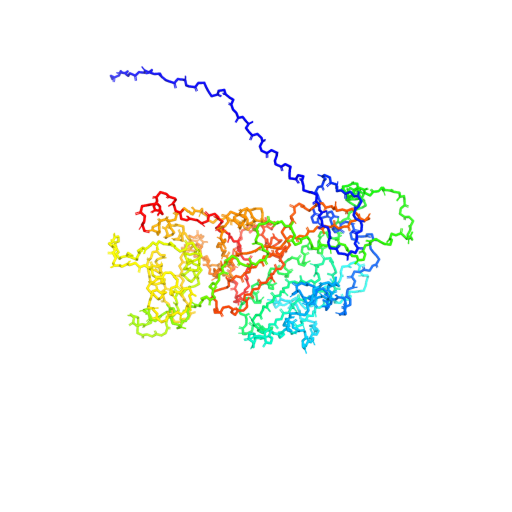2564 C C . SER A 1 340 ? 2.747 13.820 -9.168 1.00 87.12 340 SER A C 1
ATOM 2566 O O . SER A 1 340 ? 3.430 12.811 -9.342 1.00 87.12 340 SER A O 1
ATOM 2568 N N . SER A 1 341 ? 3.169 14.822 -8.399 1.00 88.12 341 SER A N 1
ATOM 2569 C CA . SER A 1 341 ? 4.229 14.619 -7.406 1.00 88.12 341 SER A CA 1
ATOM 2570 C C . SER A 1 341 ? 3.717 13.745 -6.257 1.00 88.12 341 SER A C 1
ATOM 2572 O O . SER A 1 341 ? 2.502 13.623 -6.060 1.00 88.12 341 SER A O 1
ATOM 2574 N N . PHE A 1 342 ? 4.636 13.176 -5.476 1.00 90.44 342 PHE A N 1
ATOM 2575 C CA . PHE A 1 342 ? 4.280 12.541 -4.211 1.00 90.44 342 PHE A CA 1
ATOM 2576 C C . PHE A 1 342 ? 3.675 13.554 -3.231 1.00 90.44 342 PHE A C 1
ATOM 2578 O O . PHE A 1 342 ? 4.087 14.715 -3.166 1.00 90.44 342 PHE A O 1
ATOM 2585 N N . MET A 1 343 ? 2.705 13.093 -2.449 1.00 88.81 343 MET A N 1
ATOM 2586 C CA . MET A 1 343 ? 2.074 13.828 -1.355 1.00 88.81 343 MET A CA 1
ATOM 2587 C C . MET A 1 343 ? 1.934 12.929 -0.129 1.00 88.81 343 MET A C 1
ATOM 2589 O O . MET A 1 343 ? 1.993 11.711 -0.251 1.00 88.81 343 MET A O 1
ATOM 2593 N N . SER A 1 344 ? 1.737 13.505 1.057 1.00 86.81 344 SER A N 1
ATOM 2594 C CA . SER A 1 344 ? 1.480 12.715 2.267 1.00 86.81 344 SER A CA 1
ATOM 2595 C C . SER A 1 344 ? 0.287 11.776 2.078 1.00 86.81 344 SER A C 1
ATOM 2597 O O . SER A 1 344 ? -0.667 12.124 1.377 1.00 86.81 344 SER A O 1
ATOM 2599 N N . PHE A 1 345 ? 0.333 10.605 2.720 1.00 86.75 345 PHE A N 1
ATOM 2600 C CA . PHE A 1 345 ? -0.770 9.644 2.701 1.00 86.75 345 PHE A CA 1
ATOM 2601 C C . PHE A 1 345 ? -2.108 10.329 3.018 1.00 86.75 345 PHE A C 1
ATOM 2603 O O . PHE A 1 345 ? -2.264 10.972 4.057 1.00 86.75 345 PHE A O 1
ATOM 2610 N N . ASN A 1 346 ? -3.076 10.208 2.109 1.00 86.44 346 ASN A N 1
ATOM 2611 C CA . ASN A 1 346 ? -4.362 10.879 2.229 1.00 86.44 346 ASN A CA 1
ATOM 2612 C C . ASN A 1 346 ? -5.498 9.979 1.707 1.00 86.44 346 ASN A C 1
ATOM 2614 O O . ASN A 1 346 ? -5.577 9.747 0.496 1.00 86.44 346 ASN A O 1
ATOM 2618 N N . PRO A 1 347 ? -6.400 9.508 2.590 1.00 85.00 347 PRO A N 1
ATOM 2619 C CA . PRO A 1 347 ? -7.511 8.635 2.219 1.00 85.00 347 PRO A CA 1
ATOM 2620 C C . PRO A 1 347 ? -8.402 9.175 1.096 1.00 85.00 347 PRO A C 1
ATOM 2622 O O . PRO A 1 347 ? -8.736 8.439 0.173 1.00 85.00 347 PRO A O 1
ATOM 2625 N N . ALA A 1 348 ? -8.742 10.468 1.116 1.00 83.88 348 ALA A N 1
ATOM 2626 C CA . ALA A 1 348 ? -9.633 11.061 0.119 1.00 83.88 348 ALA A CA 1
ATOM 2627 C C . ALA A 1 348 ? -9.011 11.048 -1.288 1.00 83.88 348 ALA A C 1
ATOM 2629 O O . ALA A 1 348 ? -9.689 10.743 -2.273 1.00 83.88 348 ALA A O 1
ATOM 2630 N N . HIS A 1 349 ? -7.708 11.328 -1.382 1.00 88.88 349 HIS A N 1
ATOM 2631 C CA . HIS A 1 349 ? -6.969 11.240 -2.642 1.00 88.88 349 HIS A CA 1
ATOM 2632 C C . HIS A 1 349 ? -6.834 9.797 -3.138 1.00 88.88 349 HIS A C 1
ATOM 2634 O O . HIS A 1 349 ? -6.967 9.563 -4.339 1.00 88.88 349 HIS A O 1
ATOM 2640 N N . ILE A 1 350 ? -6.628 8.830 -2.236 1.00 90.56 350 ILE A N 1
ATOM 2641 C CA . ILE A 1 350 ? -6.590 7.404 -2.588 1.00 90.56 350 ILE A CA 1
ATOM 2642 C C . ILE A 1 350 ? -7.937 6.976 -3.165 1.00 90.56 350 ILE A C 1
ATOM 2644 O O . ILE A 1 350 ? -7.991 6.515 -4.302 1.00 90.56 350 ILE A O 1
ATOM 2648 N N . MET A 1 351 ? -9.030 7.200 -2.432 1.00 86.44 351 MET A N 1
ATOM 2649 C CA . MET A 1 351 ? -10.376 6.829 -2.872 1.00 86.44 351 MET A CA 1
ATOM 2650 C C . MET A 1 351 ? -10.729 7.447 -4.227 1.00 86.44 351 MET A C 1
ATOM 2652 O O . MET A 1 351 ? -11.197 6.753 -5.125 1.00 86.44 351 MET A O 1
ATOM 2656 N N . THR A 1 352 ? -10.467 8.746 -4.401 1.00 87.88 352 THR A N 1
ATOM 2657 C CA . THR A 1 352 ? -10.759 9.450 -5.660 1.00 87.88 352 THR A CA 1
ATOM 2658 C C . THR A 1 352 ? -9.928 8.894 -6.816 1.00 87.88 352 THR A C 1
ATOM 2660 O O . THR A 1 352 ? -10.446 8.729 -7.921 1.00 87.88 352 THR A O 1
ATOM 2663 N N . SER A 1 353 ? -8.652 8.575 -6.575 1.00 92.31 353 SER A N 1
ATOM 2664 C CA . SER A 1 353 ? -7.766 7.981 -7.578 1.00 92.31 353 SER A CA 1
ATOM 2665 C C . SER A 1 353 ? -8.257 6.598 -8.005 1.00 92.31 353 SER A C 1
ATOM 2667 O O . SER A 1 353 ? -8.451 6.365 -9.197 1.00 92.31 353 SER A O 1
ATOM 2669 N N . ILE A 1 354 ? -8.544 5.713 -7.047 1.00 91.06 354 ILE A N 1
ATOM 2670 C CA . ILE A 1 354 ? -9.041 4.357 -7.321 1.00 91.06 354 ILE A CA 1
ATOM 2671 C C . ILE A 1 354 ? -10.383 4.397 -8.057 1.00 91.06 354 ILE A C 1
ATOM 2673 O O . ILE A 1 354 ? -10.523 3.748 -9.091 1.00 91.06 354 ILE A O 1
ATOM 2677 N N . ASN A 1 355 ? -11.329 5.232 -7.613 1.00 86.94 355 ASN A N 1
ATOM 2678 C CA . ASN A 1 355 ? -12.623 5.414 -8.286 1.00 86.94 355 ASN A CA 1
ATOM 2679 C C . ASN A 1 355 ? -12.491 5.978 -9.709 1.00 86.94 355 ASN A C 1
ATOM 2681 O O . ASN A 1 355 ? -13.371 5.778 -10.544 1.00 86.94 355 ASN A O 1
ATOM 2685 N N . SER A 1 356 ? -11.387 6.668 -10.003 1.00 89.50 356 SER A N 1
ATOM 2686 C CA . SER A 1 356 ? -11.054 7.153 -11.346 1.00 89.50 356 SER A CA 1
ATOM 2687 C C . SER A 1 356 ? -10.286 6.116 -12.178 1.00 89.50 356 SER A C 1
ATOM 2689 O O . SER A 1 356 ? -9.759 6.451 -13.237 1.00 89.50 356 SER A O 1
ATOM 2691 N N . GLY A 1 357 ? -10.169 4.869 -11.706 1.00 91.75 357 GLY A N 1
ATOM 2692 C CA . GLY A 1 357 ? -9.401 3.817 -12.369 1.00 91.75 357 GLY A CA 1
ATOM 2693 C C . GLY A 1 357 ? -7.898 4.100 -12.385 1.00 91.75 357 GLY A C 1
ATOM 2694 O O . GLY A 1 357 ? -7.219 3.756 -13.348 1.00 91.75 357 GLY A O 1
ATOM 2695 N N . CYS A 1 358 ? -7.374 4.773 -11.362 1.00 95.00 358 CYS A N 1
ATOM 2696 C CA . CYS A 1 358 ? -5.957 5.101 -11.234 1.00 95.00 358 CYS A CA 1
ATOM 2697 C C . CYS A 1 358 ? -5.392 4.427 -9.973 1.00 95.00 358 CYS A C 1
ATOM 2699 O O . CYS A 1 358 ? -5.575 4.973 -8.877 1.00 95.00 358 CYS A O 1
ATOM 2701 N N . PRO A 1 359 ? -4.708 3.270 -10.099 1.00 96.69 359 PRO A N 1
ATOM 2702 C CA . PRO A 1 359 ? -3.955 2.686 -8.993 1.00 96.69 359 PRO A CA 1
ATOM 2703 C C . PRO A 1 359 ? -2.962 3.701 -8.415 1.00 96.69 359 PRO A C 1
ATOM 2705 O O . PRO A 1 359 ? -2.414 4.536 -9.139 1.00 96.69 359 PRO A O 1
ATOM 2708 N N . VAL A 1 360 ? -2.746 3.647 -7.107 1.00 97.19 360 VAL A N 1
ATOM 2709 C CA . VAL A 1 360 ? -1.955 4.632 -6.367 1.00 97.19 360 VAL A CA 1
ATOM 2710 C C . VAL A 1 360 ? -0.603 4.032 -6.030 1.00 97.19 360 VAL A C 1
ATOM 2712 O O . VAL A 1 360 ? -0.524 3.020 -5.340 1.00 97.19 360 VAL A O 1
ATOM 2715 N N . LEU A 1 361 ? 0.473 4.674 -6.473 1.00 97.56 361 LEU A N 1
ATOM 2716 C CA . LEU A 1 361 ? 1.814 4.304 -6.034 1.00 97.56 361 LEU A CA 1
ATOM 2717 C C . LEU A 1 361 ? 2.054 4.844 -4.619 1.00 97.56 361 LEU A C 1
ATOM 2719 O O . LEU A 1 361 ? 1.666 5.974 -4.321 1.00 97.56 361 LEU A O 1
ATOM 2723 N N . ILE A 1 362 ? 2.714 4.075 -3.762 1.00 94.31 362 ILE A N 1
ATOM 2724 C CA . ILE A 1 362 ? 3.005 4.461 -2.380 1.00 94.31 362 ILE A CA 1
ATOM 2725 C C . ILE A 1 362 ? 4.447 4.118 -2.015 1.00 94.31 362 ILE A C 1
ATOM 2727 O O . ILE A 1 362 ? 4.933 3.036 -2.336 1.00 94.31 362 ILE A O 1
ATOM 2731 N N . ASN A 1 363 ? 5.114 5.052 -1.338 1.00 90.94 363 ASN A N 1
ATOM 2732 C CA . ASN A 1 363 ? 6.444 4.878 -0.768 1.00 90.94 363 ASN A CA 1
ATOM 2733 C C . ASN A 1 363 ? 6.361 4.957 0.753 1.00 90.94 363 ASN A C 1
ATOM 2735 O O . ASN A 1 363 ? 5.875 5.953 1.296 1.00 90.94 363 ASN A O 1
ATOM 2739 N N . GLY A 1 364 ? 6.906 3.953 1.430 1.00 85.56 364 GLY A N 1
ATOM 2740 C CA . GLY A 1 364 ? 7.218 4.010 2.856 1.00 85.56 364 GLY A CA 1
ATOM 2741 C C . GLY A 1 364 ? 8.728 4.013 3.058 1.00 85.56 364 GLY A C 1
ATOM 2742 O O . GLY A 1 364 ? 9.434 3.344 2.307 1.00 85.56 364 GLY A O 1
ATOM 2743 N N . TYR A 1 365 ? 9.223 4.697 4.094 1.00 79.25 365 TYR A N 1
ATOM 2744 C CA . TYR A 1 365 ? 10.660 4.781 4.383 1.00 79.25 365 TYR A CA 1
ATOM 2745 C C . TYR A 1 365 ? 11.034 4.326 5.796 1.00 79.25 365 TYR A C 1
ATOM 2747 O O . TYR A 1 365 ? 10.512 4.853 6.782 1.00 79.25 365 TYR A O 1
ATOM 2755 N N . ASP A 1 366 ? 12.007 3.417 5.887 1.00 68.75 366 ASP A N 1
ATOM 2756 C CA . ASP A 1 366 ? 12.515 2.835 7.138 1.00 68.75 366 ASP A CA 1
ATOM 2757 C C . ASP A 1 366 ? 13.872 3.378 7.592 1.00 68.75 366 ASP A C 1
ATOM 2759 O O . ASP A 1 366 ? 14.283 3.193 8.738 1.00 68.75 366 ASP A O 1
ATOM 2763 N N . THR A 1 367 ? 14.554 4.095 6.698 1.00 67.38 367 THR A N 1
ATOM 2764 C CA . THR A 1 367 ? 15.900 4.608 6.923 1.00 67.38 367 THR A CA 1
ATOM 2765 C C . THR A 1 367 ? 15.985 6.057 6.461 1.00 67.38 367 THR A C 1
ATOM 2767 O O . THR A 1 367 ? 15.777 6.343 5.285 1.00 67.38 367 THR A O 1
ATOM 2770 N N . LYS A 1 368 ? 16.374 6.973 7.357 1.00 70.62 368 LYS A N 1
ATOM 2771 C CA . LYS A 1 368 ? 16.742 8.370 7.057 1.00 70.62 368 LYS A CA 1
ATOM 2772 C C . LYS A 1 368 ? 18.246 8.532 7.275 1.00 70.62 368 LYS A C 1
ATOM 2774 O O . LYS A 1 368 ? 18.735 8.424 8.393 1.00 70.62 368 LYS A O 1
ATOM 2779 N N . THR A 1 369 ? 19.005 8.785 6.212 1.00 69.81 369 THR A N 1
ATOM 2780 C CA . THR A 1 369 ? 20.452 9.047 6.282 1.00 69.81 369 THR A CA 1
ATOM 2781 C C . THR A 1 369 ? 20.727 10.523 6.041 1.00 69.81 369 THR A C 1
ATOM 2783 O O . THR A 1 369 ? 20.551 11.012 4.927 1.00 69.81 369 THR A O 1
ATOM 2786 N N . VAL A 1 370 ? 21.215 11.226 7.063 1.00 73.50 370 VAL A N 1
ATOM 2787 C CA . VAL A 1 370 ? 21.620 12.635 6.963 1.00 73.50 370 VAL A CA 1
ATOM 2788 C C . VAL A 1 370 ? 23.141 12.726 6.811 1.00 73.50 370 VAL A C 1
ATOM 2790 O O . VAL A 1 370 ? 23.897 12.312 7.686 1.00 73.50 370 VAL A O 1
ATOM 2793 N N . THR A 1 371 ? 23.601 13.273 5.689 1.00 73.62 371 THR A N 1
ATOM 2794 C CA . THR A 1 371 ? 25.000 13.632 5.437 1.00 73.62 371 THR A CA 1
ATOM 2795 C C . THR A 1 371 ? 25.257 15.028 5.983 1.00 73.62 371 THR A C 1
ATOM 2797 O O . THR A 1 371 ? 24.505 15.956 5.676 1.00 73.62 371 THR A O 1
ATOM 2800 N N . LEU A 1 372 ? 26.327 15.180 6.761 1.00 75.31 372 LEU A N 1
ATOM 2801 C CA . LEU A 1 372 ? 26.750 16.455 7.334 1.00 75.31 372 LEU A CA 1
ATOM 2802 C C . LEU A 1 372 ? 27.934 17.037 6.551 1.00 75.31 372 LEU A C 1
ATOM 2804 O O . LEU A 1 372 ? 28.762 16.301 6.015 1.00 75.31 372 LEU A O 1
ATOM 2808 N N . SER A 1 373 ? 28.029 18.363 6.507 1.00 76.69 373 SER A N 1
ATOM 2809 C CA . SER A 1 373 ? 29.241 19.067 6.100 1.00 76.69 373 SER A CA 1
ATOM 2810 C C . SER A 1 373 ? 30.341 18.903 7.152 1.00 76.69 373 SER A C 1
ATOM 2812 O O . SER A 1 373 ? 30.097 18.462 8.277 1.00 76.69 373 SER A O 1
ATOM 2814 N N . PHE A 1 374 ? 31.555 19.348 6.822 1.00 74.50 374 PHE A N 1
ATOM 2815 C CA . PHE A 1 374 ? 32.671 19.398 7.773 1.00 74.50 374 PHE A CA 1
ATOM 2816 C C . PHE A 1 374 ? 32.390 20.274 9.014 1.00 74.50 374 PHE A C 1
ATOM 2818 O O . PHE A 1 374 ? 33.067 20.123 10.025 1.00 74.50 374 PHE A O 1
ATOM 2825 N N . LEU A 1 375 ? 31.391 21.168 8.948 1.00 77.44 375 LEU A N 1
ATOM 2826 C CA . LEU A 1 375 ? 30.930 22.014 10.058 1.00 77.44 375 LEU A CA 1
ATOM 2827 C C . LEU A 1 375 ? 29.785 21.377 10.865 1.00 77.44 375 LEU A C 1
ATOM 2829 O O . LEU A 1 375 ? 29.188 22.043 11.705 1.00 77.44 375 LEU A O 1
ATOM 2833 N N . GLY A 1 376 ? 29.429 20.118 10.593 1.00 67.38 376 GLY A N 1
ATOM 2834 C CA . GLY A 1 376 ? 28.317 19.439 11.262 1.00 67.38 376 GLY A CA 1
ATOM 2835 C C . GLY A 1 376 ? 26.927 19.888 10.792 1.00 67.38 376 GLY A C 1
ATOM 2836 O O . GLY A 1 376 ? 25.938 19.567 11.443 1.00 67.38 376 GLY A O 1
ATOM 2837 N N . ILE A 1 377 ? 26.830 20.608 9.668 1.00 75.06 377 ILE A N 1
ATOM 2838 C CA . ILE A 1 377 ? 25.557 21.104 9.120 1.00 75.06 377 ILE A CA 1
ATOM 2839 C C . ILE A 1 377 ? 24.967 20.052 8.169 1.00 75.06 377 ILE A C 1
ATOM 2841 O O . ILE A 1 377 ? 25.690 19.609 7.276 1.00 75.06 377 ILE A O 1
ATOM 2845 N N . PRO A 1 378 ? 23.685 19.662 8.292 1.00 73.50 378 PRO A N 1
ATOM 2846 C CA . PRO A 1 378 ? 23.022 18.794 7.319 1.00 73.50 378 PRO A CA 1
ATOM 2847 C C . PRO A 1 378 ? 23.100 19.352 5.893 1.00 73.50 378 PRO A C 1
ATOM 2849 O O . PRO A 1 378 ? 22.675 20.474 5.640 1.00 73.50 378 PRO A O 1
ATOM 2852 N N . ILE A 1 379 ? 23.638 18.564 4.960 1.00 77.38 379 ILE A N 1
ATOM 2853 C CA . ILE A 1 379 ? 23.766 18.934 3.537 1.00 77.38 379 ILE A CA 1
ATOM 2854 C C . ILE A 1 379 ? 22.986 18.017 2.599 1.00 77.38 379 ILE A C 1
ATOM 2856 O O . ILE A 1 379 ? 22.698 18.403 1.470 1.00 77.38 379 ILE A O 1
ATOM 2860 N N . LYS A 1 380 ? 22.656 16.796 3.031 1.00 73.94 380 LYS A N 1
ATOM 2861 C CA . LYS A 1 380 ? 21.859 15.862 2.232 1.00 73.94 380 LYS A CA 1
ATOM 2862 C C . LYS A 1 380 ? 21.112 14.898 3.132 1.00 73.94 380 LYS A C 1
ATOM 2864 O O . LYS A 1 380 ? 21.734 14.269 3.977 1.00 73.94 380 LYS A O 1
ATOM 2869 N N . THR A 1 381 ? 19.824 14.713 2.891 1.00 69.62 381 THR A N 1
ATOM 2870 C CA . THR A 1 381 ? 19.032 13.652 3.519 1.00 69.62 381 THR A CA 1
ATOM 2871 C C . THR A 1 381 ? 18.653 12.645 2.444 1.00 69.62 381 THR A C 1
ATOM 2873 O O . THR A 1 381 ? 18.200 13.037 1.374 1.00 69.62 381 THR A O 1
ATOM 2876 N N . LYS A 1 382 ? 18.886 11.359 2.697 1.00 66.69 382 LYS A N 1
ATOM 2877 C CA . LYS A 1 382 ? 18.444 10.250 1.848 1.00 66.69 382 LYS A CA 1
ATOM 2878 C C . LYS A 1 382 ? 17.457 9.392 2.616 1.00 66.69 382 LYS A C 1
ATOM 2880 O O . LYS A 1 382 ? 17.683 9.144 3.799 1.00 66.69 382 LYS A O 1
ATOM 2885 N N . TYR A 1 383 ? 16.446 8.893 1.923 1.00 69.94 383 TYR A N 1
ATOM 2886 C CA . TYR A 1 383 ? 15.532 7.905 2.468 1.00 69.94 383 TYR A CA 1
ATOM 2887 C C . TYR A 1 383 ? 15.698 6.570 1.738 1.00 69.94 383 TYR A C 1
ATOM 2889 O O . TYR A 1 383 ? 15.982 6.545 0.543 1.00 69.94 383 TYR A O 1
ATOM 2897 N N . THR A 1 384 ? 15.604 5.461 2.465 1.00 70.31 384 THR A N 1
ATOM 2898 C CA . THR A 1 384 ? 15.526 4.100 1.907 1.00 70.31 384 THR A CA 1
ATOM 2899 C C . THR A 1 384 ? 14.259 3.453 2.440 1.00 70.31 384 THR A C 1
ATOM 2901 O O . THR A 1 384 ? 13.812 3.788 3.539 1.00 70.31 384 THR A O 1
ATOM 2904 N N . GLY A 1 385 ? 13.631 2.625 1.616 1.00 81.50 385 GLY A N 1
ATOM 2905 C CA . GLY A 1 385 ? 12.301 2.120 1.888 1.00 81.50 385 GLY A CA 1
ATOM 2906 C C . GLY A 1 385 ? 11.793 1.196 0.792 1.00 81.50 385 GLY A C 1
ATOM 2907 O O . GLY A 1 385 ? 12.578 0.660 0.007 1.00 81.50 385 GLY A O 1
ATOM 2908 N N . HIS A 1 386 ? 10.475 1.050 0.730 1.00 89.38 386 HIS A N 1
ATOM 2909 C CA . HIS A 1 386 ? 9.772 0.166 -0.192 1.00 89.38 386 HIS A CA 1
ATOM 2910 C C . HIS A 1 386 ? 8.703 0.943 -0.950 1.00 89.38 386 HIS A C 1
ATOM 2912 O O . HIS A 1 386 ? 8.094 1.871 -0.412 1.00 89.38 386 HIS A O 1
ATOM 2918 N N . THR A 1 387 ? 8.478 0.529 -2.192 1.00 92.81 387 THR A N 1
ATOM 2919 C CA . THR A 1 387 ? 7.458 1.087 -3.075 1.00 92.81 387 THR A CA 1
ATOM 2920 C C . THR A 1 387 ? 6.488 -0.017 -3.447 1.00 92.81 387 THR A C 1
ATOM 2922 O O . THR A 1 387 ? 6.904 -1.051 -3.969 1.00 92.81 387 THR A O 1
ATOM 2925 N N . TRP A 1 388 ? 5.203 0.211 -3.208 1.00 95.50 388 TRP A N 1
ATOM 2926 C CA . TRP A 1 388 ? 4.128 -0.718 -3.547 1.00 95.50 388 TRP A CA 1
ATOM 2927 C C . TRP A 1 388 ? 2.936 0.035 -4.142 1.00 95.50 388 TRP A C 1
ATOM 2929 O O . TRP A 1 388 ? 3.018 1.238 -4.407 1.00 95.50 388 TRP A O 1
ATOM 2939 N N . ILE A 1 389 ? 1.846 -0.677 -4.417 1.00 97.56 389 ILE A N 1
ATOM 2940 C CA . ILE A 1 389 ? 0.646 -0.112 -5.037 1.00 97.56 389 ILE A CA 1
ATOM 2941 C C . ILE A 1 389 ? -0.535 -0.309 -4.096 1.00 97.56 389 ILE A C 1
ATOM 2943 O O . ILE A 1 389 ? -0.744 -1.409 -3.592 1.00 97.56 389 ILE A O 1
ATOM 2947 N N . ILE A 1 390 ? -1.323 0.745 -3.900 1.00 96.00 390 ILE A N 1
ATOM 2948 C CA . ILE A 1 390 ? -2.700 0.627 -3.432 1.00 96.00 390 ILE A CA 1
ATOM 2949 C C . ILE A 1 390 ? -3.594 0.589 -4.660 1.00 96.00 390 ILE A C 1
ATOM 2951 O O . ILE A 1 390 ? -3.588 1.521 -5.464 1.00 96.00 390 ILE A O 1
ATOM 2955 N N . ASP A 1 391 ? -4.355 -0.481 -4.820 1.00 95.12 391 ASP A N 1
ATOM 2956 C CA . ASP A 1 391 ? -5.185 -0.701 -6.004 1.00 95.12 391 ASP A CA 1
ATOM 2957 C C . ASP A 1 391 ? -6.632 -1.072 -5.669 1.00 95.12 391 ASP A C 1
ATOM 2959 O O . ASP A 1 391 ? -7.409 -1.409 -6.553 1.00 95.12 391 ASP A O 1
ATOM 2963 N N . GLY A 1 392 ? -7.021 -0.956 -4.405 1.00 90.62 392 GLY A N 1
ATOM 2964 C CA . GLY A 1 392 ? -8.396 -1.129 -3.965 1.00 90.62 392 GLY A CA 1
ATOM 2965 C C . GLY A 1 392 ? -8.616 -0.495 -2.601 1.00 90.62 392 GLY A C 1
ATOM 2966 O O . GLY A 1 392 ? -7.674 -0.304 -1.830 1.00 90.62 392 GLY A O 1
ATOM 2967 N N . PHE A 1 393 ? -9.870 -0.181 -2.287 1.00 86.62 393 PHE A N 1
ATOM 2968 C CA . PHE A 1 393 ? -10.274 0.191 -0.937 1.00 86.62 393 PHE A CA 1
ATOM 2969 C C . PHE A 1 393 ? -11.615 -0.455 -0.571 1.00 86.62 393 PHE A C 1
ATOM 2971 O O . PHE A 1 393 ? -12.411 -0.790 -1.448 1.00 86.62 393 PHE A O 1
ATOM 2978 N N . ARG A 1 394 ? -11.860 -0.637 0.731 1.00 81.19 394 ARG A N 1
ATOM 2979 C CA . ARG A 1 394 ? -13.180 -0.991 1.274 1.00 81.19 394 ARG A CA 1
ATOM 2980 C C . ARG A 1 394 ? -13.632 0.089 2.237 1.00 81.19 394 ARG A C 1
ATOM 2982 O O . ARG A 1 394 ? -12.847 0.544 3.078 1.00 81.19 394 ARG A O 1
ATOM 2989 N N . SER A 1 395 ? -14.897 0.469 2.115 1.00 73.44 395 SER A N 1
ATOM 2990 C CA . SER A 1 395 ? -15.528 1.437 2.999 1.00 73.44 395 SER A CA 1
ATOM 2991 C C . SER A 1 395 ? -16.350 0.775 4.095 1.00 73.44 395 SER A C 1
ATOM 2993 O O . SER A 1 395 ? -16.779 -0.370 3.966 1.00 73.44 395 SER A O 1
ATOM 2995 N N . ARG A 1 396 ? -16.541 1.506 5.196 1.00 66.88 396 ARG A N 1
ATOM 2996 C CA . ARG A 1 396 ? -17.411 1.102 6.303 1.00 66.88 396 ARG A CA 1
ATOM 2997 C C . ARG A 1 396 ? -18.361 2.218 6.658 1.00 66.88 396 ARG A C 1
ATOM 2999 O O . ARG A 1 396 ? -17.993 3.392 6.578 1.00 66.88 396 ARG A O 1
ATOM 3006 N N . TYR A 1 397 ? -19.512 1.827 7.175 1.00 60.78 397 TYR A N 1
ATOM 3007 C CA . TYR A 1 397 ? -20.431 2.744 7.813 1.00 60.78 397 TYR A CA 1
ATOM 3008 C C . TYR A 1 397 ? -20.601 2.336 9.269 1.00 60.78 397 TYR A C 1
ATOM 3010 O O . TYR A 1 397 ? -20.573 1.152 9.619 1.00 60.78 397 TYR A O 1
ATOM 3018 N N . LEU A 1 398 ? -20.723 3.342 10.128 1.00 66.12 398 LEU A N 1
ATOM 3019 C CA . LEU A 1 398 ? -21.057 3.124 11.524 1.00 66.12 398 LEU A CA 1
ATOM 3020 C C . LEU A 1 398 ? -22.576 3.020 11.619 1.00 66.12 398 LEU A C 1
ATOM 3022 O O . LEU A 1 398 ? -23.277 3.871 11.072 1.00 66.12 398 LEU A O 1
ATOM 3026 N N . VAL A 1 399 ? -23.087 2.015 12.321 1.00 64.19 399 VAL A N 1
ATOM 3027 C CA . VAL A 1 399 ? -24.512 1.955 12.651 1.00 64.19 399 VAL A CA 1
ATOM 3028 C C . VAL A 1 399 ? -24.679 2.240 14.134 1.00 64.19 399 VAL A C 1
ATOM 3030 O O . VAL A 1 399 ? -24.168 1.517 14.983 1.00 64.19 399 VAL A O 1
ATOM 3033 N N . VAL A 1 400 ? -25.412 3.308 14.441 1.00 62.97 400 VAL A N 1
ATOM 3034 C CA . VAL A 1 400 ? -25.746 3.719 15.808 1.00 62.97 400 VAL A CA 1
ATOM 3035 C C . VAL A 1 400 ? -27.262 3.751 15.916 1.00 62.97 400 VAL A C 1
ATOM 3037 O O . VAL A 1 400 ? -27.925 4.419 15.135 1.00 62.97 400 VAL A O 1
ATOM 3040 N N . ASN A 1 401 ? -27.838 3.002 16.854 1.00 64.62 401 ASN A N 1
ATOM 3041 C CA . ASN A 1 401 ? -29.293 2.896 17.057 1.00 64.62 401 ASN A CA 1
ATOM 3042 C C . ASN A 1 401 ? -30.072 2.525 15.770 1.00 64.62 401 ASN A C 1
ATOM 3044 O O . ASN A 1 401 ? -31.160 3.045 15.554 1.00 64.62 401 ASN A O 1
ATOM 3048 N N . LYS A 1 402 ? -29.538 1.624 14.923 1.00 63.84 402 LYS A N 1
ATOM 3049 C CA . LYS A 1 402 ? -30.095 1.256 13.592 1.00 63.84 402 LYS A CA 1
ATOM 3050 C C . LYS A 1 402 ? -30.106 2.386 12.549 1.00 63.84 402 LYS A C 1
ATOM 3052 O O . LYS A 1 402 ? -30.750 2.267 11.505 1.00 63.84 402 LYS A O 1
ATOM 3057 N N . THR A 1 403 ? -29.367 3.455 12.807 1.00 60.19 403 THR A N 1
ATOM 3058 C CA . THR A 1 403 ? -29.177 4.583 11.897 1.00 60.19 403 THR A CA 1
ATOM 3059 C C . THR A 1 403 ? -27.771 4.513 11.321 1.00 60.19 403 THR A C 1
ATOM 3061 O O . THR A 1 403 ? -26.806 4.328 12.065 1.00 60.19 403 THR A O 1
ATOM 3064 N N . ILE A 1 404 ? -27.645 4.663 10.000 1.00 67.06 404 ILE A N 1
ATOM 3065 C CA . ILE A 1 404 ? -26.331 4.800 9.364 1.00 67.06 404 ILE A CA 1
ATOM 3066 C C . ILE A 1 404 ? -25.784 6.188 9.686 1.00 67.06 404 ILE A C 1
ATOM 3068 O O . ILE A 1 404 ? -26.424 7.208 9.406 1.00 67.06 404 ILE A O 1
ATOM 3072 N N . VAL A 1 405 ? -24.570 6.215 10.227 1.00 67.50 405 VAL A N 1
ATOM 3073 C CA . VAL A 1 405 ? -23.813 7.432 10.478 1.00 67.50 405 VAL A CA 1
ATOM 3074 C C . VAL A 1 405 ? -22.573 7.451 9.590 1.00 67.50 405 VAL A C 1
ATOM 3076 O O . VAL A 1 405 ? -21.803 6.488 9.523 1.00 67.50 405 VAL A O 1
ATOM 3079 N N . ASN A 1 406 ? -22.387 8.570 8.894 1.00 72.44 406 ASN A N 1
ATOM 3080 C CA . ASN A 1 406 ? -21.265 8.763 7.989 1.00 72.44 406 ASN A CA 1
ATOM 3081 C C . ASN A 1 406 ? -19.966 8.995 8.770 1.00 72.44 406 ASN A C 1
ATOM 3083 O O . ASN A 1 406 ? -19.953 9.658 9.808 1.00 72.44 406 ASN A O 1
ATOM 3087 N N . LEU A 1 407 ? -18.852 8.478 8.254 1.00 71.19 407 LEU A N 1
ATOM 3088 C CA . LEU A 1 407 ? -17.520 8.693 8.819 1.00 71.19 407 LEU A CA 1
ATOM 3089 C C . LEU A 1 407 ? -16.759 9.734 8.004 1.00 71.19 407 LEU A C 1
ATOM 3091 O O . LEU A 1 407 ? -16.785 9.696 6.777 1.00 71.19 407 LEU A O 1
ATOM 3095 N N . GLN A 1 408 ? -16.024 10.626 8.675 1.00 73.62 408 GLN A N 1
ATOM 3096 C CA . GLN A 1 408 ? -15.141 11.594 8.007 1.00 73.62 408 GLN A CA 1
ATOM 3097 C C . GLN A 1 408 ? -14.086 10.905 7.132 1.00 73.62 408 GLN A C 1
ATOM 3099 O O . GLN A 1 408 ? -13.763 11.399 6.056 1.00 73.62 408 GLN A O 1
ATOM 3104 N N . ASN A 1 409 ? -13.563 9.764 7.592 1.00 73.44 409 ASN A N 1
ATOM 3105 C CA . ASN A 1 409 ? -12.765 8.860 6.775 1.00 73.44 409 ASN A CA 1
ATOM 3106 C C . ASN A 1 409 ? -13.568 7.575 6.515 1.00 73.44 409 ASN A C 1
ATOM 3108 O O . ASN A 1 409 ? -13.581 6.687 7.371 1.00 73.44 409 ASN A O 1
ATOM 3112 N N . PRO A 1 410 ? -14.247 7.461 5.363 1.00 68.94 410 PRO A N 1
ATOM 3113 C CA . PRO A 1 410 ? -14.988 6.256 5.017 1.00 68.94 410 PRO A CA 1
ATOM 3114 C C . PRO A 1 410 ? -14.079 5.128 4.506 1.00 68.94 410 PRO A C 1
ATOM 3116 O O . PRO A 1 410 ? -14.564 4.012 4.365 1.00 68.94 410 PRO A O 1
ATOM 3119 N N . MET A 1 411 ? -12.792 5.369 4.214 1.00 76.69 411 MET A N 1
ATOM 3120 C CA . MET A 1 411 ? -11.840 4.334 3.786 1.00 76.69 411 MET A CA 1
ATOM 3121 C C . MET A 1 411 ? -11.356 3.529 4.997 1.00 76.69 411 MET A C 1
ATOM 3123 O O . MET A 1 411 ? -10.495 3.996 5.743 1.00 76.69 411 MET A O 1
ATOM 3127 N N . GLN A 1 412 ? -11.879 2.312 5.184 1.00 78.06 412 GLN A N 1
ATOM 3128 C CA . GLN A 1 412 ? -11.451 1.450 6.288 1.00 78.06 412 GLN A CA 1
ATOM 3129 C C . GLN A 1 412 ? -10.278 0.560 5.902 1.00 78.06 412 GLN A C 1
ATOM 3131 O O . GLN A 1 412 ? -9.365 0.415 6.704 1.00 78.06 412 GLN A O 1
ATOM 3136 N N . TYR A 1 413 ? -10.284 -0.035 4.710 1.00 86.56 413 TYR A N 1
ATOM 3137 C CA . TYR A 1 413 ? -9.194 -0.901 4.254 1.00 86.56 413 TYR A CA 1
ATOM 3138 C C . TYR A 1 413 ? -8.642 -0.425 2.925 1.00 86.56 413 TYR A C 1
ATOM 3140 O O . TYR A 1 413 ? -9.386 0.094 2.093 1.00 86.56 413 TYR A O 1
ATOM 3148 N N . VAL A 1 414 ? -7.356 -0.675 2.718 1.00 91.00 414 VAL A N 1
ATOM 3149 C CA . VAL A 1 414 ? -6.685 -0.555 1.423 1.00 91.00 414 VAL A CA 1
ATOM 3150 C C . VAL A 1 414 ? -6.150 -1.918 1.018 1.00 91.00 414 VAL A C 1
ATOM 3152 O O . VAL A 1 414 ? -5.660 -2.665 1.867 1.00 91.00 414 VAL A O 1
ATOM 3155 N N . HIS A 1 415 ? -6.266 -2.251 -0.261 1.00 93.00 415 HIS A N 1
ATOM 3156 C CA . HIS A 1 415 ? -5.583 -3.407 -0.818 1.00 93.00 415 HIS A CA 1
ATOM 3157 C C . HIS A 1 415 ? -4.185 -2.994 -1.267 1.00 93.00 415 HIS A C 1
ATOM 3159 O O . HIS A 1 415 ? -4.043 -1.986 -1.959 1.00 93.00 415 HIS A O 1
ATOM 3165 N N . CYS A 1 416 ? -3.173 -3.755 -0.861 1.00 94.62 416 CYS A N 1
ATOM 3166 C CA . CYS A 1 416 ? -1.774 -3.514 -1.182 1.00 94.62 416 CYS A CA 1
ATOM 3167 C C . CYS A 1 416 ? -1.251 -4.625 -2.098 1.00 94.62 416 CYS A C 1
ATOM 3169 O O . CYS A 1 416 ? -1.261 -5.788 -1.705 1.00 94.62 416 CYS A O 1
ATOM 3171 N N . ASN A 1 417 ? -0.737 -4.255 -3.274 1.00 95.88 417 ASN A N 1
ATOM 3172 C CA . ASN A 1 417 ? 0.096 -5.114 -4.118 1.00 95.88 417 ASN A CA 1
ATOM 3173 C C . ASN A 1 417 ? 1.567 -4.743 -3.915 1.00 95.88 417 ASN A C 1
ATOM 3175 O O . ASN A 1 417 ? 1.985 -3.627 -4.241 1.00 95.88 417 ASN A O 1
ATOM 3179 N N . LEU A 1 418 ? 2.341 -5.676 -3.366 1.00 93.75 418 LEU A N 1
ATOM 3180 C CA . LEU A 1 418 ? 3.689 -5.454 -2.846 1.00 93.75 418 LEU A CA 1
ATOM 3181 C C . LEU A 1 418 ? 4.795 -5.637 -3.885 1.00 93.75 418 LEU A C 1
ATOM 3183 O O . LEU A 1 418 ? 5.946 -5.274 -3.625 1.00 93.75 418 LEU A O 1
ATOM 3187 N N . GLY A 1 419 ? 4.463 -6.1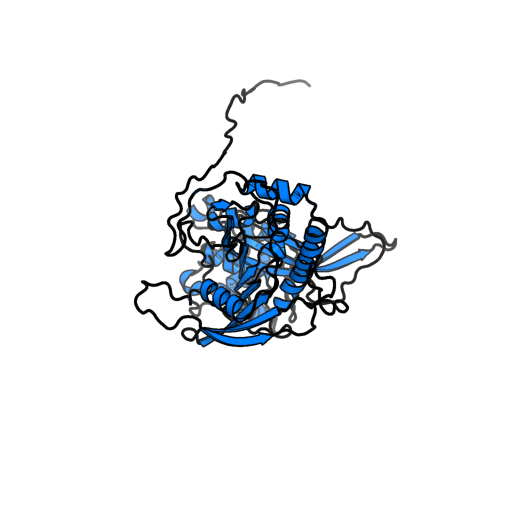84 -5.058 1.00 94.25 419 GLY A N 1
ATOM 3188 C CA . GLY A 1 419 ? 5.436 -6.480 -6.108 1.00 94.25 419 GLY A CA 1
ATOM 3189 C C . GLY A 1 419 ? 6.334 -7.682 -5.792 1.00 94.25 419 GLY A C 1
ATOM 3190 O O . GLY A 1 419 ? 7.520 -7.670 -6.143 1.00 94.25 419 GLY A O 1
ATOM 3191 N N . TRP A 1 420 ? 5.793 -8.694 -5.103 1.00 92.56 420 TRP A N 1
ATOM 3192 C CA . TRP A 1 420 ? 6.486 -9.930 -4.706 1.00 92.56 420 TRP A CA 1
ATOM 3193 C C . TRP A 1 420 ? 5.729 -11.191 -5.144 1.00 92.56 420 TRP A C 1
ATOM 3195 O O . TRP A 1 420 ? 5.469 -12.081 -4.344 1.00 92.56 420 TRP A O 1
ATOM 3205 N N . ASP A 1 421 ? 5.342 -11.290 -6.416 1.00 91.12 421 ASP A N 1
ATOM 3206 C CA . ASP A 1 421 ? 4.701 -12.509 -6.947 1.00 91.12 421 ASP A CA 1
ATOM 3207 C C . ASP A 1 421 ? 3.358 -12.860 -6.268 1.00 91.12 421 ASP A C 1
ATOM 3209 O O . ASP A 1 421 ? 3.003 -14.033 -6.065 1.00 91.12 421 ASP A O 1
ATOM 3213 N N . GLY A 1 422 ? 2.631 -11.816 -5.854 1.00 89.81 422 GLY A N 1
ATOM 3214 C CA . GLY A 1 422 ? 1.383 -11.902 -5.090 1.00 89.81 422 GLY A CA 1
ATOM 3215 C C . GLY A 1 422 ? 1.575 -12.341 -3.640 1.00 89.81 422 GLY A C 1
ATOM 3216 O O . GLY A 1 4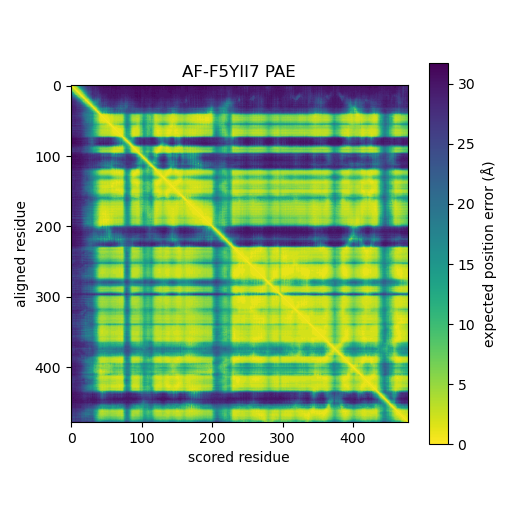22 ? 0.606 -12.531 -2.914 1.00 89.81 422 GLY A O 1
ATOM 3217 N N . TYR A 1 423 ? 2.819 -12.561 -3.215 1.00 90.19 423 TYR A N 1
ATOM 3218 C CA . TYR A 1 423 ? 3.127 -12.930 -1.850 1.00 90.19 423 TYR A CA 1
ATOM 3219 C C . TYR A 1 423 ? 2.931 -11.725 -0.930 1.00 90.19 423 TYR A C 1
ATOM 3221 O O . TYR A 1 423 ? 3.580 -10.693 -1.082 1.00 90.19 423 TYR A O 1
ATOM 3229 N N . CYS A 1 424 ? 2.062 -11.909 0.056 1.00 89.88 424 CYS A N 1
ATOM 3230 C CA . CYS A 1 424 ? 1.649 -10.928 1.052 1.00 89.88 424 CYS A CA 1
ATOM 3231 C C . CYS A 1 424 ? 0.846 -9.747 0.510 1.00 89.88 424 CYS A C 1
ATOM 3233 O O . CYS A 1 424 ? 0.616 -8.786 1.237 1.00 89.88 424 CYS A O 1
ATOM 3235 N N . ASP A 1 425 ? 0.358 -9.844 -0.725 1.00 91.75 425 ASP A N 1
ATOM 3236 C CA . ASP A 1 425 ? -0.692 -8.952 -1.192 1.00 91.75 425 ASP A CA 1
ATOM 3237 C C . ASP A 1 425 ? -1.961 -9.189 -0.356 1.00 91.75 425 ASP A C 1
ATOM 3239 O O . ASP A 1 425 ? -2.257 -10.314 0.073 1.00 91.75 425 ASP A O 1
ATOM 3243 N N . GLY A 1 426 ? -2.710 -8.123 -0.086 1.00 91.06 426 GLY A N 1
ATOM 3244 C CA . GLY A 1 426 ? -3.912 -8.255 0.724 1.00 91.06 426 GLY A CA 1
ATOM 3245 C C . GLY A 1 426 ? -4.514 -6.948 1.200 1.00 91.06 426 GLY A C 1
ATOM 3246 O O . GLY A 1 426 ? -4.079 -5.850 0.854 1.00 91.06 426 GLY A O 1
ATOM 3247 N N . TRP A 1 427 ? -5.550 -7.089 2.017 1.00 91.56 427 TRP A N 1
ATOM 3248 C CA . TRP A 1 427 ? -6.291 -5.992 2.617 1.00 91.56 427 TRP A CA 1
ATOM 3249 C C . TRP A 1 427 ? -5.716 -5.634 3.978 1.00 91.56 427 TRP A C 1
ATOM 3251 O O . TRP A 1 427 ? -5.618 -6.488 4.853 1.00 91.56 427 TRP A O 1
ATOM 3261 N N . TYR A 1 428 ? -5.415 -4.359 4.186 1.00 91.56 428 TYR A N 1
ATOM 3262 C CA . TYR A 1 428 ? -4.843 -3.836 5.423 1.00 91.56 428 TYR A CA 1
ATOM 3263 C C . TYR A 1 428 ? -5.697 -2.687 5.952 1.00 91.56 428 TYR A C 1
ATOM 3265 O O . TYR A 1 428 ? -6.227 -1.894 5.169 1.00 91.56 428 TYR A O 1
ATOM 3273 N N . LEU A 1 429 ? -5.845 -2.595 7.276 1.00 88.50 429 LEU A N 1
ATOM 3274 C CA . LEU A 1 429 ? -6.594 -1.526 7.934 1.00 88.50 429 LEU A CA 1
ATOM 3275 C C . LEU A 1 429 ? -5.961 -0.169 7.584 1.00 88.50 429 LEU A C 1
ATOM 3277 O O . LEU A 1 429 ? -4.851 0.144 7.997 1.00 88.50 429 LEU A O 1
ATOM 3281 N N . GLY A 1 430 ? -6.674 0.648 6.813 1.00 86.19 430 GLY A N 1
ATOM 3282 C CA . GLY A 1 430 ? -6.207 1.918 6.259 1.00 86.19 430 GLY A CA 1
ATOM 3283 C C . GLY A 1 430 ? -5.881 2.969 7.319 1.00 86.19 430 GLY A C 1
ATOM 3284 O O . GLY A 1 430 ? -4.932 3.734 7.152 1.00 86.19 430 GLY A O 1
ATOM 3285 N N . ASP A 1 431 ? -6.611 2.966 8.439 1.00 82.06 431 ASP A N 1
ATOM 3286 C CA . ASP A 1 431 ? -6.353 3.869 9.567 1.00 82.06 431 ASP A CA 1
ATOM 3287 C C . ASP A 1 431 ? -4.956 3.661 10.175 1.00 82.06 431 ASP A C 1
ATOM 3289 O O . ASP A 1 431 ? -4.387 4.609 10.715 1.00 82.06 431 ASP A O 1
ATOM 3293 N N . VAL A 1 432 ? -4.369 2.464 10.036 1.00 85.00 432 VAL A N 1
ATOM 3294 C CA . VAL A 1 432 ? -2.990 2.191 10.465 1.00 85.00 432 VAL A CA 1
ATOM 3295 C C . VAL A 1 432 ? -1.999 3.060 9.690 1.00 85.00 432 VAL A C 1
ATOM 3297 O O . VAL A 1 432 ? -1.109 3.663 10.285 1.00 85.00 432 VAL A O 1
ATOM 3300 N N . PHE A 1 433 ? -2.189 3.196 8.377 1.00 83.94 433 PHE A N 1
ATOM 3301 C CA . PHE A 1 433 ? -1.345 4.035 7.523 1.00 83.94 433 PHE A CA 1
ATOM 3302 C C . PHE A 1 433 ? -1.636 5.531 7.689 1.00 83.94 433 PHE A C 1
ATOM 3304 O O . PHE A 1 433 ? -0.723 6.347 7.597 1.00 83.94 433 PHE A O 1
ATOM 3311 N N . TYR A 1 434 ? -2.898 5.900 7.934 1.00 75.62 434 TYR A N 1
ATOM 3312 C CA . TYR A 1 434 ? -3.309 7.300 8.073 1.00 75.62 434 TYR A CA 1
ATOM 3313 C C . TYR A 1 434 ? -2.946 7.914 9.431 1.00 75.62 434 TYR A C 1
ATOM 3315 O O . TYR A 1 434 ? -2.580 9.084 9.500 1.00 75.62 434 TYR A O 1
ATOM 3323 N N . ALA A 1 435 ? -3.059 7.149 10.520 1.00 61.47 435 ALA A N 1
ATOM 3324 C CA . ALA A 1 435 ? -2.749 7.632 11.866 1.00 61.47 435 ALA A CA 1
ATOM 3325 C C . ALA A 1 435 ? -1.248 7.601 12.196 1.00 61.47 435 ALA A C 1
ATOM 3327 O O . ALA A 1 435 ? -0.843 8.117 13.239 1.00 61.47 435 ALA A O 1
ATOM 3328 N N . ALA A 1 436 ? -0.430 6.999 11.329 1.00 54.97 436 ALA A N 1
ATOM 3329 C CA . ALA A 1 436 ? 1.020 7.110 11.369 1.00 54.97 436 ALA A CA 1
ATOM 3330 C C . ALA A 1 436 ? 1.478 8.547 11.006 1.00 54.97 436 ALA A C 1
ATOM 3332 O O . ALA A 1 436 ? 0.734 9.288 10.367 1.00 54.97 436 ALA A O 1
ATOM 3333 N N . PRO A 1 437 ? 2.665 9.012 11.435 1.00 48.16 437 PRO A N 1
ATOM 3334 C CA . PRO A 1 437 ? 2.928 10.424 11.710 1.00 48.16 437 PRO A CA 1
ATOM 3335 C C . PRO A 1 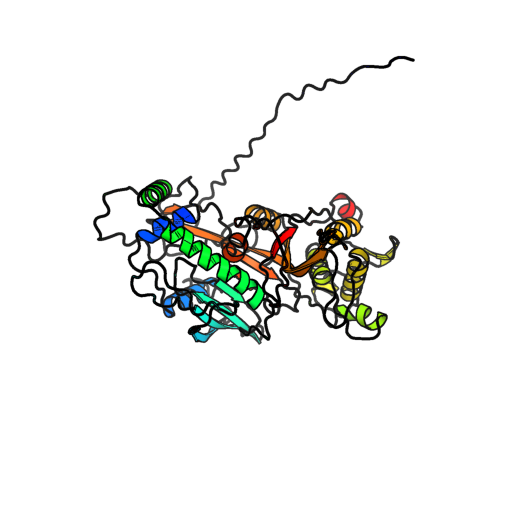437 ? 2.792 11.356 10.504 1.00 48.16 437 PRO A C 1
ATOM 3337 O O . PRO A 1 437 ? 3.681 11.480 9.667 1.00 48.16 437 PRO A O 1
ATOM 3340 N N . GLY A 1 438 ? 1.698 12.113 10.517 1.00 41.19 438 GLY A N 1
ATOM 3341 C CA . GLY A 1 438 ? 1.618 13.504 10.066 1.00 41.19 438 GLY A CA 1
ATOM 3342 C C . GLY A 1 438 ? 1.259 14.475 11.205 1.00 41.19 438 GLY A C 1
ATOM 3343 O O . GLY A 1 438 ? 0.988 15.642 10.944 1.00 41.19 438 GLY A O 1
ATOM 3344 N N . MET A 1 439 ? 1.228 13.999 12.460 1.00 32.03 439 MET A N 1
ATOM 3345 C CA . MET A 1 439 ? 0.790 14.759 13.648 1.00 32.03 439 MET A CA 1
ATOM 3346 C C . MET A 1 439 ? 1.837 14.847 14.770 1.00 32.03 439 MET A C 1
ATOM 3348 O O . MET A 1 439 ? 1.582 15.498 15.779 1.00 32.03 439 MET A O 1
ATOM 3352 N N . ILE A 1 440 ? 3.016 14.238 14.615 1.00 35.44 440 ILE A N 1
ATOM 3353 C CA . ILE A 1 440 ? 4.152 14.536 15.494 1.00 35.44 440 ILE A CA 1
ATOM 3354 C C . ILE A 1 440 ? 4.960 15.616 14.766 1.00 35.44 440 ILE A C 1
ATOM 3356 O O . ILE A 1 440 ? 5.476 15.327 13.683 1.00 35.44 440 ILE A O 1
ATOM 3360 N N . PRO A 1 441 ? 5.052 16.858 15.283 1.00 30.78 441 PRO A N 1
ATOM 3361 C CA . PRO A 1 441 ? 6.058 17.797 14.806 1.00 30.78 441 PRO A CA 1
ATOM 3362 C C . PRO A 1 441 ? 7.401 17.073 14.869 1.00 30.78 441 PRO A C 1
ATOM 3364 O O . PRO A 1 441 ? 7.716 16.523 15.927 1.00 30.78 441 PRO A O 1
ATOM 3367 N N . GLU A 1 442 ? 8.162 17.021 13.765 1.00 36.94 442 GLU A N 1
ATOM 3368 C CA . GLU A 1 442 ? 9.562 16.595 13.858 1.00 36.94 442 GLU A CA 1
ATOM 3369 C C . GLU A 1 442 ? 10.160 17.392 15.028 1.00 36.94 442 GLU A C 1
ATOM 3371 O O . GLU A 1 442 ? 10.096 18.625 14.986 1.00 36.94 442 GLU A O 1
ATOM 3376 N N . PRO A 1 443 ? 10.640 16.752 16.112 1.00 34.19 443 PRO A N 1
ATOM 3377 C CA . PRO A 1 443 ? 11.331 17.509 17.134 1.00 34.19 443 PRO A CA 1
ATOM 3378 C C . PRO A 1 443 ? 12.490 18.215 16.430 1.00 34.19 443 PRO A C 1
ATOM 3380 O O . PRO A 1 443 ? 13.294 17.559 15.761 1.00 34.19 443 PRO A O 1
ATOM 3383 N N . ASP A 1 444 ? 12.531 19.548 16.533 1.00 32.00 444 ASP A N 1
ATOM 3384 C CA . ASP A 1 444 ? 13.648 20.343 16.026 1.00 32.00 444 ASP A CA 1
ATOM 3385 C C . ASP A 1 444 ? 14.963 19.687 16.488 1.00 32.00 444 ASP A C 1
ATOM 3387 O O . ASP A 1 444 ? 15.100 19.336 17.668 1.00 32.00 444 ASP A O 1
ATOM 3391 N N . PRO A 1 445 ? 15.929 19.453 15.582 1.00 45.72 445 PRO A N 1
ATOM 3392 C CA . PRO A 1 445 ? 17.059 18.590 15.878 1.00 45.72 445 PRO A CA 1
ATOM 3393 C C . PRO A 1 445 ? 18.036 19.317 16.815 1.00 45.72 445 PRO A C 1
ATOM 3395 O O . PRO A 1 445 ? 18.204 20.537 16.742 1.00 45.72 445 PRO A O 1
ATOM 3398 N N . PRO A 1 446 ? 18.793 18.559 17.623 1.00 44.25 446 PRO A N 1
ATOM 3399 C CA . PRO A 1 446 ? 20.098 18.206 17.085 1.00 44.25 446 PRO A CA 1
ATOM 3400 C C . PRO A 1 446 ? 20.501 16.752 17.371 1.00 44.25 446 PRO A C 1
ATOM 3402 O O . PRO A 1 446 ? 20.175 16.173 18.399 1.00 44.25 446 PRO A O 1
ATOM 3405 N N . VAL A 1 447 ? 21.346 16.230 16.479 1.00 36.34 447 VAL A N 1
ATOM 3406 C CA . VAL A 1 447 ? 22.145 14.998 16.622 1.00 36.34 447 VAL A CA 1
ATOM 3407 C C . VAL A 1 447 ? 21.420 13.682 16.292 1.00 36.34 447 VAL A C 1
ATOM 3409 O O . VAL A 1 447 ? 20.677 13.127 17.082 1.00 36.34 447 VAL A O 1
ATOM 3412 N N . GLN A 1 448 ? 21.773 13.160 15.111 1.00 40.88 448 GLN A N 1
ATOM 3413 C CA . GLN A 1 448 ? 21.806 11.744 14.715 1.00 40.88 448 GLN A CA 1
ATOM 3414 C C . GLN A 1 448 ? 20.573 10.874 15.013 1.00 40.88 448 GLN A C 1
ATOM 3416 O O . GLN A 1 448 ? 20.370 10.407 16.126 1.00 40.88 448 GLN A O 1
ATOM 3421 N N . GLN A 1 449 ? 19.898 10.431 13.953 1.00 39.94 449 GLN A N 1
ATOM 3422 C CA . GLN A 1 449 ? 19.249 9.122 13.971 1.00 39.94 449 GLN A CA 1
ATOM 3423 C C . GLN A 1 449 ? 19.811 8.269 12.834 1.00 39.94 449 GLN A C 1
ATOM 3425 O O . GLN A 1 449 ? 19.525 8.504 11.666 1.00 39.94 449 GLN A O 1
ATOM 3430 N N . ARG A 1 450 ? 20.626 7.266 13.180 1.00 38.38 450 ARG A N 1
ATOM 3431 C CA . ARG A 1 450 ? 20.600 5.998 12.447 1.00 38.38 450 ARG A CA 1
ATOM 3432 C C . ARG A 1 450 ? 19.449 5.214 13.069 1.00 38.38 450 ARG A C 1
ATOM 3434 O O . ARG A 1 450 ? 19.621 4.737 14.188 1.00 38.38 450 ARG A O 1
ATOM 3441 N N . SER A 1 451 ? 18.305 5.075 12.399 1.00 41.62 451 SER A N 1
ATOM 3442 C CA . SER A 1 451 ? 17.446 3.928 12.722 1.00 41.62 451 SER A CA 1
ATOM 3443 C C . SER A 1 451 ? 18.267 2.692 12.376 1.00 41.62 451 SER A C 1
ATOM 3445 O O . SER A 1 451 ? 18.606 2.472 11.218 1.00 41.62 451 SER A O 1
ATOM 3447 N N . GLN A 1 452 ? 18.717 1.962 13.395 1.00 45.00 452 GLN A N 1
ATOM 3448 C CA . GLN A 1 452 ? 19.431 0.696 13.222 1.00 45.00 452 GLN A CA 1
ATOM 3449 C C . GLN A 1 452 ? 18.464 -0.492 13.262 1.00 45.00 452 GLN A C 1
ATOM 3451 O O . GLN A 1 452 ? 18.904 -1.621 13.460 1.00 45.00 452 GLN A O 1
ATOM 3456 N N . THR A 1 453 ? 17.164 -0.252 13.071 1.00 45.62 453 THR A N 1
ATOM 3457 C CA . THR A 1 453 ? 16.165 -1.311 12.950 1.00 45.62 453 THR A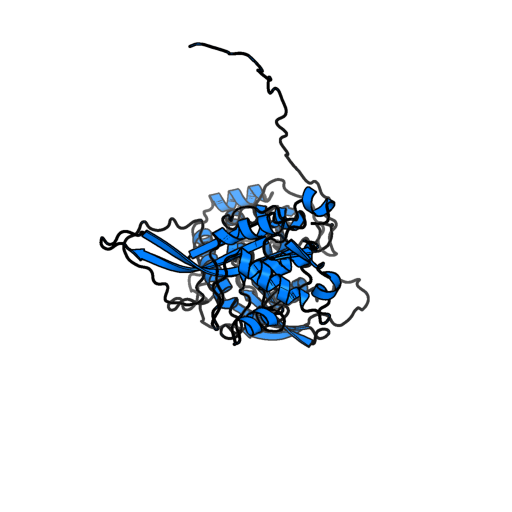 CA 1
ATOM 3458 C C . THR A 1 453 ? 15.712 -1.366 11.495 1.00 45.62 453 THR A C 1
ATOM 3460 O O . THR A 1 453 ? 14.895 -0.535 11.092 1.00 45.62 453 THR A O 1
ATOM 3463 N N . PRO A 1 454 ? 16.268 -2.291 10.688 1.00 50.12 454 PRO A N 1
ATOM 3464 C CA . PRO A 1 454 ? 15.746 -2.574 9.358 1.00 50.12 454 PRO A CA 1
ATOM 3465 C C . PRO A 1 454 ? 14.234 -2.796 9.419 1.00 50.12 454 PRO A C 1
ATOM 3467 O O . PRO A 1 454 ? 13.741 -3.427 10.354 1.00 50.12 454 PRO A O 1
ATOM 3470 N N . ASN A 1 455 ? 13.514 -2.291 8.423 1.00 48.28 455 ASN A N 1
ATOM 3471 C CA . ASN A 1 455 ? 12.072 -2.433 8.276 1.00 48.28 455 ASN A CA 1
ATOM 3472 C C . ASN A 1 455 ? 11.188 -1.726 9.327 1.00 48.28 455 ASN A C 1
ATOM 3474 O O . ASN A 1 455 ? 10.012 -2.062 9.453 1.00 48.28 455 ASN A O 1
ATOM 3478 N N . ASN A 1 456 ? 11.703 -0.730 10.058 1.00 56.00 456 ASN A N 1
ATOM 3479 C CA . ASN A 1 456 ? 10.885 0.167 10.885 1.00 56.00 456 ASN A CA 1
ATOM 3480 C C . ASN A 1 456 ? 10.547 1.458 10.113 1.00 56.00 456 ASN A C 1
ATOM 3482 O O . ASN A 1 456 ? 11.314 2.422 10.141 1.00 56.00 456 ASN A O 1
ATOM 3486 N N . TYR A 1 457 ? 9.395 1.480 9.438 1.00 58.91 457 TYR A N 1
ATOM 3487 C CA . TYR A 1 457 ? 8.981 2.491 8.453 1.00 58.91 457 TYR A CA 1
ATOM 3488 C C . TYR A 1 457 ? 8.478 3.820 9.057 1.00 58.91 457 TYR A C 1
ATOM 3490 O O . TYR A 1 457 ? 7.554 4.467 8.567 1.00 58.91 457 TYR A O 1
ATOM 3498 N N . GLN A 1 458 ? 9.116 4.268 10.134 1.00 61.22 458 GLN A N 1
ATOM 3499 C CA . GLN A 1 458 ? 8.685 5.396 10.964 1.00 61.22 458 GLN A CA 1
ATOM 3500 C C . GLN A 1 458 ? 8.822 6.790 10.327 1.00 61.22 458 GLN A C 1
ATOM 3502 O O . GLN A 1 458 ? 8.354 7.762 10.915 1.00 61.22 458 GLN A O 1
ATOM 3507 N N . TYR A 1 459 ? 9.499 6.934 9.181 1.00 62.38 459 TYR A N 1
ATOM 3508 C CA . TYR A 1 459 ? 9.960 8.255 8.739 1.00 62.38 459 TYR A CA 1
ATOM 3509 C C . TYR A 1 459 ? 8.974 9.028 7.872 1.00 62.38 459 TYR A C 1
ATOM 3511 O O . TYR A 1 459 ? 8.797 10.226 8.079 1.00 62.38 459 TYR A O 1
ATOM 3519 N N . LYS A 1 460 ? 8.398 8.388 6.852 1.00 74.44 460 LYS A N 1
ATOM 3520 C CA . LYS A 1 460 ? 7.481 9.045 5.914 1.00 74.44 460 LYS A CA 1
ATOM 3521 C C . LYS A 1 460 ? 6.686 7.997 5.140 1.00 74.44 460 LYS A C 1
ATOM 3523 O O . LYS A 1 460 ? 7.246 6.974 4.747 1.00 74.44 460 LYS A O 1
ATOM 3528 N N . LEU A 1 461 ? 5.410 8.294 4.905 1.00 83.38 461 LEU A N 1
ATOM 3529 C CA . LEU A 1 461 ? 4.535 7.560 3.999 1.00 83.38 461 LEU A CA 1
ATOM 3530 C C . LEU A 1 461 ? 3.921 8.553 3.008 1.00 83.38 461 LEU A C 1
ATOM 3532 O O . LEU A 1 461 ? 3.251 9.512 3.401 1.00 83.38 461 LEU A O 1
ATOM 3536 N N . GLU A 1 462 ? 4.185 8.354 1.724 1.00 89.25 462 GLU A N 1
ATOM 3537 C CA . GLU A 1 462 ? 3.740 9.255 0.664 1.00 89.25 462 GLU A CA 1
ATOM 3538 C C . GLU A 1 462 ? 3.138 8.490 -0.509 1.00 89.25 462 GLU A C 1
ATOM 3540 O O . GLU A 1 462 ? 3.545 7.375 -0.823 1.00 89.25 462 GLU A O 1
ATOM 3545 N N . ILE A 1 463 ? 2.160 9.106 -1.158 1.00 93.75 463 ILE A N 1
ATOM 3546 C CA . ILE A 1 463 ? 1.391 8.538 -2.256 1.00 93.75 463 ILE A CA 1
ATOM 3547 C C . ILE A 1 463 ? 1.546 9.389 -3.515 1.00 93.75 463 ILE A C 1
ATOM 3549 O O . ILE A 1 463 ? 1.657 10.612 -3.441 1.00 93.75 463 ILE A O 1
ATOM 3553 N N . MET A 1 464 ? 1.512 8.744 -4.675 1.00 96.81 464 MET A N 1
ATOM 3554 C CA . MET A 1 464 ? 1.357 9.377 -5.982 1.00 96.81 464 MET A CA 1
ATOM 3555 C C . MET A 1 464 ? 0.020 8.915 -6.579 1.00 96.81 464 MET A C 1
ATOM 3557 O O . MET A 1 464 ? -0.033 7.888 -7.263 1.00 96.81 464 MET A O 1
ATOM 3561 N N . PRO A 1 465 ? -1.085 9.617 -6.267 1.00 95.44 465 PRO A N 1
ATOM 3562 C CA . PRO A 1 465 ? -2.385 9.342 -6.862 1.00 95.44 465 PRO A CA 1
ATOM 3563 C C . PRO A 1 465 ? -2.460 9.877 -8.300 1.00 95.44 465 PRO A C 1
ATOM 3565 O O . PRO A 1 465 ? -1.608 10.642 -8.750 1.00 95.44 465 PRO A O 1
ATOM 3568 N N . TYR A 1 466 ? -3.527 9.519 -9.013 1.00 96.06 466 TYR A N 1
ATOM 3569 C CA . TYR A 1 466 ? -3.861 10.075 -10.330 1.00 96.06 466 TYR A CA 1
ATOM 3570 C C . TYR A 1 466 ? -2.775 9.865 -11.396 1.00 96.06 466 TYR A C 1
ATOM 3572 O O . TYR A 1 466 ? -2.517 10.749 -12.215 1.00 96.06 466 TYR A O 1
ATOM 3580 N N . VAL A 1 467 ? -2.149 8.688 -11.399 1.00 96.81 467 VAL A N 1
ATOM 3581 C CA . VAL A 1 467 ? -1.289 8.246 -12.501 1.00 96.81 467 VAL A CA 1
ATOM 3582 C C . VAL A 1 467 ? -2.163 7.603 -13.575 1.00 96.81 467 VAL A C 1
ATOM 3584 O O . VAL A 1 467 ? -2.807 6.588 -13.316 1.00 96.81 467 VAL A O 1
ATOM 3587 N N . TYR A 1 468 ? -2.199 8.185 -14.774 1.00 96.44 468 TYR A N 1
ATOM 3588 C CA . TYR A 1 468 ? -2.968 7.657 -15.908 1.00 96.44 468 TYR A CA 1
ATOM 3589 C C . TYR A 1 468 ? -2.339 8.039 -17.257 1.00 96.44 468 TYR A C 1
ATOM 3591 O O . TYR A 1 468 ? -1.612 9.035 -17.336 1.00 96.44 468 TYR A O 1
ATOM 3599 N N . PRO A 1 469 ? -2.585 7.271 -18.336 1.00 97.00 469 PRO A N 1
ATOM 3600 C CA . PRO A 1 469 ? -2.075 7.593 -19.666 1.00 97.00 469 PRO A CA 1
ATOM 3601 C C . PRO A 1 469 ? -2.506 8.986 -20.113 1.00 97.00 469 PRO A C 1
ATOM 3603 O O . PRO A 1 469 ? -3.665 9.365 -19.946 1.00 97.00 469 PRO A O 1
ATOM 3606 N N . ASN A 1 470 ? -1.608 9.745 -20.741 1.00 95.69 470 ASN A N 1
ATOM 3607 C CA . ASN A 1 470 ? -1.991 11.006 -21.362 1.00 95.69 470 ASN A CA 1
ATOM 3608 C C . ASN A 1 470 ? -2.974 10.718 -22.515 1.00 95.69 470 ASN A C 1
ATOM 3610 O O . ASN A 1 470 ? -2.566 10.086 -23.496 1.00 95.69 470 ASN A O 1
ATOM 3614 N N . PRO A 1 471 ? -4.229 11.212 -22.468 1.00 93.06 471 PRO A N 1
ATOM 3615 C CA . PRO A 1 471 ? -5.234 10.869 -23.474 1.00 93.06 471 PRO A CA 1
ATOM 3616 C C . PRO A 1 471 ? -4.825 11.248 -24.902 1.00 93.06 471 PRO A C 1
ATOM 3618 O O . PRO A 1 471 ? -5.172 10.554 -25.855 1.00 93.06 471 PRO A O 1
ATOM 3621 N N . ALA A 1 472 ? -4.054 12.329 -25.073 1.00 92.25 472 ALA A N 1
ATOM 3622 C CA . ALA A 1 472 ? -3.570 12.736 -26.388 1.00 92.25 472 ALA A CA 1
ATOM 3623 C C . ALA A 1 472 ? -2.569 11.722 -26.964 1.00 92.25 472 ALA A C 1
ATOM 3625 O O . ALA A 1 472 ? -2.673 11.363 -28.134 1.00 92.25 472 ALA A O 1
ATOM 3626 N N . LEU A 1 473 ? -1.638 11.228 -26.141 1.00 89.94 473 LEU A N 1
ATOM 3627 C CA . LEU A 1 473 ? -0.641 10.237 -26.559 1.00 89.94 473 LEU A CA 1
ATOM 3628 C C . LEU A 1 473 ? -1.266 8.854 -26.753 1.00 89.94 473 LEU A C 1
ATOM 3630 O O . LEU A 1 473 ? -0.966 8.174 -27.733 1.00 89.94 473 LEU A O 1
ATOM 3634 N N . GLN A 1 474 ? -2.198 8.476 -25.877 1.00 88.25 474 GLN A N 1
ATOM 3635 C CA . GLN A 1 474 ? -2.941 7.225 -25.989 1.00 88.25 474 GLN A CA 1
ATOM 3636 C C . GLN A 1 474 ? -3.730 7.157 -27.307 1.00 88.25 474 GLN A C 1
ATOM 3638 O O . GLN A 1 474 ? -3.642 6.161 -28.025 1.00 88.25 474 GLN A O 1
ATOM 3643 N N . ASN A 1 475 ? -4.417 8.242 -27.687 1.00 85.75 475 ASN A N 1
ATOM 3644 C CA . ASN A 1 475 ? -5.161 8.327 -28.950 1.00 85.75 475 ASN A CA 1
ATOM 3645 C C . ASN A 1 475 ? -4.261 8.290 -30.198 1.00 85.75 475 ASN A C 1
ATOM 3647 O O . ASN A 1 475 ? -4.703 7.856 -31.259 1.00 85.75 475 ASN A O 1
ATOM 3651 N N . MET A 1 476 ? -3.005 8.731 -30.086 1.00 84.94 476 MET A N 1
ATOM 3652 C CA . MET A 1 476 ? -2.011 8.658 -31.167 1.00 84.94 476 MET A CA 1
ATOM 3653 C C . MET A 1 476 ? -1.303 7.299 -31.242 1.00 84.94 476 MET A C 1
ATOM 3655 O O . MET A 1 476 ? -0.508 7.069 -32.151 1.00 84.94 476 MET A O 1
ATOM 3659 N N . GLY A 1 477 ? -1.589 6.394 -30.305 1.00 78.38 477 GLY A N 1
ATOM 3660 C CA . GLY A 1 477 ? -0.984 5.074 -30.252 1.00 78.38 477 GLY A CA 1
ATOM 3661 C C . GLY A 1 477 ? 0.482 5.066 -29.812 1.00 78.38 477 GLY A C 1
ATOM 3662 O O . GLY A 1 477 ? 1.192 4.147 -30.226 1.00 78.38 477 GLY A O 1
ATOM 3663 N N . TYR A 1 478 ? 0.895 6.056 -29.006 1.00 77.88 478 TYR A N 1
ATOM 3664 C CA . TYR A 1 478 ? 2.224 6.155 -28.379 1.00 77.88 478 TYR A CA 1
ATOM 3665 C C . TYR A 1 478 ? 2.614 4.855 -27.670 1.00 77.88 478 TYR A C 1
ATOM 3667 O O . TYR A 1 478 ? 1.777 4.336 -26.896 1.00 77.88 478 TYR A O 1
#

Foldseek 3Di:
DDDDDDDDPDPPDDDPPPPPPDPPDDDDDQPDFDFDAAFPFADELLLVLLQVVLDPDFFADPVNLQQVLCVVQVNDPRPPDPDDDDAKDFDDKDKDPQDQQADPPDTFDFDAPDPDTDGWIKMKTWIAGPVVRAIWIWIATRGPLLNGTFWTAPHADPDVVGDLCSLQLSLLSNLLSVVSRVSSVPDDPVSSCVSCVLQVHDPDPCPSDDDPWPPCFKDFPQDPPDDGLPFLFLDQAAFFPPLQVVVCVVVVHTWGLAQLLLAVLRQCLSQVDQQFQDDPNHGDHGQPSVCVSVVNPDCSNNSSSVLLCVQQVWDIDNVHIDGDLVSNCRSLVVRQKHWDRKDADDLVLCVVQLVVSHKKKKWFFDWWDFDADPVRHTDDIDTDTHIWIFRGFTFMWTQGPSYTYHHPRRTQWTFISRRHSSYRTTIGGSSSRVSQDPPDDPPDDDDDDGPPRPSSRNPGMIMIGDIHGDPVSVVVSD

Organism: Treponema primitia (strain ATCC BAA-887 / DSM 12427 / ZAS-2) (NCBI:txid545694)